Protein AF-A0A212SGW2-F1 (afdb_monomer)

pLDDT: mean 88.23, std 12.46, range [32.41, 98.69]

Sequence (581 aa):
MDASGAAIDRPTVADILAQGHATGTEWRVENIGYNALADVKVEKIGLDIVNGAVVDYTVQIADKDGTFYVWARNLDRALALQAKQGDARDYNLRNYEIDFAKIQSEVDSTDDSANRIEVMTPAELNFALQLDSIQFQPEILSASINAATGVVSYSINQYGDSSLSASSYVSGVDKTIGLLDSVFKEWMVVSRGLAARMALQGGLSAFAQGIRYDATLDKYVATTSRQLAPVFEAIFKAAPTENTDNAIAHYLAKWNEILWQIYPDYQISSGDTVSGGSIAFDQVFLMQQIVAAYEAVGVNYDIRGIAHALSVDDAKIVTNTLTDKAVNGTSGIDYFYITGGDHTLSGGVGSDYYFVGKDAGSDQIVDYGRGEINELVFTAARAADITAVREGQDLIISVNGTSTVVRVKDQFLGEMNDYYGDGVQQTSGVDDIVFVDGTVWDRTTLSFIVANARTPDQVVIGSGSADVLIAGPNDYLGGGAGGDIYIYRRGDGYNVIDDQGKFSFGPVTAGLDFLVLKGGISADKVKFTRVDYEGSDSLKINVLDDQGASTDDVIVIKGAFQGAVLNLGAFAKVLGSSAGL

Foldseek 3Di:
DACVPDDDPDDDPVRVQRHDDDVPDHDDDDPPDPPPCPVQPDFKKKFKAAQLFGPWIWAWEQEPVGIFIATVVLVQVQLQVCVVPVASVVRPRVVRGDDCVVCVVQAPDDPRDRIHIDMDGLVLVCVLCVVVPHHDDSLLRYWYQDPVRNHIQRDDDPVSRCAPDPPHRDHPRVVVSVVCRVSVVVSVLVVLLVVLLVCCVPVVVLLCPQWDQDPVLRAIEGPDLQFNLSSLLSLQQPADQDCPPNSRLVSLLVVLSSVVSHQVRYDADADPEPDDDADDSDLLVVLLSNLLSCLVHNHPDDSLSNCVSNVRNSVQEWEDDQPEAETEGDQEEHEYDAADHEYEYEDHHYEYEHEQHPHGAAYEYWYKYLPHAYEYEYSADDPVQWQWADDPQWIWIDRHPHNDIYIFPNQQQAPVADADPVRRGMDGGHQWYAYSSNYIQGSANNLVRHADDQDAAEEAEAHQEAHEHEAHAAYEYEHEHFAYEYEDEPPSFEYEYEYPYDAADDDSSGSAYEYWYDHPQDPLQWDWDFDQDPNAGWIKIFGHDPVRDGDRHIYIYGNVPVDRGYDYPPVCVVVVHPPID

Radius of gyration: 35.62 Å; Cα contacts (8 Å, |Δi|>4): 1196; chains: 1; bounding box: 87×68×99 Å

Solvent-accessible surface area (backbone atoms only — not comparable to full-atom values): 31211 Å² total; per-residue (Å²): 86,44,71,86,68,47,86,54,96,75,75,48,72,68,44,58,62,56,41,88,69,60,93,95,59,78,84,75,90,73,84,88,63,88,61,91,58,74,85,56,85,63,70,72,33,43,34,37,27,50,74,86,36,44,76,39,36,39,25,40,38,36,45,91,92,47,73,47,34,27,49,34,69,62,52,45,54,27,50,52,41,19,73,74,70,70,27,24,71,94,48,65,63,77,84,50,57,58,56,69,86,81,46,41,74,36,49,74,48,58,94,86,40,56,62,29,29,52,77,38,38,63,68,54,52,39,51,27,31,46,76,73,74,41,83,75,62,74,49,73,44,39,33,38,42,39,83,89,66,34,38,67,61,40,38,87,50,98,83,65,42,63,40,79,42,97,88,52,87,34,68,51,54,65,54,48,30,59,48,49,31,56,34,48,56,56,33,48,57,56,50,50,32,50,49,44,55,51,33,39,73,50,92,40,37,80,40,40,37,34,45,46,78,38,83,90,76,68,27,34,34,49,72,44,64,48,38,62,16,46,24,46,31,38,52,44,71,69,46,61,85,60,55,66,92,49,42,40,47,57,52,40,37,57,48,33,63,50,47,65,50,42,56,88,40,49,47,82,59,74,33,85,46,91,59,96,62,75,89,65,97,47,59,68,50,50,47,42,27,48,49,31,14,42,77,74,65,49,60,84,61,56,70,48,57,52,29,46,29,57,75,27,72,39,85,32,52,40,80,73,52,63,81,45,55,71,48,72,53,50,71,49,58,29,38,33,46,38,47,42,35,50,33,37,34,31,46,46,38,53,36,32,35,39,36,41,37,86,61,21,25,55,31,33,39,48,32,55,36,80,72,57,65,23,35,41,32,33,33,66,46,43,72,89,40,51,48,60,41,66,57,92,41,24,36,39,38,34,42,67,95,60,77,28,29,43,33,30,40,40,42,33,31,41,74,68,40,59,63,47,98,86,70,51,57,38,36,45,32,59,47,37,36,39,24,37,38,40,28,37,40,30,55,64,53,45,27,56,65,41,35,62,80,64,56,62,67,39,80,47,70,52,35,16,26,51,31,36,46,50,61,21,36,36,19,41,36,24,43,43,25,41,18,25,38,38,38,43,44,73,81,23,29,53,28,36,38,50,47,81,49,64,89,44,82,54,93,63,53,27,30,56,28,35,67,40,40,37,77,86,44,38,75,91,29,51,44,81,42,83,41,81,52,96,89,27,52,15,39,34,37,33,34,35,51,96,86,69,48,78,52,75,30,29,41,32,35,49,38,48,76,77,55,98,57,66,49,87,63,62,62,42,72,74,70,78,43,81,88,65,66

Nearest PDB structures (foldseek):
  5cxl-assembly2_B  TM=7.610E-01  e=6.189E-04  Bordetella pertussis Tohama I
  6sus-assembly1_A  TM=3.667E-01  e=7.799E-05  Bordetella pertussis Tohama I
  2ml1-assembly1_A  TM=4.054E-01  e=9.398E-02  Azotobacter vinelandii
  7usl-assembly1_C  TM=2.621E-01  e=3.336E-02  Bordetella pertussis
  1smp-assembly1_A  TM=2.307E-01  e=1.616E-02  Serratia marcescens

Organism: Rhodoblastus acidophilus (NCBI:txid1074)

Structure (mmCIF, N/CA/C/O backbone):
data_AF-A0A212SGW2-F1
#
_entry.id   AF-A0A212SGW2-F1
#
loop_
_atom_site.group_PDB
_atom_site.id
_atom_site.type_symbol
_atom_site.label_atom_id
_atom_site.label_alt_id
_atom_site.label_comp_id
_atom_site.label_asym_id
_atom_site.label_entity_id
_atom_site.label_seq_id
_atom_site.pdbx_PDB_ins_code
_atom_site.Cartn_x
_atom_site.Cartn_y
_atom_site.Cartn_z
_atom_site.occupancy
_atom_site.B_iso_or_equiv
_atom_site.auth_seq_id
_atom_site.auth_comp_id
_atom_site.auth_asym_id
_atom_site.auth_atom_id
_atom_site.pdbx_PDB_model_num
ATOM 1 N N . MET A 1 1 ? -1.440 -31.842 -26.230 1.00 73.06 1 MET A N 1
ATOM 2 C CA . MET A 1 1 ? -1.389 -33.311 -26.327 1.00 73.06 1 MET A CA 1
ATOM 3 C C . MET A 1 1 ? -1.194 -33.676 -27.795 1.00 73.06 1 MET A C 1
ATOM 5 O O . MET A 1 1 ? -1.653 -32.908 -28.634 1.00 73.06 1 MET A O 1
ATOM 9 N N . ASP A 1 2 ? -0.517 -34.776 -28.113 1.00 75.94 2 ASP A N 1
ATOM 10 C CA . ASP A 1 2 ? -0.457 -35.322 -29.471 1.00 75.94 2 ASP A CA 1
ATOM 11 C C . ASP A 1 2 ? -1.798 -35.960 -29.873 1.00 75.94 2 ASP A C 1
ATOM 13 O O . ASP A 1 2 ? -2.745 -36.020 -29.083 1.00 75.94 2 ASP A O 1
ATOM 17 N N . ALA A 1 3 ? -1.880 -36.462 -31.107 1.00 71.56 3 ALA A N 1
ATOM 18 C CA . ALA A 1 3 ? -3.077 -37.121 -31.632 1.00 71.56 3 ALA A CA 1
ATOM 19 C C . ALA A 1 3 ? -3.497 -38.387 -30.848 1.00 71.56 3 ALA A C 1
ATOM 21 O O . ALA A 1 3 ? -4.612 -38.875 -31.027 1.00 71.56 3 ALA A O 1
ATOM 22 N N . SER A 1 4 ? -2.627 -38.918 -29.984 1.00 76.31 4 SER A N 1
ATOM 23 C CA . SER A 1 4 ? -2.887 -40.070 -29.115 1.00 76.31 4 SER A CA 1
ATOM 24 C C . SER A 1 4 ? -3.248 -39.685 -27.674 1.00 76.31 4 SER A C 1
ATOM 26 O O . SER A 1 4 ? -3.578 -40.557 -26.871 1.00 76.31 4 SER A O 1
ATOM 28 N N . GLY A 1 5 ? -3.233 -38.388 -27.348 1.00 74.75 5 GLY A N 1
ATOM 29 C CA . GLY A 1 5 ? -3.547 -37.866 -26.020 1.00 74.75 5 GLY A CA 1
ATOM 30 C C . GLY A 1 5 ? -2.344 -37.721 -25.081 1.00 74.75 5 GLY A C 1
ATOM 31 O O . GLY A 1 5 ? -2.555 -37.462 -23.898 1.00 74.75 5 GLY A O 1
ATOM 32 N N . ALA A 1 6 ? -1.103 -37.854 -25.562 1.00 79.31 6 ALA A N 1
ATOM 33 C CA . ALA A 1 6 ? 0.107 -37.688 -24.748 1.00 79.31 6 ALA A CA 1
ATOM 34 C C . ALA A 1 6 ? 0.565 -36.221 -24.675 1.00 79.31 6 ALA A C 1
ATOM 36 O O . ALA A 1 6 ? 0.435 -35.479 -25.644 1.00 79.31 6 ALA A O 1
ATOM 37 N N . ALA A 1 7 ? 1.107 -35.768 -23.540 1.00 75.81 7 ALA A N 1
ATOM 38 C CA . ALA A 1 7 ? 1.520 -34.371 -23.365 1.00 75.81 7 ALA A CA 1
ATOM 39 C C . ALA A 1 7 ? 2.735 -34.020 -24.236 1.00 75.81 7 ALA A C 1
ATOM 41 O O . ALA A 1 7 ? 3.710 -34.764 -24.272 1.00 75.81 7 ALA A O 1
ATOM 42 N N . ILE A 1 8 ? 2.669 -32.871 -24.918 1.00 78.31 8 ILE A N 1
ATOM 43 C CA . ILE A 1 8 ? 3.778 -32.311 -25.698 1.00 78.31 8 ILE A CA 1
ATOM 44 C C . ILE A 1 8 ? 4.240 -31.060 -24.962 1.00 78.31 8 ILE A C 1
ATOM 46 O O . ILE A 1 8 ? 3.440 -30.149 -24.757 1.00 78.31 8 ILE A O 1
ATOM 50 N N . ASP A 1 9 ? 5.514 -31.031 -24.585 1.00 65.19 9 ASP A N 1
ATOM 51 C CA . ASP A 1 9 ? 6.121 -29.955 -23.792 1.00 65.19 9 ASP A CA 1
ATOM 52 C C . ASP A 1 9 ? 6.187 -28.620 -24.566 1.00 65.19 9 ASP A C 1
ATOM 54 O O . ASP A 1 9 ? 6.080 -27.539 -23.994 1.00 65.19 9 ASP A O 1
ATOM 58 N N . ARG A 1 10 ? 6.299 -28.689 -25.903 1.00 70.38 10 ARG A N 1
ATOM 59 C CA . ARG A 1 10 ? 6.267 -27.538 -26.824 1.00 70.38 10 ARG A CA 1
ATOM 60 C C . ARG A 1 10 ? 5.494 -27.869 -28.107 1.00 70.38 10 ARG A C 1
ATOM 62 O O . ARG A 1 10 ? 6.108 -28.315 -29.074 1.00 70.38 10 ARG A O 1
ATOM 69 N N . PRO A 1 11 ? 4.162 -27.704 -28.126 1.00 77.06 11 PRO A N 1
ATOM 70 C CA . PRO A 1 11 ? 3.361 -28.007 -29.307 1.00 77.06 11 PRO A CA 1
ATOM 71 C C . PRO A 1 11 ? 3.683 -27.053 -30.465 1.00 77.06 11 PRO A C 1
ATOM 73 O O . PRO A 1 11 ? 3.792 -25.840 -30.291 1.00 77.06 11 PRO A O 1
ATOM 76 N N . THR A 1 12 ? 3.815 -27.613 -31.660 1.00 81.31 12 THR A N 1
ATOM 77 C CA . THR A 1 12 ? 4.002 -26.907 -32.930 1.00 81.31 12 THR A CA 1
ATOM 78 C C . THR A 1 12 ? 2.672 -26.746 -33.671 1.00 81.31 12 THR A C 1
ATOM 80 O O . THR A 1 12 ? 1.673 -27.389 -33.345 1.00 81.31 12 THR A O 1
ATOM 83 N N . VAL A 1 13 ? 2.646 -25.926 -34.730 1.00 76.12 13 VAL A N 1
ATOM 84 C CA . VAL A 1 13 ? 1.472 -25.831 -35.622 1.00 76.12 13 VAL A CA 1
ATOM 85 C C . VAL A 1 13 ? 1.119 -27.203 -36.209 1.00 76.12 13 VAL A C 1
ATOM 87 O O . VAL A 1 13 ? -0.055 -27.552 -36.280 1.00 76.12 13 VAL A O 1
ATOM 90 N N . ALA A 1 14 ? 2.123 -28.009 -36.569 1.00 82.62 14 ALA A N 1
ATOM 91 C CA . ALA A 1 14 ? 1.905 -29.361 -37.077 1.00 82.62 14 ALA A CA 1
ATOM 92 C C . ALA A 1 14 ? 1.206 -30.260 -36.044 1.00 82.62 14 ALA A C 1
ATOM 94 O O . ALA A 1 14 ? 0.330 -31.040 -36.413 1.00 82.62 14 ALA A O 1
ATOM 95 N N . ASP A 1 15 ? 1.529 -30.101 -34.757 1.00 82.81 15 ASP A N 1
ATOM 96 C CA . ASP A 1 15 ? 0.909 -30.877 -33.680 1.00 82.81 15 ASP A CA 1
ATOM 97 C C . ASP A 1 15 ? -0.567 -30.520 -33.486 1.00 82.81 15 ASP A C 1
ATOM 99 O O . ASP A 1 15 ? -1.374 -31.400 -33.195 1.00 82.81 15 ASP A O 1
ATOM 103 N N . ILE A 1 16 ? -0.942 -29.251 -33.678 1.00 79.50 16 ILE A N 1
ATOM 104 C CA . ILE A 1 16 ? -2.342 -28.802 -33.612 1.00 79.50 16 ILE A CA 1
ATOM 105 C C . ILE A 1 16 ? -3.124 -29.326 -34.819 1.00 79.50 16 ILE A C 1
ATOM 107 O O . ILE A 1 16 ? -4.207 -29.881 -34.653 1.00 79.50 16 ILE A O 1
ATOM 111 N N . LEU A 1 17 ? -2.554 -29.217 -36.024 1.00 84.12 17 LEU A N 1
ATOM 112 C CA . LEU A 1 17 ? -3.178 -29.721 -37.253 1.00 84.12 17 LEU A CA 1
ATOM 113 C C . LEU A 1 17 ? -3.402 -31.239 -37.225 1.00 84.12 17 LEU A C 1
ATOM 115 O O . LEU A 1 17 ? -4.325 -31.732 -37.870 1.00 84.12 17 LEU A O 1
ATOM 119 N N . ALA A 1 18 ? -2.576 -31.976 -36.479 1.00 84.00 18 ALA A N 1
ATOM 120 C CA . ALA A 1 18 ? -2.696 -33.419 -36.308 1.00 84.00 18 ALA A CA 1
ATOM 121 C C . ALA A 1 18 ? -3.772 -33.844 -35.286 1.00 84.00 18 ALA A C 1
ATOM 123 O O . ALA A 1 18 ? -4.064 -35.038 -35.183 1.00 84.00 18 ALA A O 1
ATOM 124 N N . GLN A 1 19 ? -4.369 -32.918 -34.524 1.00 84.31 19 GLN A N 1
ATOM 125 C CA . GLN A 1 19 ? -5.413 -33.258 -33.553 1.00 84.31 19 GLN A CA 1
ATOM 126 C C . GLN A 1 19 ? -6.739 -33.599 -34.239 1.00 84.31 19 GLN A C 1
ATOM 128 O O . GLN A 1 19 ? -7.137 -32.975 -35.223 1.00 84.31 19 GLN A O 1
ATOM 133 N N . GLY A 1 20 ? -7.470 -34.562 -33.671 1.00 83.75 20 GLY A N 1
ATOM 134 C CA . GLY A 1 20 ? -8.825 -34.876 -34.115 1.00 83.75 20 GLY A CA 1
ATOM 135 C C . GLY A 1 20 ? -9.756 -33.670 -33.966 1.00 83.75 20 GLY A C 1
ATOM 136 O O . GLY A 1 20 ? -9.755 -32.998 -32.938 1.00 83.75 20 GLY A O 1
ATOM 137 N N . HIS A 1 21 ? -10.566 -33.412 -34.986 1.00 82.56 21 HIS A N 1
ATOM 138 C CA . HIS A 1 21 ? -11.576 -32.356 -34.995 1.00 82.56 21 HIS A CA 1
ATOM 139 C C . HIS A 1 21 ? -12.971 -32.957 -35.211 1.00 82.56 21 HIS A C 1
ATOM 141 O O . HIS A 1 21 ? -13.116 -34.109 -35.631 1.00 82.56 21 HIS A O 1
ATOM 147 N N . ALA A 1 22 ? -14.020 -32.189 -34.912 1.00 87.50 22 ALA A N 1
ATOM 148 C CA . ALA A 1 22 ? -15.393 -32.649 -35.082 1.00 87.50 22 ALA A CA 1
ATOM 149 C C . ALA A 1 22 ? -15.697 -33.012 -36.551 1.00 87.50 22 ALA A C 1
ATOM 151 O O . ALA A 1 22 ? -15.098 -32.493 -37.499 1.00 87.50 22 ALA A O 1
ATOM 152 N N . THR A 1 23 ? -16.641 -33.932 -36.759 1.00 83.25 23 THR A N 1
ATOM 153 C CA . THR A 1 23 ? -17.085 -34.305 -38.108 1.00 83.25 23 THR A CA 1
ATOM 154 C C . THR A 1 23 ? -17.719 -33.094 -38.796 1.00 83.25 23 THR A C 1
ATOM 156 O O . THR A 1 23 ? -18.686 -32.535 -38.287 1.00 83.25 23 THR A O 1
ATOM 159 N N . GLY A 1 24 ? -17.176 -32.698 -39.950 1.00 86.25 24 GLY A N 1
ATOM 160 C CA . GLY A 1 24 ? -17.625 -31.520 -40.705 1.00 86.25 24 GLY A CA 1
ATOM 161 C C . GLY A 1 24 ? -16.876 -30.220 -40.389 1.00 86.25 24 GLY A C 1
ATOM 162 O O . GLY A 1 24 ? -17.193 -29.198 -40.990 1.00 86.25 24 GLY A O 1
ATOM 163 N N . THR A 1 25 ? -15.888 -30.242 -39.491 1.00 81.38 25 THR A N 1
ATOM 164 C CA . THR A 1 25 ? -14.932 -29.138 -39.297 1.00 81.38 25 THR A CA 1
ATOM 165 C C . THR A 1 25 ? -13.573 -29.508 -39.888 1.00 81.38 25 THR A C 1
ATOM 167 O O . THR A 1 25 ? -13.337 -30.676 -40.179 1.00 81.38 25 THR A O 1
ATOM 170 N N . GLU A 1 26 ? -12.670 -28.544 -40.037 1.00 84.62 26 GLU A N 1
ATOM 171 C CA . GLU A 1 26 ? -11.263 -28.776 -40.379 1.00 84.62 26 GLU A CA 1
ATOM 172 C C . GLU A 1 26 ? -10.381 -27.845 -39.547 1.00 84.62 26 GLU A C 1
ATOM 174 O O . GLU A 1 26 ? -10.807 -26.747 -39.175 1.00 84.62 26 GLU A O 1
ATOM 179 N N . TRP A 1 27 ? -9.148 -28.262 -39.264 1.00 83.00 27 TRP A N 1
ATOM 180 C CA . TRP A 1 27 ? -8.135 -27.309 -38.836 1.00 83.00 27 TRP A CA 1
ATOM 181 C C . TRP A 1 27 ? -7.651 -26.536 -40.055 1.00 83.00 27 TRP A C 1
ATOM 183 O O . TRP A 1 27 ? -7.120 -27.116 -41.000 1.00 83.00 27 TRP A O 1
ATOM 193 N N . ARG A 1 28 ? -7.807 -25.217 -40.020 1.00 71.38 28 ARG A N 1
ATOM 194 C CA . ARG A 1 28 ? -7.246 -24.318 -41.025 1.00 71.38 28 ARG A CA 1
ATOM 195 C C . ARG A 1 28 ? -6.111 -23.514 -40.410 1.00 71.38 28 ARG A C 1
ATOM 197 O O . ARG A 1 28 ? -6.249 -22.979 -39.312 1.00 71.38 28 ARG A O 1
ATOM 204 N N . VAL A 1 29 ? -5.001 -23.412 -41.133 1.00 73.88 29 VAL A N 1
ATOM 205 C CA . VAL A 1 29 ? -3.983 -22.400 -40.843 1.00 73.88 29 VAL A CA 1
ATOM 206 C C . VAL A 1 29 ? -4.446 -21.124 -41.521 1.00 73.88 29 VAL A C 1
ATOM 208 O O . VAL A 1 29 ? -4.330 -20.980 -42.736 1.00 73.88 29 VAL A O 1
ATOM 211 N N . GLU A 1 30 ? -5.025 -20.213 -40.750 1.00 56.06 30 GLU A N 1
ATOM 212 C CA . GLU A 1 30 ? -5.309 -18.880 -41.260 1.00 56.06 30 GLU A CA 1
ATOM 213 C C . GLU A 1 30 ? -4.070 -18.014 -41.103 1.00 56.06 30 GLU A C 1
ATOM 215 O O . GLU A 1 30 ? -3.526 -17.880 -40.008 1.00 56.06 30 GLU A O 1
ATOM 220 N N . ASN A 1 31 ? -3.634 -17.394 -42.197 1.00 58.66 31 ASN A N 1
ATOM 221 C CA . ASN A 1 31 ? -2.652 -16.325 -42.121 1.00 58.66 31 ASN A CA 1
ATOM 222 C C . ASN A 1 31 ? -3.395 -15.043 -41.720 1.00 58.66 31 ASN A C 1
ATOM 224 O O . ASN A 1 31 ? -3.783 -14.238 -42.567 1.00 58.66 31 ASN A O 1
ATOM 228 N N . ILE A 1 32 ? -3.709 -14.916 -40.430 1.00 49.44 32 ILE A N 1
ATOM 229 C CA . ILE A 1 32 ? -4.435 -13.764 -39.891 1.00 49.44 32 ILE A CA 1
ATOM 230 C C . ILE A 1 32 ? -3.430 -12.623 -39.720 1.00 49.44 32 ILE A C 1
ATOM 232 O O . ILE A 1 32 ? -2.896 -12.401 -38.640 1.00 49.44 32 ILE A O 1
ATOM 236 N N . GLY A 1 33 ? -3.112 -11.925 -40.807 1.00 54.50 33 GLY A N 1
ATOM 237 C CA . GLY A 1 33 ? -2.237 -10.764 -40.724 1.00 54.50 33 GLY A CA 1
ATOM 238 C C . GLY A 1 33 ? -1.789 -10.262 -42.081 1.00 54.50 33 GLY A C 1
ATOM 239 O O . GLY A 1 33 ? -0.891 -10.823 -42.703 1.00 54.50 33 GLY A O 1
ATOM 240 N N . TYR A 1 34 ? -2.352 -9.135 -42.508 1.00 58.78 34 TYR A N 1
ATOM 241 C CA . TYR A 1 34 ? -1.550 -8.200 -43.284 1.00 58.78 34 TYR A CA 1
ATOM 242 C C . TYR A 1 34 ? -0.383 -7.782 -42.382 1.00 58.78 34 TYR A C 1
ATOM 244 O O . TYR A 1 34 ? -0.580 -7.047 -41.415 1.00 58.78 34 TYR A O 1
ATOM 252 N N . ASN A 1 35 ? 0.817 -8.301 -42.647 1.00 65.06 35 ASN A N 1
ATOM 253 C CA . ASN A 1 35 ? 2.016 -7.773 -42.016 1.00 65.06 35 ASN A CA 1
ATOM 254 C C . ASN A 1 35 ? 2.332 -6.441 -42.701 1.00 65.06 35 ASN A C 1
ATOM 256 O O . ASN A 1 35 ? 2.989 -6.415 -43.740 1.00 65.06 35 ASN A O 1
ATOM 260 N N . ALA A 1 36 ? 1.857 -5.345 -42.107 1.00 64.19 36 ALA A N 1
ATOM 261 C CA . ALA A 1 36 ? 2.124 -3.986 -42.577 1.00 64.19 36 ALA A CA 1
ATOM 262 C C . ALA A 1 36 ? 3.623 -3.660 -42.680 1.00 64.19 36 ALA A C 1
ATOM 264 O O . ALA A 1 36 ? 3.991 -2.677 -43.315 1.00 64.19 36 ALA A O 1
ATOM 265 N N . LEU A 1 37 ? 4.475 -4.484 -42.064 1.00 74.69 37 LEU A N 1
ATOM 266 C CA . LEU A 1 37 ? 5.921 -4.329 -42.011 1.00 74.69 37 LEU A CA 1
ATOM 267 C C . LEU A 1 37 ? 6.664 -5.338 -42.903 1.00 74.69 37 LEU A C 1
ATOM 269 O O . LEU A 1 37 ? 7.886 -5.403 -42.835 1.00 74.69 37 LEU A O 1
ATOM 273 N N . ALA A 1 38 ? 5.973 -6.128 -43.737 1.00 73.88 38 ALA A N 1
ATOM 274 C CA . ALA A 1 38 ? 6.608 -7.155 -44.577 1.00 73.88 38 ALA A CA 1
ATOM 275 C C . ALA A 1 38 ? 7.665 -6.591 -45.545 1.00 73.88 38 ALA A C 1
ATOM 277 O O . ALA A 1 38 ? 8.612 -7.292 -45.897 1.00 73.88 38 ALA A O 1
ATOM 278 N N . ASP A 1 39 ? 7.515 -5.327 -45.945 1.00 80.56 39 ASP A N 1
ATOM 279 C CA . ASP A 1 39 ? 8.442 -4.635 -46.843 1.00 80.56 39 ASP A CA 1
ATOM 280 C C . ASP A 1 39 ? 9.626 -3.974 -46.107 1.00 80.56 39 ASP A C 1
ATOM 282 O O . ASP A 1 39 ? 10.562 -3.480 -46.744 1.00 80.56 39 ASP A O 1
ATOM 286 N N . VAL A 1 40 ? 9.631 -3.985 -44.767 1.00 84.00 40 VAL A N 1
ATOM 287 C CA . VAL A 1 40 ? 10.727 -3.446 -43.952 1.00 84.00 40 VAL A CA 1
ATOM 288 C C . VAL A 1 40 ? 11.858 -4.468 -43.893 1.00 84.00 40 VAL A C 1
ATOM 290 O O . VAL A 1 40 ? 11.779 -5.475 -43.199 1.00 84.00 40 VAL A O 1
ATOM 293 N N . LYS A 1 41 ? 12.940 -4.200 -44.630 1.00 85.62 41 LYS A N 1
ATOM 294 C CA . LYS A 1 41 ? 14.114 -5.092 -44.728 1.00 85.62 41 LYS A CA 1
ATOM 295 C C . LYS A 1 41 ? 15.082 -4.997 -43.546 1.00 85.62 41 LYS A C 1
ATOM 297 O O . LYS A 1 41 ? 16.019 -5.785 -43.457 1.00 85.62 41 LYS A O 1
ATOM 302 N N . VAL A 1 42 ? 14.899 -4.001 -42.685 1.00 91.19 42 VAL A N 1
ATOM 303 C CA . VAL A 1 42 ? 15.731 -3.794 -41.499 1.00 91.19 42 VAL A CA 1
ATOM 304 C C . VAL A 1 42 ? 15.301 -4.784 -40.425 1.00 91.19 42 VAL A C 1
ATOM 306 O O . VAL A 1 42 ? 14.125 -4.855 -40.101 1.00 91.19 42 VAL A O 1
ATOM 309 N N . GLU A 1 43 ? 16.242 -5.541 -39.867 1.00 89.12 43 GLU A N 1
ATOM 310 C CA . GLU A 1 43 ? 15.934 -6.549 -38.840 1.00 89.12 43 GLU A CA 1
ATOM 311 C C . GLU A 1 43 ? 16.170 -6.036 -37.417 1.00 89.12 43 GLU A C 1
ATOM 313 O O . GLU A 1 43 ? 15.500 -6.470 -36.483 1.00 89.12 43 GLU A O 1
ATOM 318 N N . LYS A 1 44 ? 17.134 -5.122 -37.252 1.00 91.50 44 LYS A N 1
ATOM 319 C CA . LYS A 1 44 ? 17.584 -4.616 -35.955 1.00 91.50 44 LYS A CA 1
ATOM 320 C C . LYS A 1 44 ? 17.743 -3.109 -35.988 1.00 91.50 44 LYS A C 1
ATOM 322 O O 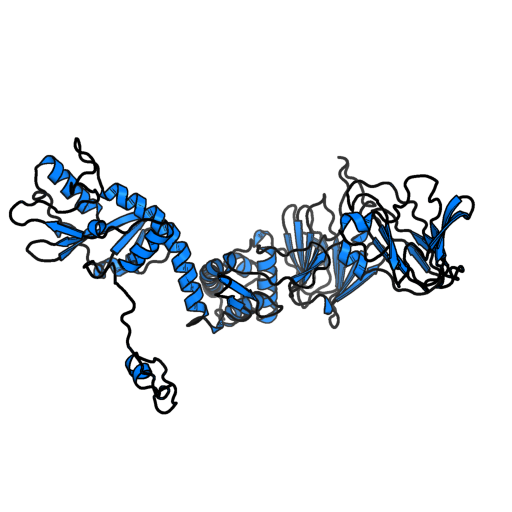. LYS A 1 44 ? 18.224 -2.549 -36.972 1.00 91.50 44 LYS A O 1
ATOM 327 N N . ILE A 1 45 ? 17.383 -2.486 -34.881 1.00 94.19 45 ILE A N 1
ATOM 328 C CA . ILE A 1 45 ? 17.474 -1.055 -34.644 1.00 94.19 45 ILE A CA 1
ATOM 329 C C . ILE A 1 45 ? 18.184 -0.901 -33.307 1.00 94.19 45 ILE A C 1
ATOM 331 O O . ILE A 1 45 ? 17.636 -1.293 -32.286 1.00 94.19 45 ILE A O 1
ATOM 335 N N . GLY A 1 46 ? 19.409 -0.388 -33.311 1.00 94.38 46 GLY A N 1
ATOM 336 C CA . GLY A 1 46 ? 20.089 0.008 -32.082 1.00 94.38 46 GLY A CA 1
ATOM 337 C C . GLY A 1 46 ? 19.686 1.429 -31.711 1.00 94.38 46 GLY A C 1
ATOM 338 O O . GLY A 1 46 ? 19.774 2.316 -32.559 1.00 94.38 46 GLY A O 1
ATOM 339 N N . LEU A 1 47 ? 19.265 1.648 -30.472 1.00 95.50 47 LEU A N 1
ATOM 340 C CA . LEU A 1 47 ? 19.081 2.963 -29.866 1.00 95.50 47 LEU A CA 1
ATOM 341 C C . LEU A 1 47 ? 20.244 3.206 -28.910 1.00 95.50 47 LEU A C 1
ATOM 343 O O . LEU A 1 47 ? 20.404 2.452 -27.955 1.00 95.50 47 LEU A O 1
ATOM 347 N N . ASP A 1 48 ? 21.056 4.229 -29.171 1.00 94.94 48 ASP A N 1
ATOM 348 C CA . ASP A 1 48 ? 22.135 4.629 -28.264 1.00 94.94 48 ASP A CA 1
ATOM 349 C C . ASP A 1 48 ? 21.549 5.476 -27.140 1.00 94.94 48 ASP A C 1
ATOM 351 O O . ASP A 1 48 ? 20.887 6.488 -27.400 1.00 94.94 48 ASP A O 1
ATOM 355 N N . ILE A 1 49 ? 21.768 5.063 -25.898 1.00 94.06 49 ILE A N 1
ATOM 356 C CA . ILE A 1 49 ? 21.168 5.662 -24.713 1.00 94.06 49 ILE A CA 1
ATOM 357 C C . ILE A 1 49 ? 22.279 6.130 -23.791 1.00 94.06 49 ILE A C 1
ATOM 359 O O . ILE A 1 49 ? 23.118 5.344 -23.351 1.00 94.06 49 ILE A O 1
ATOM 363 N N . VAL A 1 50 ? 22.233 7.412 -23.437 1.00 93.69 50 VAL A N 1
ATOM 364 C CA . VAL A 1 50 ? 23.167 8.029 -22.497 1.00 93.69 50 VAL A CA 1
ATOM 365 C C . VAL A 1 50 ? 22.375 8.681 -21.374 1.00 93.69 50 VAL A C 1
ATOM 367 O O . VAL A 1 50 ? 21.558 9.570 -21.611 1.00 93.69 50 VAL A O 1
ATOM 370 N N . ASN A 1 51 ? 22.615 8.243 -20.138 1.00 90.56 51 ASN A N 1
ATOM 371 C CA . ASN A 1 51 ? 21.904 8.682 -18.932 1.00 90.56 51 ASN A CA 1
ATOM 372 C C . ASN A 1 51 ? 20.370 8.615 -19.086 1.00 90.56 51 ASN A C 1
ATOM 374 O O . ASN A 1 51 ? 19.657 9.550 -18.722 1.00 90.56 51 ASN A O 1
ATOM 378 N N . GLY A 1 52 ? 19.874 7.522 -19.675 1.00 88.38 52 GLY A N 1
ATOM 379 C CA . GLY A 1 52 ? 18.442 7.277 -19.878 1.00 88.38 52 GLY A CA 1
ATOM 380 C C . GLY A 1 52 ? 17.788 8.072 -21.014 1.00 88.38 52 GLY A C 1
ATOM 381 O O . GLY A 1 52 ? 16.575 7.976 -21.180 1.00 88.38 52 GLY A O 1
ATOM 382 N N . ALA A 1 53 ? 18.554 8.842 -21.793 1.00 93.44 53 ALA A N 1
ATOM 383 C CA . ALA A 1 53 ? 18.053 9.552 -22.967 1.00 93.44 53 ALA A CA 1
ATOM 384 C C . ALA A 1 53 ? 18.556 8.908 -24.261 1.00 93.44 53 ALA A C 1
ATOM 386 O O . ALA A 1 53 ? 19.746 8.606 -24.371 1.00 93.44 53 ALA A O 1
ATOM 387 N N . VAL A 1 54 ? 17.678 8.750 -25.254 1.00 96.25 54 VAL A N 1
ATOM 388 C CA . VAL A 1 54 ? 18.085 8.296 -26.594 1.00 96.25 54 VAL A CA 1
ATOM 389 C C . VAL A 1 54 ? 18.859 9.425 -27.269 1.00 96.25 54 VAL A C 1
ATOM 391 O O . VAL A 1 54 ? 18.327 10.508 -27.521 1.00 96.25 54 VAL A O 1
ATOM 394 N N . VAL A 1 55 ? 20.134 9.182 -27.564 1.00 96.94 55 VAL A N 1
ATOM 395 C CA . VAL A 1 55 ? 21.031 10.168 -28.180 1.00 96.94 55 VAL A CA 1
ATOM 396 C C . VAL A 1 55 ? 21.309 9.894 -29.650 1.00 96.94 55 VAL A C 1
ATOM 398 O O . VAL A 1 55 ? 21.712 10.826 -30.354 1.00 96.94 55 VAL A O 1
ATOM 401 N N . ASP A 1 56 ? 21.089 8.667 -30.120 1.00 97.50 56 ASP A N 1
ATOM 402 C CA . ASP A 1 56 ? 21.253 8.258 -31.514 1.00 97.50 56 ASP A CA 1
ATOM 403 C C . ASP A 1 56 ? 20.455 6.975 -31.809 1.00 97.50 56 ASP A C 1
ATOM 405 O O . ASP A 1 56 ? 19.965 6.301 -30.903 1.00 97.50 56 ASP A O 1
ATOM 409 N N . TYR A 1 57 ? 20.330 6.626 -33.085 1.00 97.25 57 TYR A N 1
ATOM 410 C CA . TYR A 1 57 ? 19.755 5.357 -33.524 1.00 97.25 57 TYR A CA 1
ATOM 411 C C . TYR A 1 57 ? 20.478 4.840 -34.768 1.00 97.25 57 TYR A C 1
ATOM 413 O O . TYR A 1 57 ? 21.141 5.594 -35.480 1.00 97.25 57 TYR A O 1
ATOM 421 N N . THR A 1 58 ? 20.385 3.546 -35.054 1.00 97.12 58 THR A N 1
ATOM 422 C CA . THR A 1 58 ? 21.036 2.974 -36.237 1.00 97.12 58 THR A CA 1
ATOM 423 C C . THR A 1 58 ? 20.184 3.121 -37.493 1.00 97.12 58 THR A C 1
ATOM 425 O O . THR A 1 58 ? 18.986 2.844 -37.465 1.00 97.12 58 THR A O 1
ATOM 428 N N . VAL A 1 59 ? 20.824 3.428 -38.620 1.00 96.75 59 VAL A N 1
ATOM 429 C CA . VAL A 1 59 ? 20.226 3.388 -39.963 1.00 96.75 59 VAL A CA 1
ATOM 430 C C . VAL A 1 59 ? 20.971 2.367 -40.813 1.00 96.75 59 VAL A C 1
ATOM 432 O O . VAL A 1 59 ? 22.204 2.365 -40.850 1.00 96.75 59 VAL A O 1
ATOM 435 N N . GLN A 1 60 ? 20.236 1.505 -41.516 1.00 96.69 60 GLN A N 1
ATOM 436 C CA . GLN A 1 60 ? 20.817 0.583 -42.488 1.00 96.69 60 GLN A CA 1
ATOM 437 C C . GLN A 1 60 ? 21.066 1.306 -43.817 1.00 96.69 60 GLN A C 1
ATOM 439 O O . GLN A 1 60 ? 20.144 1.811 -44.456 1.00 96.69 60 GLN A O 1
ATOM 444 N N . ILE A 1 61 ? 22.316 1.327 -44.263 1.00 96.25 61 ILE A N 1
ATOM 445 C CA . ILE A 1 61 ? 22.741 1.940 -45.518 1.00 96.25 61 ILE A CA 1
ATOM 446 C C . ILE A 1 61 ? 22.989 0.849 -46.554 1.00 96.25 61 ILE A C 1
ATOM 448 O O . ILE A 1 61 ? 23.772 -0.066 -46.310 1.00 96.25 61 ILE A O 1
ATOM 452 N N . ALA A 1 62 ? 22.356 0.962 -47.720 1.00 95.56 62 ALA A N 1
ATOM 453 C CA . ALA A 1 62 ? 22.633 0.133 -48.889 1.00 95.56 62 ALA A CA 1
ATOM 454 C C . ALA A 1 62 ? 23.502 0.892 -49.900 1.00 95.56 62 ALA A C 1
ATOM 456 O O . ALA A 1 62 ? 23.150 1.988 -50.334 1.00 95.56 62 ALA A O 1
ATOM 457 N N . ASP A 1 63 ? 24.613 0.308 -50.334 1.00 94.44 63 ASP A N 1
ATOM 458 C CA . ASP A 1 63 ? 25.421 0.841 -51.432 1.00 94.44 63 ASP A CA 1
ATOM 459 C C . ASP A 1 63 ? 25.824 -0.264 -52.429 1.00 94.44 63 ASP A C 1
ATOM 461 O O . ASP A 1 63 ? 25.263 -1.362 -52.437 1.00 94.44 63 ASP A O 1
ATOM 465 N N . LYS A 1 64 ? 26.793 0.027 -53.305 1.00 92.25 64 LYS A N 1
ATOM 466 C CA . LYS A 1 64 ? 27.280 -0.912 -54.328 1.00 92.25 64 LYS A CA 1
ATOM 467 C C . LYS A 1 64 ? 27.916 -2.199 -53.774 1.00 92.25 64 LYS A C 1
ATOM 469 O O . LYS A 1 64 ? 27.960 -3.189 -54.498 1.00 92.25 64 LYS A O 1
ATOM 474 N N . ASP A 1 65 ? 28.434 -2.176 -52.548 1.00 92.25 65 ASP A N 1
ATOM 475 C CA . ASP A 1 65 ? 29.170 -3.278 -51.917 1.00 92.25 65 ASP A CA 1
ATOM 476 C C . ASP A 1 65 ? 28.310 -4.033 -50.880 1.00 92.25 65 ASP A C 1
ATOM 478 O O . ASP A 1 65 ? 28.782 -4.990 -50.270 1.00 92.25 65 ASP A O 1
ATOM 482 N N . GLY A 1 66 ? 27.047 -3.632 -50.679 1.00 94.00 66 GLY A N 1
ATOM 483 C CA . GLY A 1 66 ? 26.083 -4.313 -49.810 1.00 94.00 66 GLY A CA 1
ATOM 484 C C . GLY A 1 66 ? 25.421 -3.386 -48.791 1.00 94.00 66 GLY A C 1
ATOM 485 O O . GLY A 1 66 ? 25.372 -2.171 -48.977 1.00 94.00 66 GLY A O 1
ATOM 486 N N . THR A 1 67 ? 24.902 -3.970 -47.710 1.00 95.06 67 THR A N 1
ATOM 487 C CA . THR A 1 67 ? 24.230 -3.250 -46.617 1.00 95.06 67 THR A CA 1
ATOM 488 C C . THR A 1 67 ? 25.074 -3.234 -45.349 1.00 95.06 67 THR A C 1
ATOM 490 O O . THR A 1 67 ? 25.677 -4.250 -45.014 1.00 95.06 67 THR A O 1
ATOM 493 N N . PHE A 1 68 ? 25.070 -2.122 -44.619 1.00 95.69 68 PHE A N 1
ATOM 494 C CA . PHE A 1 68 ? 25.759 -1.964 -43.334 1.00 95.69 68 PHE A CA 1
ATOM 495 C C . PHE A 1 68 ? 24.993 -0.988 -42.430 1.00 95.69 68 PHE A C 1
ATOM 497 O O . PHE A 1 68 ? 24.181 -0.210 -42.924 1.00 95.69 68 PHE A O 1
ATOM 504 N N . TYR A 1 69 ? 25.220 -1.020 -41.117 1.00 96.38 69 TYR A N 1
ATOM 505 C CA . TYR A 1 69 ? 24.584 -0.088 -40.176 1.00 96.38 69 TYR A CA 1
ATOM 506 C C . TYR A 1 69 ? 25.517 1.074 -39.845 1.00 96.38 69 TYR A C 1
ATOM 508 O O . TYR A 1 69 ? 26.725 0.885 -39.741 1.00 96.38 69 TYR A O 1
ATOM 516 N N . VAL A 1 70 ? 24.960 2.265 -39.638 1.00 97.31 70 VAL A N 1
ATOM 517 C CA . VAL A 1 70 ? 25.672 3.427 -39.081 1.00 97.31 70 VAL A CA 1
ATOM 518 C C . VAL A 1 70 ? 24.804 4.117 -38.041 1.00 97.31 70 VAL A C 1
ATOM 520 O O . VAL A 1 70 ? 23.578 4.042 -38.111 1.00 97.31 70 VAL A O 1
ATOM 523 N N . TRP A 1 71 ? 25.427 4.844 -37.116 1.00 97.12 71 TRP A N 1
ATOM 524 C CA . TRP A 1 71 ? 24.711 5.783 -36.253 1.00 97.12 71 TRP A CA 1
ATOM 525 C C . TRP A 1 71 ? 24.131 6.917 -37.102 1.00 97.12 71 TRP A C 1
ATOM 527 O O . TRP A 1 71 ? 24.826 7.457 -37.974 1.00 97.12 71 TRP A O 1
ATOM 537 N N . ALA A 1 72 ? 22.873 7.282 -36.867 1.00 97.50 72 ALA A N 1
ATOM 538 C CA . ALA A 1 72 ? 22.134 8.232 -37.685 1.00 97.50 72 ALA A CA 1
ATOM 539 C C . ALA A 1 72 ? 22.810 9.605 -37.710 1.00 97.50 72 ALA A C 1
ATOM 541 O O . ALA A 1 72 ? 22.781 10.277 -38.739 1.00 97.50 72 ALA A O 1
ATOM 542 N N . ARG A 1 73 ? 23.519 10.012 -36.649 1.00 97.19 73 ARG A N 1
ATOM 543 C CA . ARG A 1 73 ? 24.315 11.256 -36.671 1.00 97.19 73 ARG A CA 1
ATOM 544 C C . ARG A 1 73 ? 25.455 11.246 -37.691 1.00 97.19 73 ARG A C 1
ATOM 546 O O . ARG A 1 73 ? 25.823 12.306 -38.198 1.00 97.19 73 ARG A O 1
ATOM 553 N N . ASN A 1 74 ? 26.024 10.086 -38.026 1.00 97.62 74 ASN A N 1
ATOM 554 C CA . ASN A 1 74 ? 27.004 9.995 -39.116 1.00 97.62 74 ASN A CA 1
ATOM 555 C C . ASN A 1 74 ? 26.312 10.133 -40.479 1.00 97.62 74 ASN A C 1
ATOM 557 O O . ASN A 1 74 ? 26.820 10.841 -41.348 1.00 97.62 74 ASN A O 1
ATOM 561 N N . LEU A 1 75 ? 25.126 9.539 -40.647 1.00 97.06 75 LEU A N 1
ATOM 562 C CA . LEU A 1 75 ? 24.288 9.773 -41.825 1.00 97.06 75 LEU A CA 1
ATOM 563 C C . LEU A 1 75 ? 23.924 11.261 -41.967 1.00 97.06 75 LEU A C 1
ATOM 565 O O . LEU A 1 75 ? 24.085 11.822 -43.048 1.00 97.06 75 LEU A O 1
ATOM 569 N N . ASP A 1 76 ? 23.523 11.923 -40.883 1.00 97.00 76 ASP A N 1
ATOM 570 C CA . ASP A 1 76 ? 23.147 13.340 -40.864 1.00 97.00 76 ASP A CA 1
ATOM 571 C C . ASP A 1 76 ? 24.265 14.258 -41.380 1.00 97.00 76 ASP A C 1
ATOM 573 O O . ASP A 1 76 ? 24.026 15.158 -42.186 1.00 97.00 76 ASP A O 1
ATOM 577 N N . ARG A 1 77 ? 25.519 13.978 -41.002 1.00 96.12 77 ARG A N 1
ATOM 578 C CA . ARG A 1 77 ? 26.693 14.696 -41.528 1.00 96.12 77 ARG A CA 1
ATOM 579 C C . ARG A 1 77 ? 26.848 14.526 -43.038 1.00 96.12 77 ARG A C 1
ATOM 581 O O . ARG A 1 77 ? 27.168 15.496 -43.727 1.00 96.12 77 ARG A O 1
ATOM 588 N N . ALA A 1 78 ? 26.602 13.323 -43.556 1.00 95.94 78 ALA A N 1
ATOM 589 C CA . ALA A 1 78 ? 26.625 13.046 -44.991 1.00 95.94 78 ALA A CA 1
ATOM 590 C C . ALA A 1 78 ? 25.502 13.804 -45.727 1.00 95.94 78 ALA A C 1
ATOM 592 O O . ALA A 1 78 ? 25.738 14.385 -46.785 1.00 95.94 78 ALA A O 1
ATOM 593 N N . LEU A 1 79 ? 24.300 13.867 -45.145 1.00 95.81 79 LEU A N 1
ATOM 594 C CA . LEU A 1 79 ? 23.160 14.606 -45.700 1.00 95.81 79 LEU A CA 1
ATOM 595 C C . LEU A 1 79 ? 23.385 16.125 -45.685 1.00 95.81 79 LEU A C 1
ATOM 597 O O . LEU A 1 79 ? 23.044 16.804 -46.656 1.00 95.81 79 LEU A O 1
ATOM 601 N N . ALA A 1 80 ? 24.008 16.662 -44.634 1.00 94.25 80 ALA A N 1
ATOM 602 C CA . ALA A 1 80 ? 24.392 18.070 -44.555 1.00 94.25 80 ALA A CA 1
ATOM 603 C C . ALA A 1 80 ? 25.435 18.441 -45.623 1.00 94.25 80 ALA A C 1
ATOM 605 O O . ALA A 1 80 ? 25.350 19.502 -46.249 1.00 94.25 80 ALA A O 1
ATOM 606 N N . LEU A 1 81 ? 26.408 17.555 -45.861 1.00 93.94 81 LEU A N 1
ATOM 607 C CA . LEU A 1 81 ? 27.388 17.703 -46.935 1.00 93.94 81 LEU A CA 1
ATOM 608 C C . LEU A 1 81 ? 26.707 17.674 -48.310 1.00 93.94 81 LEU A C 1
ATOM 610 O O . LEU A 1 81 ? 26.928 18.578 -49.118 1.00 93.94 81 LEU A O 1
ATOM 614 N N . GLN A 1 82 ? 25.812 16.710 -48.530 1.00 94.12 82 GLN A N 1
ATOM 615 C CA . GLN A 1 82 ? 25.006 16.602 -49.745 1.00 94.12 82 GLN A CA 1
ATOM 616 C C . GLN A 1 82 ? 24.170 17.852 -50.004 1.00 94.12 82 GLN A C 1
ATOM 618 O O . GLN A 1 82 ? 24.154 18.345 -51.128 1.00 94.12 82 GLN A O 1
ATOM 623 N N . ALA A 1 83 ? 23.527 18.420 -48.984 1.00 91.19 83 ALA A N 1
ATOM 624 C CA . ALA A 1 83 ? 22.765 19.659 -49.130 1.00 91.19 83 ALA A CA 1
ATOM 625 C C . ALA A 1 83 ? 23.644 20.851 -49.558 1.00 91.19 83 ALA A C 1
ATOM 627 O O . ALA A 1 83 ? 23.156 21.794 -50.179 1.00 91.19 83 ALA A O 1
ATOM 628 N N . LYS A 1 84 ? 24.946 20.813 -49.247 1.00 90.56 84 LYS A N 1
ATOM 629 C CA . LYS A 1 84 ? 25.913 21.860 -49.596 1.00 90.56 84 LYS A CA 1
ATOM 630 C C . LYS A 1 84 ? 26.581 21.647 -50.958 1.00 90.56 84 LYS A C 1
ATOM 632 O O . LYS A 1 84 ? 26.868 22.626 -51.642 1.00 90.56 84 LYS A O 1
ATOM 637 N N . GLN A 1 85 ? 26.893 20.403 -51.314 1.00 91.06 85 GLN A N 1
ATOM 638 C CA . GLN A 1 85 ? 27.747 20.061 -52.460 1.00 91.06 85 GLN A CA 1
ATOM 639 C C . GLN A 1 85 ? 27.010 19.328 -53.590 1.00 91.06 85 GLN A C 1
ATOM 641 O O . GLN A 1 85 ? 27.533 19.237 -54.696 1.00 91.06 85 GLN A O 1
ATOM 646 N N . GLY A 1 86 ? 25.801 18.829 -53.333 1.00 88.56 86 GLY A N 1
ATOM 647 C CA . GLY A 1 86 ? 25.012 18.016 -54.258 1.00 88.56 86 GLY A CA 1
ATOM 648 C C . GLY A 1 86 ? 25.228 16.503 -54.124 1.00 88.56 86 GLY A C 1
ATOM 649 O O . GLY A 1 86 ? 24.420 15.748 -54.657 1.00 88.56 86 GLY A O 1
ATOM 650 N N . ASP A 1 87 ? 26.258 16.048 -53.400 1.00 90.19 87 ASP A N 1
ATOM 651 C CA . ASP A 1 87 ? 26.502 14.634 -53.082 1.00 90.19 87 ASP A CA 1
ATOM 652 C C . ASP A 1 87 ? 27.224 14.450 -51.730 1.00 90.19 87 ASP A C 1
ATOM 654 O O . ASP A 1 87 ? 27.659 15.424 -51.113 1.00 90.19 87 ASP A O 1
ATOM 658 N N . ALA A 1 88 ? 27.320 13.204 -51.251 1.00 90.25 88 ALA A N 1
ATOM 659 C CA . ALA A 1 88 ? 27.946 12.865 -49.970 1.00 90.25 88 ALA A CA 1
ATOM 660 C C . ALA A 1 88 ? 29.328 12.188 -50.101 1.00 90.25 88 ALA A C 1
ATOM 662 O O . ALA A 1 88 ? 29.802 11.572 -49.145 1.00 90.25 88 ALA A O 1
ATOM 663 N N . ARG A 1 89 ? 29.991 12.246 -51.267 1.00 87.06 89 ARG A N 1
ATOM 664 C CA . ARG A 1 89 ? 31.184 11.419 -51.555 1.00 87.06 89 ARG A CA 1
ATOM 665 C C . ARG A 1 89 ? 32.381 11.710 -50.662 1.00 87.06 89 ARG A C 1
ATOM 667 O O . ARG A 1 89 ? 33.138 10.787 -50.365 1.00 87.06 89 ARG A O 1
ATOM 674 N N . ASP A 1 90 ? 32.536 12.954 -50.216 1.00 88.19 90 ASP A N 1
ATOM 675 C CA . ASP A 1 90 ? 33.636 13.333 -49.324 1.00 88.19 90 ASP A CA 1
ATOM 676 C C . ASP A 1 90 ? 33.438 12.802 -47.886 1.00 88.19 90 ASP A C 1
ATOM 678 O O . ASP A 1 90 ? 34.345 12.906 -47.059 1.00 88.19 90 ASP A O 1
ATOM 682 N N . TYR A 1 91 ? 32.283 12.195 -47.578 1.00 92.19 91 TYR A N 1
ATOM 683 C CA . TYR A 1 91 ? 31.983 11.576 -46.288 1.00 92.19 91 TYR A CA 1
ATOM 684 C C . TYR A 1 91 ? 31.688 10.076 -46.440 1.00 92.19 91 TYR A C 1
ATOM 686 O O . TYR A 1 91 ? 30.544 9.643 -46.568 1.00 92.19 91 TYR A O 1
ATOM 694 N N . ASN A 1 92 ? 32.742 9.255 -46.420 1.00 92.19 92 ASN A N 1
ATOM 695 C CA . ASN A 1 92 ? 32.605 7.806 -46.572 1.00 92.19 92 ASN A CA 1
ATOM 696 C C . ASN A 1 92 ? 31.949 7.151 -45.340 1.00 92.19 92 ASN A C 1
ATOM 698 O O . ASN A 1 92 ? 32.626 6.852 -44.353 1.00 92.19 92 ASN A O 1
ATOM 702 N N . LEU A 1 93 ? 30.645 6.868 -45.430 1.00 94.62 93 LEU A N 1
ATOM 703 C CA . LEU A 1 93 ? 29.856 6.248 -44.358 1.00 94.62 93 LEU A CA 1
ATOM 704 C C . LEU A 1 93 ? 30.358 4.860 -43.937 1.00 94.62 93 LEU A C 1
ATOM 706 O O . LEU A 1 93 ? 30.191 4.497 -42.776 1.00 94.62 93 LEU A O 1
ATOM 710 N N . ARG A 1 94 ? 31.044 4.113 -44.816 1.00 93.44 94 ARG A N 1
ATOM 711 C CA . ARG A 1 94 ? 31.611 2.795 -44.465 1.00 93.44 94 ARG A CA 1
ATOM 712 C C . ARG A 1 94 ? 32.682 2.859 -43.379 1.00 93.44 94 ARG A C 1
ATOM 714 O O . ARG A 1 94 ? 32.907 1.876 -42.688 1.00 93.44 94 ARG A O 1
ATOM 721 N N . ASN A 1 95 ? 33.318 4.015 -43.182 1.00 94.44 95 ASN A N 1
ATOM 722 C CA . ASN A 1 95 ? 34.275 4.201 -42.089 1.00 94.44 95 ASN A CA 1
ATOM 723 C C . ASN A 1 95 ? 33.604 4.231 -40.701 1.00 94.44 95 ASN A C 1
ATOM 725 O O . ASN A 1 95 ? 34.307 4.205 -39.694 1.00 94.44 95 ASN A O 1
ATOM 729 N N . TYR A 1 96 ? 32.272 4.315 -40.654 1.00 95.12 96 TYR A N 1
ATOM 730 C CA . TYR A 1 96 ? 31.458 4.413 -39.441 1.00 95.12 96 TYR A CA 1
ATOM 731 C C . TYR A 1 96 ? 30.517 3.214 -39.274 1.00 95.12 96 TYR A C 1
ATOM 733 O O . TYR A 1 96 ? 29.496 3.319 -38.595 1.00 95.12 96 TYR A O 1
ATOM 741 N N . GLU A 1 97 ? 30.836 2.099 -39.933 1.00 95.31 97 GLU A N 1
ATOM 742 C CA . GLU A 1 97 ? 30.058 0.869 -39.851 1.00 95.31 97 GLU A CA 1
ATOM 743 C C . GLU A 1 97 ? 29.971 0.351 -38.408 1.00 95.31 97 GLU A C 1
ATOM 745 O O . GLU A 1 97 ? 30.978 0.239 -37.703 1.00 95.31 97 GLU A O 1
ATOM 750 N N . ILE A 1 98 ? 28.750 0.022 -37.989 1.00 92.44 98 ILE A N 1
ATOM 751 C CA . ILE A 1 98 ? 28.448 -0.606 -36.708 1.00 92.44 98 ILE A CA 1
ATOM 752 C C . ILE A 1 98 ? 28.388 -2.112 -36.901 1.00 92.44 98 ILE A C 1
ATOM 754 O O . ILE A 1 98 ? 27.638 -2.631 -37.728 1.00 92.44 98 ILE A O 1
ATOM 758 N N . ASP A 1 99 ? 29.130 -2.804 -36.050 1.00 89.44 99 ASP A N 1
ATOM 759 C CA . ASP A 1 99 ? 29.091 -4.249 -35.916 1.00 89.44 99 ASP A CA 1
ATOM 760 C C . ASP A 1 99 ? 28.502 -4.591 -34.546 1.00 89.44 99 ASP A C 1
ATOM 762 O O . ASP A 1 99 ? 29.200 -4.515 -33.534 1.00 89.44 99 ASP A O 1
ATOM 766 N N . PHE A 1 100 ? 27.215 -4.956 -34.514 1.00 84.25 100 PHE A N 1
ATOM 767 C CA . PHE A 1 100 ? 26.501 -5.289 -33.275 1.00 84.25 100 PHE A CA 1
ATOM 768 C C . PHE A 1 100 ? 27.204 -6.378 -32.454 1.00 84.25 100 PHE A C 1
ATOM 770 O O . PHE A 1 100 ? 27.136 -6.351 -31.231 1.00 84.25 100 PHE A O 1
ATOM 777 N N . ALA A 1 101 ? 27.934 -7.298 -33.096 1.00 85.31 101 ALA A N 1
ATOM 778 C CA . ALA A 1 101 ? 28.661 -8.345 -32.382 1.00 85.31 101 ALA A CA 1
ATOM 779 C C . ALA A 1 101 ? 29.878 -7.809 -31.608 1.00 85.31 101 ALA A C 1
ATOM 781 O O . ALA A 1 101 ? 30.338 -8.451 -30.665 1.00 85.31 101 ALA A O 1
ATOM 782 N N . LYS A 1 102 ? 30.418 -6.645 -31.993 1.00 86.06 102 LYS A N 1
ATOM 783 C CA . LYS A 1 102 ? 31.557 -6.003 -31.314 1.00 86.06 102 LYS A CA 1
ATOM 784 C C . LYS A 1 102 ? 31.149 -5.073 -30.178 1.00 86.06 102 LYS A C 1
ATOM 786 O O . LYS A 1 102 ? 31.994 -4.787 -29.341 1.00 86.06 102 LYS A O 1
ATOM 791 N N . ILE A 1 103 ? 29.896 -4.628 -30.160 1.00 81.88 103 ILE A N 1
ATOM 792 C CA . ILE A 1 103 ? 29.314 -3.747 -29.130 1.00 81.88 103 ILE A CA 1
ATOM 793 C C . ILE A 1 103 ? 28.353 -4.512 -28.207 1.00 81.88 103 ILE A C 1
ATOM 795 O O . ILE A 1 103 ? 27.436 -3.947 -27.622 1.00 81.88 103 ILE A O 1
ATOM 799 N N . GLN A 1 104 ? 28.527 -5.834 -28.118 1.00 79.19 104 GLN A N 1
ATOM 800 C CA . GLN A 1 104 ? 27.629 -6.711 -27.371 1.00 79.19 104 GLN A CA 1
ATOM 801 C C . GLN A 1 104 ? 27.588 -6.359 -25.875 1.00 79.19 104 GLN A C 1
ATOM 803 O O . GLN A 1 104 ? 26.539 -6.468 -25.255 1.00 79.19 104 GLN A O 1
ATOM 808 N N . SER A 1 105 ? 28.700 -5.890 -25.299 1.00 77.88 105 SER A N 1
ATOM 809 C CA . SER A 1 105 ? 28.758 -5.445 -23.899 1.00 77.88 105 SER A CA 1
ATOM 810 C C . SER A 1 105 ? 27.837 -4.264 -23.594 1.00 77.88 105 SER A C 1
ATOM 812 O O . SER A 1 105 ? 27.303 -4.172 -22.496 1.00 77.88 105 SER A O 1
ATOM 814 N N . GLU A 1 106 ? 27.660 -3.364 -24.554 1.00 80.38 106 GLU A N 1
ATOM 815 C CA . GLU A 1 106 ? 26.785 -2.203 -24.462 1.00 80.38 106 GLU A CA 1
ATOM 816 C C . GLU A 1 106 ? 25.324 -2.593 -24.716 1.00 80.38 106 GLU A C 1
ATOM 818 O O . GLU A 1 106 ? 24.421 -1.986 -24.144 1.00 80.38 106 GLU A O 1
ATOM 823 N N . VAL A 1 107 ? 25.097 -3.628 -25.531 1.00 80.94 107 VAL A N 1
ATOM 824 C CA . VAL A 1 107 ? 23.770 -4.205 -25.798 1.00 80.94 107 VAL A CA 1
ATOM 825 C C . VAL A 1 107 ? 23.240 -5.012 -24.606 1.00 80.94 107 VAL A C 1
ATOM 827 O O . VAL A 1 107 ? 22.065 -4.909 -24.280 1.00 80.94 107 VAL A O 1
ATOM 830 N N . ASP A 1 108 ? 24.095 -5.771 -23.918 1.00 74.75 108 ASP A N 1
ATOM 831 C CA . ASP A 1 108 ? 23.723 -6.613 -22.765 1.00 74.75 108 ASP A CA 1
ATOM 832 C C . ASP A 1 108 ? 23.806 -5.867 -21.419 1.00 74.75 108 ASP A C 1
ATOM 834 O O . ASP A 1 108 ? 23.934 -6.477 -20.353 1.00 74.75 108 ASP A O 1
ATOM 838 N N . SER A 1 109 ? 23.797 -4.537 -21.459 1.00 80.56 109 SER A N 1
ATOM 839 C CA . SER A 1 109 ? 23.904 -3.707 -20.263 1.00 80.56 109 SER A CA 1
ATOM 840 C C . SER A 1 109 ? 22.552 -3.534 -19.562 1.00 80.56 109 SER A C 1
ATOM 842 O O . SER A 1 109 ? 21.485 -3.771 -20.124 1.00 80.56 109 SER A O 1
ATOM 844 N N . THR A 1 110 ? 22.602 -3.178 -18.281 1.00 78.12 110 THR A N 1
ATOM 845 C CA . THR A 1 110 ? 21.427 -3.049 -17.412 1.00 78.12 110 THR A CA 1
ATOM 846 C C . THR A 1 110 ? 20.742 -1.691 -17.573 1.00 78.12 110 THR A C 1
ATOM 848 O O . THR A 1 110 ? 21.354 -0.719 -18.022 1.00 78.12 110 THR A O 1
ATOM 851 N N . ASP A 1 111 ? 19.472 -1.592 -17.171 1.00 76.75 111 ASP A N 1
ATOM 852 C CA . ASP A 1 111 ? 18.680 -0.361 -17.317 1.00 76.75 111 ASP A CA 1
ATOM 853 C C . ASP A 1 111 ? 19.273 0.846 -16.549 1.00 76.75 111 ASP A C 1
ATOM 855 O O . ASP A 1 111 ? 19.039 1.991 -16.933 1.00 76.75 111 ASP A O 1
ATOM 859 N N . ASP A 1 112 ? 20.090 0.619 -15.517 1.00 74.94 112 ASP A N 1
ATOM 860 C CA . ASP A 1 112 ? 20.809 1.644 -14.743 1.00 74.94 112 ASP A CA 1
ATOM 861 C C . ASP A 1 112 ? 22.158 2.068 -15.362 1.00 74.94 112 ASP A C 1
ATOM 863 O O . ASP A 1 112 ? 22.830 2.971 -14.856 1.00 74.94 112 ASP A O 1
ATOM 867 N N . SER A 1 113 ? 22.562 1.454 -16.477 1.00 85.75 113 SER A N 1
ATOM 868 C CA . SER A 1 113 ? 23.820 1.776 -17.149 1.00 85.75 113 SER A CA 1
ATOM 869 C C . SER A 1 113 ? 23.805 3.187 -17.740 1.00 85.75 113 SER A C 1
ATOM 871 O O . SER A 1 113 ? 22.892 3.583 -18.464 1.00 85.75 113 SER A O 1
ATOM 873 N N . ALA A 1 114 ? 24.876 3.944 -17.473 1.00 88.12 114 ALA A N 1
ATOM 874 C CA . ALA A 1 114 ? 25.030 5.308 -17.979 1.00 88.12 114 ALA A CA 1
ATOM 875 C C . ALA A 1 114 ? 25.134 5.371 -19.511 1.00 88.12 114 ALA A C 1
ATOM 877 O O . ALA A 1 114 ? 24.713 6.363 -20.095 1.00 88.12 114 ALA A O 1
ATOM 878 N N . ASN A 1 115 ? 25.688 4.333 -20.146 1.00 90.56 115 ASN A N 1
ATOM 879 C CA . ASN A 1 115 ? 25.697 4.165 -21.597 1.00 90.56 115 ASN A CA 1
ATOM 880 C C . ASN A 1 115 ? 25.188 2.761 -21.913 1.00 90.56 115 ASN A C 1
ATOM 882 O O . ASN A 1 115 ? 25.742 1.794 -21.384 1.00 90.56 115 ASN A O 1
ATOM 886 N N . ARG A 1 116 ? 24.168 2.657 -22.762 1.00 90.56 116 ARG A N 1
ATOM 887 C CA . ARG A 1 116 ? 23.606 1.376 -23.191 1.00 90.56 116 ARG A CA 1
ATOM 888 C C . ARG A 1 116 ? 23.033 1.448 -24.594 1.00 90.56 116 ARG A C 1
ATOM 890 O O . ARG A 1 116 ? 22.660 2.523 -25.051 1.00 90.56 116 ARG A O 1
ATOM 897 N N . ILE A 1 117 ? 22.931 0.299 -25.253 1.00 92.56 117 ILE A N 1
ATOM 898 C CA . ILE A 1 117 ? 22.316 0.190 -26.574 1.00 92.56 117 ILE A CA 1
ATOM 899 C C . ILE A 1 117 ? 21.101 -0.725 -26.480 1.00 92.56 117 ILE A C 1
ATOM 901 O O . ILE A 1 117 ? 21.255 -1.930 -26.315 1.00 92.56 117 ILE A O 1
ATOM 905 N N . GLU A 1 118 ? 19.895 -0.180 -26.647 1.00 91.94 118 GLU A N 1
ATOM 906 C CA . GLU A 1 118 ? 18.707 -1.030 -26.777 1.00 91.94 118 GLU A CA 1
ATOM 907 C C . GLU A 1 118 ? 18.594 -1.517 -28.222 1.00 91.94 118 GLU A C 1
ATOM 909 O O . GLU A 1 118 ? 18.574 -0.709 -29.152 1.00 91.94 118 GLU A O 1
ATOM 914 N N . VAL A 1 119 ? 18.495 -2.831 -28.430 1.00 91.56 119 VAL A N 1
ATOM 915 C CA . VAL A 1 119 ? 18.243 -3.399 -29.758 1.00 91.56 119 VAL A CA 1
ATOM 916 C C . VAL A 1 119 ? 16.780 -3.796 -29.877 1.00 91.56 119 VAL A C 1
ATOM 918 O O . VAL A 1 119 ? 16.313 -4.684 -29.174 1.00 91.56 119 VAL A O 1
ATOM 921 N N . MET A 1 120 ? 16.086 -3.174 -30.824 1.00 91.31 120 MET A N 1
ATOM 922 C CA . MET A 1 120 ? 14.674 -3.409 -31.111 1.00 91.31 120 MET A CA 1
ATOM 923 C C . MET A 1 120 ? 14.481 -3.915 -32.542 1.00 91.31 120 MET A C 1
ATOM 925 O O . MET A 1 120 ? 15.260 -3.626 -33.455 1.00 91.31 120 MET A O 1
ATOM 929 N N . THR A 1 121 ? 13.398 -4.642 -32.763 1.00 92.00 121 THR A N 1
ATOM 930 C CA . THR A 1 121 ? 12.859 -4.964 -34.085 1.00 92.00 121 THR A CA 1
ATOM 931 C C . THR A 1 121 ? 11.997 -3.807 -34.611 1.00 92.00 121 THR A C 1
ATOM 933 O O . THR A 1 121 ? 11.458 -3.020 -33.826 1.00 92.00 121 THR A O 1
ATOM 936 N N . PRO A 1 122 ? 11.759 -3.706 -35.934 1.00 91.94 122 PRO A N 1
ATOM 937 C CA . PRO A 1 122 ? 10.786 -2.748 -36.463 1.00 91.94 122 PRO A CA 1
ATOM 938 C C . PRO A 1 122 ? 9.373 -2.935 -35.905 1.00 91.94 122 PRO A C 1
ATOM 940 O O . PRO A 1 122 ? 8.623 -1.969 -35.812 1.00 91.94 122 PRO A O 1
ATOM 943 N N . ALA A 1 123 ? 9.003 -4.163 -35.531 1.00 89.50 123 ALA A N 1
ATOM 944 C CA . ALA A 1 123 ? 7.712 -4.444 -34.915 1.00 89.50 123 ALA A CA 1
ATOM 945 C C . ALA A 1 123 ? 7.611 -3.836 -33.510 1.00 89.50 123 ALA A C 1
ATOM 947 O O . ALA A 1 123 ? 6.596 -3.217 -33.197 1.00 89.50 123 ALA A O 1
ATOM 948 N N . GLU A 1 124 ? 8.665 -3.951 -32.697 1.00 91.06 124 GLU A N 1
ATOM 949 C CA . GLU A 1 124 ? 8.732 -3.326 -31.371 1.00 91.06 124 GLU A CA 1
ATOM 950 C C . GLU A 1 124 ? 8.766 -1.802 -31.467 1.00 91.06 124 GLU A C 1
ATOM 952 O O . GLU A 1 124 ? 8.060 -1.141 -30.712 1.00 91.06 124 GLU A O 1
ATOM 957 N N . LEU A 1 125 ? 9.506 -1.232 -32.427 1.00 92.69 125 LEU A N 1
ATOM 958 C CA . LEU A 1 125 ? 9.490 0.216 -32.650 1.00 92.69 125 LEU A CA 1
ATOM 959 C C . LEU A 1 125 ? 8.116 0.705 -33.132 1.00 92.69 125 LEU A C 1
ATOM 961 O O . LEU A 1 125 ? 7.628 1.736 -32.676 1.00 92.69 125 LEU A O 1
ATOM 965 N N . ASN A 1 126 ? 7.466 -0.028 -34.038 1.00 92.81 126 ASN A N 1
ATOM 966 C CA . ASN A 1 126 ? 6.107 0.297 -34.461 1.00 92.81 126 ASN A CA 1
ATOM 967 C C . ASN A 1 126 ? 5.122 0.213 -33.284 1.00 92.81 126 ASN A C 1
ATOM 969 O O . ASN A 1 126 ? 4.281 1.093 -33.143 1.00 92.81 126 ASN A O 1
ATOM 973 N N . PHE A 1 127 ? 5.236 -0.808 -32.429 1.00 91.62 127 PHE A N 1
ATOM 974 C CA . PHE A 1 127 ? 4.442 -0.905 -31.204 1.00 91.62 127 PHE A CA 1
ATOM 975 C C . PHE A 1 127 ? 4.689 0.296 -30.281 1.00 91.62 127 PHE A C 1
ATOM 977 O O . PHE A 1 127 ? 3.730 0.931 -29.859 1.00 91.62 127 PHE A O 1
ATOM 984 N N . ALA A 1 128 ? 5.954 0.656 -30.046 1.00 93.06 128 ALA A N 1
ATOM 985 C CA . ALA A 1 128 ? 6.339 1.813 -29.242 1.00 93.06 128 ALA A CA 1
ATOM 986 C C . ALA A 1 128 ? 5.699 3.112 -29.759 1.00 93.06 128 ALA A C 1
ATOM 988 O O . ALA A 1 128 ? 5.054 3.831 -29.007 1.00 93.06 128 ALA A O 1
ATOM 989 N N . LEU A 1 129 ? 5.804 3.383 -31.063 1.00 93.69 129 LEU A N 1
ATOM 990 C CA . LEU A 1 129 ? 5.203 4.567 -31.688 1.00 93.69 129 LEU A CA 1
ATOM 991 C C . LEU A 1 129 ? 3.673 4.576 -31.580 1.00 93.69 129 LEU A C 1
ATOM 993 O O . LEU A 1 129 ? 3.071 5.636 -31.417 1.00 93.69 129 LEU A O 1
ATOM 997 N N . GLN A 1 130 ? 3.037 3.406 -31.649 1.00 92.56 130 GLN A N 1
ATOM 998 C CA . GLN A 1 130 ? 1.588 3.286 -31.516 1.00 92.56 130 GLN A CA 1
ATOM 999 C C . GLN A 1 130 ? 1.080 3.589 -30.102 1.00 92.56 130 GLN A C 1
ATOM 1001 O O . GLN A 1 130 ? -0.060 4.042 -29.994 1.00 92.56 130 GLN A O 1
ATOM 1006 N N . LEU A 1 131 ? 1.899 3.417 -29.053 1.00 91.00 131 LEU A N 1
ATOM 1007 C CA . LEU A 1 131 ? 1.547 3.848 -27.689 1.00 91.00 131 LEU A CA 1
ATOM 1008 C C . LEU A 1 131 ? 1.233 5.353 -27.653 1.00 91.00 131 LEU A C 1
ATOM 1010 O O . LEU A 1 131 ? 0.250 5.764 -27.043 1.00 91.00 131 LEU A O 1
ATOM 1014 N N . ASP A 1 132 ? 1.972 6.144 -28.435 1.00 90.25 132 ASP A N 1
ATOM 1015 C CA . ASP A 1 132 ? 1.786 7.593 -28.577 1.00 90.25 132 ASP A CA 1
ATOM 1016 C C . ASP A 1 132 ? 0.912 7.991 -29.784 1.00 90.25 132 ASP A C 1
ATOM 1018 O O . ASP A 1 132 ? 0.858 9.158 -30.179 1.00 90.25 132 ASP A O 1
ATOM 1022 N N . SER A 1 133 ? 0.205 7.035 -30.403 1.00 92.19 133 SER A N 1
ATOM 1023 C CA . SER A 1 133 ? -0.594 7.253 -31.625 1.00 92.19 133 SER A CA 1
ATOM 1024 C C . SER A 1 133 ? 0.208 7.821 -32.809 1.00 92.19 133 SER A C 1
ATOM 1026 O O . SER A 1 133 ? -0.331 8.531 -33.664 1.00 92.19 133 SER A O 1
ATOM 1028 N N . ILE A 1 134 ? 1.499 7.501 -32.885 1.00 91.88 134 ILE A N 1
ATOM 1029 C CA . ILE A 1 134 ? 2.408 7.959 -33.934 1.00 91.88 134 ILE A CA 1
ATOM 1030 C C . ILE A 1 134 ? 2.471 6.908 -35.038 1.00 91.88 134 ILE A C 1
ATOM 1032 O O . ILE A 1 134 ? 2.685 5.719 -34.802 1.00 91.88 134 ILE A O 1
ATOM 1036 N N . GLN A 1 135 ? 2.284 7.350 -36.281 1.00 90.62 135 GLN A N 1
ATOM 1037 C CA . GLN A 1 135 ? 2.389 6.463 -37.431 1.00 90.62 135 GLN A CA 1
ATOM 1038 C C . GLN A 1 135 ? 3.854 6.091 -37.682 1.00 90.62 135 GLN A C 1
ATOM 1040 O O . GLN A 1 135 ? 4.705 6.964 -37.858 1.00 90.62 135 GLN A O 1
ATOM 1045 N N . PHE A 1 136 ? 4.130 4.792 -37.770 1.00 90.31 136 PHE A N 1
ATOM 1046 C CA . PHE A 1 136 ? 5.450 4.296 -38.134 1.00 90.31 136 PHE A CA 1
ATOM 1047 C C . PHE A 1 136 ? 5.800 4.608 -39.596 1.00 90.31 136 PHE A C 1
ATOM 1049 O O . PHE A 1 136 ? 5.008 4.357 -40.507 1.00 90.31 136 PHE A O 1
ATOM 1056 N N . GLN A 1 137 ? 7.006 5.144 -39.800 1.00 89.25 137 GLN A N 1
ATOM 1057 C CA . GLN A 1 137 ? 7.584 5.477 -41.103 1.00 89.25 137 GLN A CA 1
ATOM 1058 C C . GLN A 1 137 ? 8.879 4.676 -41.297 1.00 89.25 137 GLN A C 1
ATOM 1060 O O . GLN A 1 137 ? 9.897 5.028 -40.699 1.00 89.25 137 GLN A O 1
ATOM 1065 N N . PRO A 1 138 ? 8.877 3.590 -42.090 1.00 88.94 138 PRO A N 1
ATOM 1066 C CA . PRO A 1 138 ? 10.061 2.754 -42.302 1.00 88.94 138 PRO A CA 1
ATOM 1067 C C . PRO A 1 138 ? 11.278 3.493 -42.874 1.00 88.94 138 PRO A C 1
ATOM 1069 O O . PRO A 1 138 ? 12.411 3.035 -42.715 1.00 88.94 138 PRO A O 1
ATOM 1072 N N . GLU A 1 139 ? 11.060 4.631 -43.531 1.00 89.81 139 GLU A N 1
ATOM 1073 C CA . GLU A 1 139 ? 12.089 5.478 -44.133 1.00 89.81 139 GLU A CA 1
ATOM 1074 C C . GLU A 1 139 ? 13.105 5.986 -43.106 1.00 89.81 139 GLU A C 1
ATOM 1076 O O . GLU A 1 139 ? 14.260 6.216 -43.456 1.00 89.81 139 GLU A O 1
ATOM 1081 N N . ILE A 1 140 ? 12.725 6.083 -41.825 1.00 92.50 140 ILE A N 1
ATOM 1082 C CA . ILE A 1 140 ? 13.667 6.453 -40.763 1.00 92.50 140 ILE A CA 1
ATOM 1083 C C . ILE A 1 140 ? 14.760 5.391 -40.574 1.00 92.50 140 ILE A C 1
ATOM 1085 O O . ILE A 1 140 ? 15.838 5.715 -40.095 1.00 92.50 140 ILE A O 1
ATOM 1089 N N . LEU A 1 141 ? 14.519 4.132 -40.955 1.00 94.62 141 LEU A N 1
ATOM 1090 C CA . LEU A 1 141 ? 15.410 3.008 -40.647 1.00 94.62 141 LEU A CA 1
ATOM 1091 C C . LEU A 1 141 ? 16.425 2.687 -41.739 1.00 94.62 141 LEU A C 1
ATOM 1093 O O . LEU A 1 141 ? 17.366 1.930 -41.488 1.00 94.62 141 LEU A O 1
ATOM 1097 N N . SER A 1 142 ? 16.256 3.216 -42.953 1.00 94.50 142 SER A N 1
ATOM 1098 C CA . SER A 1 142 ? 17.129 2.848 -44.068 1.00 94.50 142 SER A CA 1
ATOM 1099 C C . SER A 1 142 ? 17.402 3.984 -45.045 1.00 94.50 142 SER A C 1
ATOM 1101 O O . SER A 1 142 ? 16.594 4.888 -45.234 1.00 94.50 142 SER A O 1
ATOM 1103 N N . ALA A 1 143 ? 18.558 3.918 -45.698 1.00 95.06 143 ALA A N 1
ATOM 1104 C CA . ALA A 1 143 ? 18.918 4.790 -46.807 1.00 95.06 143 ALA A CA 1
ATOM 1105 C C . ALA A 1 143 ? 19.728 4.016 -47.852 1.00 95.06 143 ALA A C 1
ATOM 1107 O O . ALA A 1 143 ? 20.300 2.963 -47.571 1.00 95.06 143 ALA A O 1
ATOM 1108 N N . SER A 1 144 ? 19.825 4.551 -49.067 1.00 94.62 144 SER A N 1
ATOM 1109 C CA . SER A 1 144 ? 20.690 4.003 -50.112 1.00 94.62 144 SER A CA 1
ATOM 1110 C C . SER A 1 144 ? 21.605 5.069 -50.698 1.00 94.62 144 SER A C 1
ATOM 1112 O O . SER A 1 144 ? 21.221 6.233 -50.782 1.00 94.62 144 SER A O 1
ATOM 1114 N N . ILE A 1 145 ? 22.813 4.684 -51.106 1.00 94.81 145 ILE A N 1
ATOM 1115 C CA . ILE A 1 145 ? 23.764 5.563 -51.790 1.00 94.81 145 ILE A CA 1
ATOM 1116 C C . ILE A 1 145 ? 23.765 5.213 -53.274 1.00 94.81 145 ILE A C 1
ATOM 1118 O O . ILE A 1 145 ? 24.144 4.110 -53.678 1.00 94.81 145 ILE A O 1
ATOM 1122 N N . ASN A 1 146 ? 23.384 6.168 -54.116 1.00 94.12 146 ASN A N 1
ATOM 1123 C CA . ASN A 1 146 ? 23.452 5.992 -55.558 1.00 94.12 146 ASN A CA 1
ATOM 1124 C C . ASN A 1 146 ? 24.919 5.959 -56.019 1.00 94.12 146 ASN A C 1
ATOM 1126 O O . ASN A 1 146 ? 25.637 6.950 -55.911 1.00 94.12 146 ASN A O 1
ATOM 1130 N N . ALA A 1 147 ? 25.363 4.839 -56.591 1.00 89.44 147 ALA A N 1
ATOM 1131 C CA . ALA A 1 147 ? 26.758 4.659 -57.004 1.00 89.44 147 ALA A CA 1
ATOM 1132 C C . ALA A 1 147 ? 27.227 5.656 -58.087 1.00 89.44 147 ALA A C 1
ATOM 1134 O O . ALA A 1 147 ? 28.406 6.010 -58.136 1.00 89.44 147 ALA A O 1
ATOM 1135 N N . ALA A 1 148 ? 26.319 6.123 -58.951 1.00 91.00 148 ALA A N 1
ATOM 1136 C CA . ALA A 1 148 ? 26.637 7.033 -60.050 1.00 91.00 148 ALA A CA 1
ATOM 1137 C C . ALA A 1 148 ? 26.636 8.504 -59.621 1.00 91.00 148 ALA A C 1
ATOM 1139 O O . ALA A 1 148 ? 27.447 9.284 -60.121 1.00 91.00 148 ALA A O 1
ATOM 1140 N N . THR A 1 149 ? 25.760 8.897 -58.694 1.00 91.56 149 THR A N 1
ATOM 1141 C CA . THR A 1 149 ? 25.604 10.302 -58.280 1.00 91.56 149 THR A CA 1
ATOM 1142 C C . THR A 1 149 ? 26.169 10.608 -56.899 1.00 91.56 149 THR A C 1
ATOM 1144 O O . THR A 1 149 ? 26.451 11.769 -56.643 1.00 91.56 149 THR A O 1
ATOM 1147 N N . GLY A 1 150 ? 26.404 9.610 -56.043 1.00 90.44 150 GLY A N 1
ATOM 1148 C CA . GLY A 1 150 ? 26.849 9.803 -54.657 1.00 90.44 150 GLY A CA 1
ATOM 1149 C C . GLY A 1 150 ? 25.758 10.349 -53.732 1.00 90.44 150 GLY A C 1
ATOM 1150 O O . GLY A 1 150 ? 26.054 10.724 -52.601 1.00 90.44 150 GLY A O 1
ATOM 1151 N N . VAL A 1 151 ? 24.515 10.414 -54.219 1.00 94.25 151 VAL A N 1
ATOM 1152 C CA . VAL A 1 151 ? 23.357 10.925 -53.480 1.00 94.25 151 VAL A CA 1
ATOM 1153 C C . VAL A 1 151 ? 22.808 9.838 -52.559 1.00 94.25 151 VAL A C 1
ATOM 1155 O O . VAL A 1 151 ? 22.597 8.703 -52.990 1.00 94.25 151 VAL A O 1
ATOM 1158 N N . VAL A 1 152 ? 22.553 10.209 -51.309 1.00 94.94 152 VAL A N 1
ATOM 1159 C CA . VAL A 1 152 ? 21.945 9.401 -50.255 1.00 94.94 152 VAL A CA 1
ATOM 1160 C C . VAL A 1 152 ? 20.428 9.609 -50.242 1.00 94.94 152 VAL A C 1
ATOM 1162 O O . VAL A 1 152 ? 19.950 10.744 -50.205 1.00 94.94 152 VAL A O 1
ATOM 1165 N N . SER A 1 153 ? 19.670 8.512 -50.257 1.00 92.00 153 SER A N 1
ATOM 1166 C CA . SER A 1 153 ? 18.207 8.480 -50.373 1.00 92.00 153 SER A CA 1
ATOM 1167 C C . SER A 1 153 ? 17.483 8.446 -49.018 1.00 92.00 153 SER A C 1
ATOM 1169 O O . SER A 1 153 ? 16.617 7.599 -48.804 1.00 92.00 153 SER A O 1
ATOM 1171 N N . TYR A 1 154 ? 17.863 9.318 -48.085 1.00 93.94 154 TYR A N 1
ATOM 1172 C CA . TYR A 1 154 ? 17.195 9.428 -46.785 1.00 93.94 154 TYR A CA 1
ATOM 1173 C C . TYR A 1 154 ? 16.251 10.630 -46.773 1.00 93.94 154 TYR A C 1
ATOM 1175 O O . TYR A 1 154 ? 16.694 11.754 -47.014 1.00 93.94 154 TYR A O 1
ATOM 1183 N N . SER A 1 155 ? 14.973 10.408 -46.475 1.00 90.38 155 SER A N 1
ATOM 1184 C CA . SER A 1 155 ? 13.985 11.472 -46.297 1.00 90.38 155 SER A CA 1
ATOM 1185 C C . SER A 1 155 ? 12.884 11.026 -45.345 1.00 90.38 155 SER A C 1
ATOM 1187 O O . SER A 1 155 ? 12.452 9.881 -45.391 1.00 90.38 155 SER A O 1
ATOM 1189 N N . ILE A 1 156 ? 12.421 11.955 -44.511 1.00 88.25 156 ILE A N 1
ATOM 1190 C CA . ILE A 1 156 ? 11.326 11.747 -43.549 1.00 88.25 156 ILE A CA 1
ATOM 1191 C C . ILE A 1 156 ? 10.178 12.744 -43.766 1.00 88.25 156 ILE A C 1
ATOM 1193 O O . ILE A 1 156 ? 9.355 12.984 -42.886 1.00 88.25 156 ILE A O 1
ATOM 1197 N N . ASN A 1 157 ? 10.168 13.421 -44.916 1.00 85.19 157 ASN A N 1
ATOM 1198 C CA . ASN A 1 157 ? 9.127 14.372 -45.278 1.00 85.19 157 ASN A CA 1
ATOM 1199 C C . ASN A 1 157 ? 8.400 13.911 -46.543 1.00 85.19 157 ASN A C 1
ATOM 1201 O O . ASN A 1 157 ? 8.913 13.132 -47.341 1.00 85.19 157 ASN A O 1
ATOM 1205 N N . GLN A 1 158 ? 7.201 14.450 -46.751 1.00 80.81 158 GLN A N 1
ATOM 1206 C CA . GLN A 1 158 ? 6.349 14.101 -47.891 1.00 80.81 158 GLN A CA 1
ATOM 1207 C C . GLN A 1 158 ? 6.908 14.516 -49.265 1.00 80.81 158 GLN A C 1
ATOM 1209 O O . GLN A 1 158 ? 6.334 14.151 -50.288 1.00 80.81 158 GLN A O 1
ATOM 1214 N N . TYR A 1 159 ? 7.981 15.310 -49.303 1.00 82.94 159 TYR A N 1
ATOM 1215 C CA . TYR A 1 159 ? 8.586 15.817 -50.535 1.00 82.94 159 TYR A CA 1
ATOM 1216 C C . TYR A 1 159 ? 9.757 14.949 -51.017 1.00 82.94 159 TYR A C 1
ATOM 1218 O O . TYR A 1 159 ? 10.202 15.115 -52.149 1.00 82.94 159 TYR A O 1
ATOM 1226 N N . GLY A 1 160 ? 10.231 14.005 -50.194 1.00 82.56 160 GLY A N 1
ATOM 1227 C CA . GLY A 1 160 ? 11.377 13.152 -50.516 1.00 82.56 160 GLY A CA 1
ATOM 1228 C C . GLY A 1 160 ? 12.731 13.858 -50.391 1.00 82.56 160 GLY A C 1
ATOM 1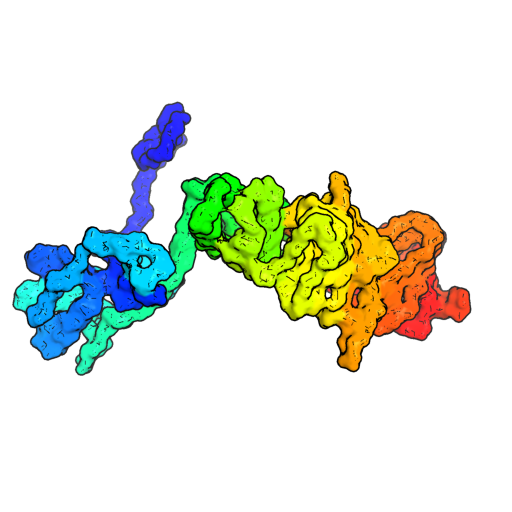229 O O . GLY A 1 160 ? 13.750 13.301 -50.795 1.00 82.56 160 GLY A O 1
ATOM 1230 N N . ASP A 1 161 ? 12.762 15.066 -49.819 1.00 85.44 161 ASP A N 1
ATOM 1231 C CA . ASP A 1 161 ? 13.987 15.840 -49.630 1.00 85.44 161 ASP A CA 1
ATOM 1232 C C . ASP A 1 161 ? 14.758 15.363 -48.396 1.00 85.44 161 ASP A C 1
ATOM 1234 O O . ASP A 1 161 ? 14.165 15.066 -47.356 1.00 85.44 161 ASP A O 1
ATOM 1238 N N . SER A 1 162 ? 16.091 15.366 -48.463 1.00 86.69 162 SER A N 1
ATOM 1239 C CA . SER A 1 162 ? 16.937 15.037 -47.305 1.00 86.69 162 SER A CA 1
ATOM 1240 C C . SER A 1 162 ? 16.904 16.093 -46.201 1.00 86.69 162 SER A C 1
ATOM 1242 O O . SER A 1 162 ? 17.337 15.831 -45.080 1.00 86.69 162 SER A O 1
ATOM 1244 N N . SER A 1 163 ? 16.392 17.290 -46.501 1.00 89.38 163 SER A N 1
ATOM 1245 C CA . SER A 1 163 ? 16.247 18.380 -45.546 1.00 89.38 163 SER A CA 1
ATOM 1246 C C . SER A 1 163 ? 14.787 18.711 -45.262 1.00 89.38 163 SER A C 1
ATOM 1248 O O . SER A 1 163 ? 13.946 18.656 -46.151 1.00 89.38 163 SER A O 1
ATOM 1250 N N . LEU A 1 164 ? 14.492 19.126 -44.027 1.00 90.00 164 LEU A N 1
ATOM 1251 C CA . LEU A 1 164 ? 13.161 19.602 -43.631 1.00 90.00 164 LEU A CA 1
ATOM 1252 C C . LEU A 1 164 ? 12.864 21.053 -44.053 1.00 90.00 164 LEU A C 1
ATOM 1254 O O . LEU A 1 164 ? 11.777 21.559 -43.779 1.00 90.00 164 LEU A O 1
ATOM 1258 N N . SER A 1 165 ? 13.818 21.747 -44.675 1.00 89.75 165 SER A N 1
ATOM 1259 C CA . SER A 1 165 ? 13.654 23.122 -45.148 1.00 89.75 165 SER A CA 1
ATOM 1260 C C . SER A 1 165 ? 14.165 23.271 -46.575 1.00 89.75 165 SER A C 1
ATOM 1262 O O . SER A 1 165 ? 15.200 22.722 -46.943 1.00 89.75 165 SER A O 1
ATOM 1264 N N . ALA A 1 166 ? 13.453 24.078 -47.361 1.00 84.38 166 ALA A N 1
ATOM 1265 C CA . ALA A 1 166 ? 13.817 24.384 -48.740 1.00 84.38 166 ALA A CA 1
ATOM 1266 C C . ALA A 1 166 ? 14.981 25.388 -48.859 1.00 84.38 166 ALA A C 1
ATOM 1268 O O . ALA A 1 166 ? 15.577 25.507 -49.927 1.00 84.38 166 ALA A O 1
ATOM 1269 N N . SER A 1 167 ? 15.292 26.151 -47.802 1.00 86.06 167 SER A N 1
ATOM 1270 C CA . SER A 1 167 ? 16.265 27.257 -47.862 1.00 86.06 167 SER A CA 1
ATOM 1271 C C . SER A 1 167 ? 17.609 26.962 -47.198 1.00 86.06 167 SER A C 1
ATOM 1273 O O . SER A 1 167 ? 18.598 27.632 -47.486 1.00 86.06 167 SER A O 1
ATOM 1275 N N . SER A 1 168 ? 17.651 26.016 -46.265 1.00 89.19 168 SER A N 1
ATOM 1276 C CA . SER A 1 168 ? 18.848 25.679 -45.492 1.00 89.19 168 SER A CA 1
ATOM 1277 C C . SER A 1 168 ? 18.734 24.265 -44.952 1.00 89.19 168 SER A C 1
ATOM 1279 O O . SER A 1 168 ? 17.629 23.836 -44.634 1.00 89.19 168 SER A O 1
ATOM 1281 N N . TYR A 1 169 ? 19.861 23.579 -44.755 1.00 93.31 169 TYR A N 1
ATOM 1282 C CA . TYR A 1 169 ? 19.828 22.245 -44.166 1.00 93.31 169 TYR A CA 1
ATOM 1283 C C . TYR A 1 169 ? 19.251 22.272 -42.741 1.00 93.31 169 TYR A C 1
ATOM 1285 O O . TYR A 1 169 ? 19.844 22.838 -41.825 1.00 93.31 169 TYR A O 1
ATOM 1293 N N . VAL A 1 170 ? 18.085 21.658 -42.571 1.00 95.44 170 VAL A N 1
ATOM 1294 C CA . VAL A 1 170 ? 17.478 21.279 -41.292 1.00 95.44 170 VAL A CA 1
ATOM 1295 C C . VAL A 1 170 ? 17.447 19.754 -41.212 1.00 95.44 170 VAL A C 1
ATOM 1297 O O . VAL A 1 170 ? 16.873 19.112 -42.098 1.00 95.44 170 VAL A O 1
ATOM 1300 N N . SER A 1 171 ? 18.065 19.204 -40.163 1.00 95.00 171 SER A N 1
ATOM 1301 C CA . SER A 1 171 ? 18.202 17.763 -39.937 1.00 95.00 171 SER A CA 1
ATOM 1302 C C . SER A 1 171 ? 16.859 17.102 -39.628 1.00 95.00 171 SER A C 1
ATOM 1304 O O . SER A 1 171 ? 16.164 17.479 -38.680 1.00 95.00 171 SER A O 1
ATOM 1306 N N . GLY A 1 172 ? 16.510 16.082 -40.413 1.00 93.38 172 GLY A N 1
ATOM 1307 C CA . GLY A 1 172 ? 15.444 15.147 -40.055 1.00 93.38 172 GLY A CA 1
ATOM 1308 C C . GLY A 1 172 ? 15.875 14.137 -38.989 1.00 93.38 172 GLY A C 1
ATOM 1309 O O . GLY A 1 172 ? 15.062 13.719 -38.166 1.00 93.38 172 GLY A O 1
ATOM 1310 N N . VAL A 1 173 ? 17.163 13.789 -38.958 1.00 96.12 173 VAL A N 1
ATOM 1311 C CA . VAL A 1 173 ? 17.736 12.857 -37.979 1.00 96.12 173 VAL A CA 1
ATOM 1312 C C . VAL A 1 173 ? 17.599 13.408 -36.561 1.00 96.12 173 VAL A C 1
ATOM 1314 O O . VAL A 1 173 ? 17.074 12.711 -35.700 1.00 96.12 173 VAL A O 1
ATOM 1317 N N . ASP A 1 174 ? 17.955 14.673 -36.318 1.00 95.56 174 ASP A N 1
ATOM 1318 C CA . ASP A 1 174 ? 17.828 15.287 -34.986 1.00 95.56 174 ASP A CA 1
ATOM 1319 C C . ASP A 1 174 ? 16.371 15.303 -34.492 1.00 95.56 174 ASP A C 1
ATOM 1321 O O . ASP A 1 174 ? 16.106 15.093 -33.308 1.00 95.56 174 ASP A O 1
ATOM 1325 N N . LYS A 1 175 ? 15.404 15.518 -35.397 1.00 94.31 175 LYS A N 1
ATOM 1326 C CA . LYS A 1 175 ? 13.972 15.431 -35.066 1.00 94.31 175 LYS A CA 1
ATOM 1327 C C . LYS A 1 175 ? 13.544 14.007 -34.734 1.00 94.31 175 LYS A C 1
ATOM 1329 O O . LYS A 1 175 ? 12.752 13.821 -33.816 1.00 94.31 175 LYS A O 1
ATOM 1334 N N . THR A 1 176 ? 14.091 13.030 -35.448 1.00 95.44 176 THR A N 1
ATOM 1335 C CA . THR A 1 176 ? 13.824 11.608 -35.211 1.00 95.44 176 THR A CA 1
ATOM 1336 C C . THR A 1 176 ? 14.405 11.159 -33.872 1.00 95.44 176 THR A C 1
ATOM 1338 O O . THR A 1 176 ? 13.712 10.492 -33.121 1.00 95.44 176 THR A O 1
ATOM 1341 N N . ILE A 1 177 ? 15.615 11.595 -33.504 1.00 97.12 177 ILE A N 1
ATOM 1342 C CA . ILE A 1 177 ? 16.217 11.287 -32.195 1.00 97.12 177 ILE A CA 1
ATOM 1343 C C . ILE A 1 177 ? 15.336 11.808 -31.054 1.00 97.12 177 ILE A C 1
ATOM 1345 O O . ILE A 1 177 ? 15.014 11.054 -30.143 1.00 97.12 177 ILE A O 1
ATOM 1349 N N . GLY A 1 178 ? 14.885 13.067 -31.121 1.00 96.00 178 GLY A N 1
ATOM 1350 C CA . GLY A 1 178 ? 14.005 13.629 -30.087 1.00 96.00 178 GLY A CA 1
ATOM 1351 C C . GLY A 1 178 ? 12.642 12.930 -29.989 1.00 96.00 178 GLY A C 1
ATOM 1352 O O . GLY A 1 178 ? 12.095 12.788 -28.896 1.00 96.00 178 GLY A O 1
ATOM 1353 N N . LEU A 1 179 ? 12.106 12.468 -31.124 1.00 95.31 179 LEU A N 1
ATOM 1354 C CA . LEU A 1 179 ? 10.905 11.635 -31.168 1.00 95.31 179 LEU A CA 1
ATOM 1355 C C . LEU A 1 179 ? 11.146 10.282 -30.483 1.00 95.31 179 LEU A C 1
ATOM 1357 O O . LEU A 1 179 ? 10.384 9.904 -29.597 1.00 95.31 179 LEU A O 1
ATOM 1361 N N . LEU A 1 180 ? 12.208 9.576 -30.879 1.00 95.88 180 LEU A N 1
ATOM 1362 C CA . LEU A 1 180 ? 12.549 8.262 -30.338 1.00 95.88 180 LEU A CA 1
ATOM 1363 C C . LEU A 1 180 ? 12.854 8.325 -28.841 1.00 95.88 180 LEU A C 1
ATOM 1365 O O . LEU A 1 180 ? 12.446 7.420 -28.132 1.00 95.88 180 LEU A O 1
ATOM 1369 N N . ASP A 1 181 ? 13.479 9.393 -28.338 1.00 95.69 181 ASP A N 1
ATOM 1370 C CA . ASP A 1 181 ? 13.690 9.588 -26.896 1.00 95.69 181 ASP A CA 1
ATOM 1371 C C . ASP A 1 181 ? 12.378 9.611 -26.101 1.00 95.69 181 ASP A C 1
ATOM 1373 O O . ASP A 1 181 ? 12.284 9.007 -25.034 1.00 95.69 181 ASP A O 1
ATOM 1377 N N . SER A 1 182 ? 11.353 10.284 -26.628 1.00 94.69 182 SER A N 1
ATOM 1378 C CA . SER A 1 182 ? 10.045 10.363 -25.965 1.00 94.69 182 SER A CA 1
ATOM 1379 C C . SER A 1 182 ? 9.333 9.010 -26.001 1.00 94.69 182 SER A C 1
ATOM 1381 O O . SER A 1 182 ? 8.936 8.491 -24.962 1.00 94.69 182 SER A O 1
ATOM 1383 N N . VAL A 1 183 ? 9.266 8.407 -27.189 1.00 94.38 183 VAL A N 1
ATOM 1384 C CA . VAL A 1 183 ? 8.603 7.118 -27.442 1.00 94.38 183 VAL A CA 1
ATOM 1385 C C . VAL A 1 183 ? 9.261 5.980 -26.661 1.00 94.38 183 VAL A C 1
ATOM 1387 O O . VAL A 1 183 ? 8.593 5.090 -26.138 1.00 94.38 183 VAL A O 1
ATOM 1390 N N . PHE A 1 184 ? 10.589 6.002 -26.561 1.00 92.31 184 PHE A N 1
ATOM 1391 C CA . PHE A 1 184 ? 11.349 4.969 -25.875 1.00 92.31 184 PHE A CA 1
ATOM 1392 C C . PHE A 1 184 ? 11.066 4.943 -24.372 1.00 92.31 184 PHE A C 1
ATOM 1394 O O . PHE A 1 184 ? 10.960 3.864 -23.797 1.00 92.31 184 PHE A O 1
ATOM 1401 N N . LYS A 1 185 ? 10.887 6.107 -23.736 1.00 91.31 185 LYS A N 1
ATOM 1402 C CA . LYS A 1 185 ? 10.555 6.192 -22.305 1.00 91.31 185 LYS A CA 1
ATOM 1403 C C . LYS A 1 185 ? 9.222 5.517 -21.991 1.00 91.31 185 LYS A C 1
ATOM 1405 O O . LYS A 1 185 ? 9.152 4.747 -21.037 1.00 91.31 185 LYS A O 1
ATOM 1410 N N . GLU A 1 186 ? 8.205 5.749 -22.816 1.00 91.19 186 GLU A N 1
ATOM 1411 C CA . GLU A 1 186 ? 6.898 5.101 -22.659 1.00 91.19 186 GLU A CA 1
ATOM 1412 C C . GLU A 1 186 ? 6.987 3.595 -22.943 1.00 91.19 186 GLU A C 1
ATOM 1414 O O . GLU A 1 186 ? 6.518 2.761 -22.164 1.00 91.19 186 GLU A O 1
ATOM 1419 N N . TRP A 1 187 ? 7.680 3.222 -24.023 1.00 91.50 187 TRP A N 1
ATOM 1420 C CA . TRP A 1 187 ? 7.905 1.820 -24.365 1.00 91.50 187 TRP A CA 1
ATOM 1421 C C . TRP A 1 187 ? 8.639 1.052 -23.267 1.00 91.50 187 TRP A C 1
ATOM 1423 O O . TRP A 1 187 ? 8.304 -0.104 -23.011 1.00 91.50 187 TRP A O 1
ATOM 1433 N N . MET A 1 188 ? 9.613 1.665 -22.592 1.00 88.12 188 MET A N 1
ATOM 1434 C CA . MET A 1 188 ? 10.305 1.035 -21.470 1.00 88.12 188 MET A CA 1
ATOM 1435 C C . MET A 1 188 ? 9.329 0.642 -20.362 1.00 88.12 188 MET A C 1
ATOM 1437 O O . MET A 1 188 ? 9.337 -0.509 -19.935 1.00 88.12 188 MET A O 1
ATOM 1441 N N . VAL A 1 189 ? 8.455 1.554 -19.931 1.00 87.12 189 VAL A N 1
ATOM 1442 C CA . VAL A 1 189 ? 7.477 1.271 -18.869 1.00 87.12 189 VAL A CA 1
ATOM 1443 C C . VAL A 1 189 ? 6.572 0.103 -19.270 1.00 87.12 189 VAL A C 1
ATOM 1445 O O . VAL A 1 189 ? 6.442 -0.877 -18.534 1.00 87.12 189 VAL A O 1
ATOM 1448 N N . VAL A 1 190 ? 6.009 0.148 -20.480 1.00 89.94 190 VAL A N 1
ATOM 1449 C CA . VAL A 1 190 ? 5.079 -0.886 -20.963 1.00 89.94 190 VAL A CA 1
ATOM 1450 C C . VAL A 1 190 ? 5.776 -2.233 -21.178 1.00 89.94 190 VAL A C 1
ATOM 1452 O O . VAL A 1 190 ? 5.264 -3.278 -20.766 1.00 89.94 190 VAL A O 1
ATOM 1455 N N . SER A 1 191 ? 6.950 -2.237 -21.811 1.00 89.50 191 SER A N 1
ATOM 1456 C CA . SER A 1 191 ? 7.694 -3.464 -22.119 1.00 89.50 191 SER A CA 1
ATOM 1457 C C . SER A 1 191 ? 8.185 -4.174 -20.858 1.00 89.50 191 SER A C 1
ATOM 1459 O O . SER A 1 191 ? 8.086 -5.400 -20.786 1.00 89.50 191 SER A O 1
ATOM 1461 N N . ARG A 1 192 ? 8.655 -3.439 -19.840 1.00 89.19 192 ARG A N 1
ATOM 1462 C CA . ARG A 1 192 ? 9.085 -4.014 -18.554 1.00 89.19 192 ARG A CA 1
ATOM 1463 C C . ARG A 1 192 ? 7.896 -4.555 -17.759 1.00 89.19 192 ARG A C 1
ATOM 1465 O O . ARG A 1 192 ? 7.979 -5.676 -17.254 1.00 89.19 192 ARG A O 1
ATOM 1472 N N . GLY A 1 193 ? 6.762 -3.851 -17.761 1.00 90.75 193 GLY A N 1
ATOM 1473 C CA . GLY A 1 193 ? 5.495 -4.355 -17.224 1.00 90.75 193 GLY A CA 1
ATOM 1474 C C . GLY A 1 193 ? 5.062 -5.675 -17.870 1.00 90.75 193 GLY A C 1
ATOM 1475 O O . GLY A 1 193 ? 4.745 -6.645 -17.176 1.00 90.75 193 GLY A O 1
ATOM 1476 N N . LEU A 1 194 ? 5.109 -5.758 -19.204 1.00 90.19 194 LEU A N 1
ATOM 1477 C CA . LEU A 1 194 ? 4.779 -6.978 -19.943 1.00 90.19 194 LEU A CA 1
ATOM 1478 C C . LEU A 1 194 ? 5.775 -8.112 -19.660 1.00 90.19 194 LEU A C 1
ATOM 1480 O O . LEU A 1 194 ? 5.361 -9.253 -19.439 1.00 90.19 194 LEU A O 1
ATOM 1484 N N . ALA A 1 195 ? 7.073 -7.809 -19.622 1.00 90.94 195 ALA A N 1
ATOM 1485 C CA . ALA A 1 195 ? 8.113 -8.784 -19.314 1.00 90.94 195 ALA A CA 1
ATOM 1486 C C . ALA A 1 195 ? 7.917 -9.388 -17.916 1.00 90.94 195 ALA A C 1
ATOM 1488 O O . ALA A 1 195 ? 7.936 -10.613 -17.776 1.00 90.94 195 ALA A O 1
ATOM 1489 N N . ALA A 1 196 ? 7.642 -8.561 -16.901 1.00 93.00 196 ALA A N 1
ATOM 1490 C CA . ALA A 1 196 ? 7.343 -9.021 -15.546 1.00 93.00 196 ALA A CA 1
ATOM 1491 C C . ALA A 1 196 ? 6.084 -9.907 -15.508 1.00 93.00 196 ALA A C 1
ATOM 1493 O O . ALA A 1 196 ? 6.123 -11.008 -14.952 1.00 93.00 196 ALA A O 1
ATOM 1494 N N . ARG A 1 197 ? 4.997 -9.492 -16.182 1.00 92.25 197 ARG A N 1
ATOM 1495 C CA . ARG A 1 197 ? 3.760 -10.289 -16.316 1.00 92.25 197 ARG A CA 1
ATOM 1496 C C . ARG A 1 197 ? 4.022 -11.661 -16.930 1.00 92.25 197 ARG A C 1
ATOM 1498 O O . ARG A 1 197 ? 3.505 -12.664 -16.436 1.00 92.25 197 ARG A O 1
ATOM 1505 N N . MET A 1 198 ? 4.798 -11.722 -18.011 1.00 91.12 198 MET A N 1
ATOM 1506 C CA . MET A 1 198 ? 5.136 -12.977 -18.689 1.00 91.12 198 MET A CA 1
ATOM 1507 C C . MET A 1 198 ? 6.054 -13.849 -17.830 1.00 91.12 198 MET A C 1
ATOM 1509 O O . MET A 1 198 ? 5.841 -15.058 -17.734 1.00 91.12 198 MET A O 1
ATOM 1513 N N . ALA A 1 199 ? 7.044 -13.248 -17.167 1.00 93.00 199 ALA A N 1
ATOM 1514 C CA . ALA A 1 199 ? 7.961 -13.961 -16.290 1.00 93.00 199 ALA A CA 1
ATOM 1515 C C . ALA A 1 199 ? 7.211 -14.622 -15.125 1.00 93.00 199 ALA A C 1
ATOM 1517 O O . ALA A 1 199 ? 7.400 -15.816 -14.892 1.00 93.00 199 ALA A O 1
ATOM 1518 N N . LEU A 1 200 ? 6.302 -13.903 -14.459 1.00 93.25 200 LEU A N 1
ATOM 1519 C CA . LEU A 1 200 ? 5.482 -14.421 -13.353 1.00 93.25 200 LEU A CA 1
ATOM 1520 C C . LEU A 1 200 ? 4.470 -15.488 -13.779 1.00 93.25 200 LEU A C 1
ATOM 1522 O O . LEU A 1 200 ? 4.039 -16.283 -12.954 1.00 93.25 200 LEU A O 1
ATOM 1526 N N . GLN A 1 201 ? 4.097 -15.549 -15.055 1.00 88.94 201 GLN A N 1
ATOM 1527 C CA . GLN A 1 201 ? 3.265 -16.633 -15.590 1.00 88.94 201 GLN A CA 1
ATOM 1528 C C . GLN A 1 201 ? 4.095 -17.821 -16.102 1.00 88.94 201 GLN A C 1
ATOM 1530 O O . GLN A 1 201 ? 3.556 -18.906 -16.313 1.00 88.94 201 GLN A O 1
ATOM 1535 N N . GLY A 1 202 ? 5.401 -17.629 -16.293 1.00 92.19 202 GLY A N 1
ATOM 1536 C CA . GLY A 1 202 ? 6.339 -18.628 -16.792 1.00 92.19 202 GLY A CA 1
ATOM 1537 C C . GLY A 1 202 ? 7.430 -18.950 -15.774 1.00 92.19 202 GLY A C 1
ATOM 1538 O O . GLY A 1 202 ? 7.179 -19.599 -14.757 1.00 92.19 202 GLY A O 1
ATOM 1539 N N . GLY A 1 203 ? 8.662 -18.523 -16.065 1.00 93.12 203 GLY A N 1
ATOM 1540 C CA . GLY A 1 203 ? 9.860 -18.919 -15.312 1.00 93.12 203 GLY A CA 1
ATOM 1541 C C . GLY A 1 203 ? 9.884 -18.498 -13.837 1.00 93.12 203 GLY A C 1
ATOM 1542 O O . GLY A 1 203 ? 10.544 -19.154 -13.038 1.00 93.12 203 GLY A O 1
ATOM 1543 N N . LEU A 1 204 ? 9.144 -17.452 -13.462 1.00 95.50 204 LEU A N 1
ATOM 1544 C CA . LEU A 1 204 ? 9.018 -16.947 -12.089 1.00 95.50 204 LEU A CA 1
ATOM 1545 C C . LEU A 1 204 ? 7.669 -17.292 -11.442 1.00 95.50 204 LEU A C 1
ATOM 1547 O O . LEU A 1 204 ? 7.342 -16.758 -10.386 1.00 95.50 204 LEU A O 1
ATOM 1551 N N . SER A 1 205 ? 6.888 -18.202 -12.024 1.00 95.19 205 SER A N 1
ATOM 1552 C CA . SER A 1 205 ? 5.575 -18.604 -11.490 1.00 95.19 205 SER A CA 1
ATOM 1553 C C . SER A 1 205 ? 5.598 -19.113 -10.050 1.00 95.19 205 SER A C 1
ATOM 1555 O O . SER A 1 205 ? 4.633 -18.910 -9.315 1.00 95.19 205 SER A O 1
ATOM 1557 N N . ALA A 1 206 ? 6.717 -19.680 -9.594 1.00 96.75 206 ALA A N 1
ATOM 1558 C CA . ALA A 1 206 ? 6.901 -20.076 -8.198 1.00 96.75 206 ALA A CA 1
ATOM 1559 C C . ALA A 1 206 ? 6.848 -18.897 -7.202 1.00 96.75 206 ALA A C 1
ATOM 1561 O O . ALA A 1 206 ? 6.628 -19.128 -6.014 1.00 96.75 206 ALA A O 1
ATOM 1562 N N . PHE A 1 207 ? 7.028 -17.658 -7.671 1.00 97.38 207 PHE A N 1
ATOM 1563 C CA . PHE A 1 207 ? 7.010 -16.433 -6.867 1.00 97.38 207 PHE A CA 1
ATOM 1564 C C . PHE A 1 207 ? 5.676 -15.684 -6.929 1.00 97.38 207 PHE A C 1
ATOM 1566 O O . PHE A 1 207 ? 5.419 -14.840 -6.080 1.00 97.38 207 PHE A O 1
ATOM 1573 N N . ALA A 1 208 ? 4.780 -16.029 -7.858 1.00 95.00 208 ALA A N 1
ATOM 1574 C CA . ALA A 1 208 ? 3.447 -15.430 -7.967 1.00 95.00 208 ALA A CA 1
ATOM 1575 C C . ALA A 1 208 ? 2.442 -16.001 -6.939 1.00 95.00 208 ALA A C 1
ATOM 1577 O O . ALA A 1 208 ? 1.234 -16.025 -7.172 1.00 95.00 208 ALA A O 1
ATOM 1578 N N . GLN A 1 209 ? 2.923 -16.511 -5.802 1.00 95.12 209 GLN A N 1
ATOM 1579 C CA . GLN A 1 209 ? 2.067 -17.092 -4.769 1.00 95.12 209 GLN A CA 1
ATOM 1580 C C . GLN A 1 209 ? 1.168 -16.009 -4.174 1.00 95.12 209 GLN A C 1
ATOM 1582 O O . GLN A 1 209 ? 1.626 -14.920 -3.854 1.00 95.12 209 GLN A O 1
ATOM 1587 N N . GLY A 1 210 ? -0.117 -16.308 -3.994 1.00 92.62 210 GLY A N 1
ATOM 1588 C CA . GLY A 1 210 ? -1.047 -15.362 -3.378 1.00 92.62 210 GLY A CA 1
ATOM 1589 C C . GLY A 1 210 ? -1.575 -14.275 -4.312 1.00 92.62 210 GLY A C 1
ATOM 1590 O O . GLY A 1 210 ? -2.502 -13.573 -3.916 1.00 92.62 210 GLY A O 1
ATOM 1591 N N . ILE A 1 211 ? -1.126 -14.208 -5.570 1.00 94.69 211 ILE A N 1
ATOM 1592 C CA . ILE A 1 211 ? -1.628 -13.264 -6.576 1.00 94.69 211 ILE A CA 1
ATOM 1593 C C . ILE A 1 211 ? -1.949 -13.948 -7.905 1.00 94.69 211 ILE A C 1
ATOM 1595 O O . ILE A 1 211 ? -1.454 -15.029 -8.213 1.00 94.69 211 ILE A O 1
ATOM 1599 N N . ARG A 1 212 ? -2.779 -13.302 -8.720 1.00 93.31 212 ARG A N 1
ATOM 1600 C CA . ARG A 1 212 ? -2.945 -13.636 -10.139 1.00 93.31 212 ARG A CA 1
ATOM 1601 C C . ARG A 1 212 ? -3.081 -12.362 -10.953 1.00 93.31 212 ARG A C 1
ATOM 1603 O O . ARG A 1 212 ? -3.616 -11.374 -10.457 1.00 93.31 212 ARG A O 1
ATOM 1610 N N . TYR A 1 213 ? -2.671 -12.410 -12.211 1.00 93.31 213 TYR A N 1
ATOM 1611 C CA . TYR A 1 213 ? -3.002 -11.357 -13.161 1.00 93.31 213 TYR A CA 1
ATOM 1612 C C . TYR A 1 213 ? -4.398 -11.610 -13.750 1.00 93.31 213 TYR A C 1
ATOM 1614 O O . TYR A 1 213 ? -4.711 -12.713 -14.205 1.00 93.31 213 TYR A O 1
ATOM 1622 N N . ASP A 1 214 ? -5.261 -10.603 -13.691 1.00 92.31 214 ASP A N 1
ATOM 1623 C CA . ASP A 1 214 ? -6.587 -10.591 -14.289 1.00 92.31 214 ASP A CA 1
ATOM 1624 C C . ASP A 1 214 ? -6.551 -9.804 -15.600 1.00 92.31 214 ASP A C 1
ATOM 1626 O O . ASP A 1 214 ? -6.568 -8.575 -15.609 1.00 92.31 214 ASP A O 1
ATOM 1630 N N . ALA A 1 215 ? -6.530 -10.527 -16.721 1.00 89.38 215 ALA A N 1
ATOM 1631 C CA . ALA A 1 215 ? -6.469 -9.924 -18.050 1.00 89.38 215 ALA A CA 1
ATOM 1632 C C . ALA A 1 215 ? -7.723 -9.110 -18.416 1.00 89.38 215 ALA A C 1
ATOM 1634 O O . ALA A 1 215 ? -7.675 -8.312 -19.345 1.00 89.38 215 ALA A O 1
ATOM 1635 N N . THR A 1 216 ? -8.850 -9.311 -17.722 1.00 91.88 216 THR A N 1
ATOM 1636 C CA . THR A 1 216 ? -10.068 -8.524 -17.972 1.00 91.88 216 THR A CA 1
ATOM 1637 C C . THR A 1 216 ? -10.021 -7.168 -17.283 1.00 91.88 216 THR A C 1
ATOM 1639 O O . THR A 1 216 ? -10.569 -6.201 -17.806 1.00 91.88 216 THR A O 1
ATOM 1642 N N . LEU A 1 217 ? -9.355 -7.101 -16.129 1.00 89.81 217 LEU A N 1
ATOM 1643 C CA . LEU A 1 217 ? -9.164 -5.870 -15.366 1.00 89.81 217 LEU A CA 1
ATOM 1644 C C . LEU A 1 217 ? -7.862 -5.150 -15.720 1.00 89.81 217 LEU A C 1
ATOM 1646 O O . LEU A 1 217 ? -7.718 -3.993 -15.344 1.00 89.81 217 LEU A O 1
ATOM 1650 N N . ASP A 1 218 ? -6.944 -5.836 -16.407 1.00 89.88 218 ASP A N 1
ATOM 1651 C CA . ASP A 1 218 ? -5.549 -5.420 -16.589 1.00 89.88 218 ASP A CA 1
ATOM 1652 C C . ASP A 1 218 ? -4.873 -5.115 -15.241 1.00 89.88 218 ASP A C 1
ATOM 1654 O O . ASP A 1 218 ? -4.247 -4.079 -15.052 1.00 89.88 218 ASP A O 1
ATOM 1658 N N . LYS A 1 219 ? -5.071 -6.004 -14.256 1.00 92.88 219 LYS A N 1
ATOM 1659 C CA . LYS A 1 219 ? -4.588 -5.816 -12.878 1.00 92.88 219 LYS A CA 1
ATOM 1660 C C . LYS A 1 219 ? -4.100 -7.101 -12.240 1.00 92.88 219 LYS A C 1
ATOM 1662 O O . LYS A 1 219 ? -4.603 -8.185 -12.533 1.00 92.88 219 LYS A O 1
ATOM 1667 N N . TYR A 1 220 ? -3.174 -6.982 -11.297 1.00 93.56 220 TYR A N 1
ATOM 1668 C CA . TYR A 1 220 ? -2.891 -8.047 -10.343 1.00 93.56 220 TYR A CA 1
ATOM 1669 C C . TYR A 1 220 ? -3.908 -8.004 -9.209 1.00 93.56 220 TYR A C 1
ATOM 1671 O O . TYR A 1 220 ? -4.179 -6.949 -8.647 1.00 93.56 220 TYR A O 1
ATOM 1679 N N . VAL A 1 221 ? -4.459 -9.157 -8.849 1.00 92.75 221 VAL A N 1
ATOM 1680 C CA . VAL A 1 221 ? -5.413 -9.288 -7.745 1.00 92.75 221 VAL A CA 1
ATOM 1681 C C . VAL A 1 221 ? -4.929 -10.337 -6.755 1.00 92.75 221 VAL A C 1
ATOM 1683 O O . VAL A 1 221 ? -4.354 -11.362 -7.144 1.00 92.75 221 VAL A O 1
ATOM 1686 N N . ALA A 1 222 ? -5.193 -10.100 -5.472 1.00 91.94 222 ALA A N 1
ATOM 1687 C CA . ALA A 1 222 ? -4.966 -11.091 -4.432 1.00 91.94 222 ALA A CA 1
ATOM 1688 C C . ALA A 1 222 ? -5.815 -12.352 -4.682 1.00 91.94 222 ALA A C 1
ATOM 1690 O O . ALA A 1 222 ? -6.979 -12.290 -5.080 1.00 91.94 222 ALA A O 1
ATOM 1691 N N . THR A 1 223 ? -5.235 -13.519 -4.418 1.00 91.44 223 THR A N 1
ATOM 1692 C CA . THR A 1 223 ? -5.925 -14.824 -4.418 1.00 91.44 223 THR A CA 1
ATOM 1693 C C . THR A 1 223 ? -6.068 -15.401 -3.012 1.00 91.44 223 THR A C 1
ATOM 1695 O O . THR A 1 223 ? -6.657 -16.465 -2.829 1.00 91.44 223 THR A O 1
ATOM 1698 N N . THR A 1 224 ? -5.536 -14.703 -2.006 1.00 90.94 224 THR A N 1
ATOM 1699 C CA . THR A 1 224 ? -5.593 -15.092 -0.597 1.00 90.94 224 THR A CA 1
ATOM 1700 C C . THR A 1 224 ? -5.875 -13.873 0.273 1.00 90.94 224 THR A C 1
ATOM 1702 O O . THR A 1 224 ? -5.551 -12.751 -0.103 1.00 90.94 224 THR A O 1
ATOM 1705 N N . SER A 1 225 ? -6.372 -14.104 1.490 1.00 88.81 225 SER A N 1
ATOM 1706 C CA . SER A 1 225 ? -6.535 -13.068 2.521 1.00 88.81 225 SER A CA 1
ATOM 1707 C C . SER A 1 225 ? -5.200 -12.590 3.120 1.00 88.81 225 SER A C 1
ATOM 1709 O O . SER A 1 225 ? -5.177 -12.141 4.257 1.00 88.81 225 SER A O 1
ATOM 1711 N N . ARG A 1 226 ? -4.069 -12.861 2.469 1.00 91.81 226 ARG A N 1
ATOM 1712 C CA . ARG A 1 226 ? -2.731 -12.458 2.920 1.00 91.81 226 ARG A CA 1
ATOM 1713 C C . ARG A 1 226 ? -2.045 -11.568 1.891 1.00 91.81 226 ARG A C 1
ATOM 1715 O O . ARG A 1 226 ? -0.848 -11.335 2.010 1.00 91.81 226 ARG A O 1
ATOM 1722 N N . GLN A 1 227 ? -2.810 -11.083 0.905 1.00 92.50 227 GLN A N 1
ATOM 1723 C CA . GLN A 1 227 ? -2.378 -10.036 -0.016 1.00 92.50 227 GLN A CA 1
ATOM 1724 C C . GLN A 1 227 ? -1.046 -10.422 -0.704 1.00 92.50 227 GLN A C 1
ATOM 1726 O O . GLN A 1 227 ? -0.957 -11.520 -1.261 1.00 92.50 227 GLN A O 1
ATOM 1731 N N . LEU A 1 228 ? -0.014 -9.571 -0.649 1.00 95.69 228 LEU A N 1
ATOM 1732 C CA . LEU A 1 228 ? 1.315 -9.823 -1.221 1.00 95.69 228 LEU A CA 1
ATOM 1733 C C . LEU A 1 228 ? 2.245 -10.634 -0.312 1.00 95.69 228 LEU A C 1
ATOM 1735 O O . LEU A 1 228 ? 3.300 -11.060 -0.782 1.00 95.69 228 LEU A O 1
ATOM 1739 N N . ALA A 1 229 ? 1.902 -10.885 0.954 1.00 97.06 229 ALA A N 1
ATOM 1740 C CA . ALA A 1 229 ? 2.795 -11.603 1.867 1.00 97.06 229 ALA A CA 1
ATOM 1741 C C . ALA A 1 229 ? 3.307 -12.946 1.290 1.00 97.06 229 ALA A C 1
ATOM 1743 O O . ALA A 1 229 ? 4.512 -13.184 1.363 1.00 97.06 229 ALA A O 1
ATOM 1744 N N . PRO A 1 230 ? 2.494 -13.798 0.625 1.00 97.75 230 PRO A N 1
ATOM 1745 C CA . PRO A 1 230 ? 3.003 -15.038 0.031 1.00 97.75 230 PRO A CA 1
ATOM 1746 C C . PRO A 1 230 ? 4.021 -14.832 -1.110 1.00 97.75 230 PRO A C 1
ATOM 1748 O O . PRO A 1 230 ? 4.885 -15.689 -1.302 1.00 97.75 230 PRO A O 1
ATOM 1751 N N . VAL A 1 231 ? 3.968 -13.705 -1.834 1.00 98.12 231 VAL A N 1
ATOM 1752 C CA . VAL A 1 231 ? 4.993 -13.329 -2.829 1.00 98.12 231 VAL A CA 1
ATOM 1753 C C . VAL A 1 231 ? 6.319 -13.069 -2.118 1.00 98.12 231 VAL A C 1
ATOM 1755 O O . VAL A 1 231 ? 7.331 -13.684 -2.457 1.00 98.12 231 VAL A O 1
ATOM 1758 N N . PHE A 1 232 ? 6.310 -12.223 -1.083 1.00 98.56 232 PHE A N 1
ATOM 1759 C CA . PHE A 1 232 ? 7.506 -11.938 -0.284 1.00 98.56 232 PHE A CA 1
ATOM 1760 C C . PHE A 1 232 ? 8.052 -13.196 0.400 1.00 98.56 232 PHE A C 1
ATOM 1762 O O . PHE A 1 232 ? 9.261 -13.410 0.407 1.00 98.56 232 PHE A O 1
ATOM 1769 N N . GLU A 1 233 ? 7.193 -14.093 0.888 1.00 98.62 233 GLU A N 1
ATOM 1770 C CA . GLU A 1 233 ? 7.629 -15.379 1.439 1.00 98.62 233 GLU A CA 1
ATOM 1771 C C . GLU A 1 233 ? 8.355 -16.242 0.407 1.00 98.62 233 GLU A C 1
ATOM 1773 O O . GLU A 1 233 ? 9.353 -16.881 0.738 1.00 98.62 233 GLU A O 1
ATOM 1778 N N . ALA A 1 234 ? 7.860 -16.302 -0.832 1.00 98.44 234 ALA A N 1
ATOM 1779 C CA . ALA A 1 234 ? 8.520 -17.042 -1.902 1.00 98.44 234 ALA A CA 1
ATOM 1780 C C . ALA A 1 234 ? 9.889 -16.429 -2.234 1.00 98.44 234 ALA A C 1
ATOM 1782 O O . ALA A 1 234 ? 10.871 -17.161 -2.372 1.00 98.44 234 ALA A O 1
ATOM 1783 N N . ILE A 1 235 ? 9.967 -15.094 -2.287 1.00 98.50 235 ILE A N 1
ATOM 1784 C CA . ILE A 1 235 ? 11.215 -14.348 -2.496 1.00 98.50 235 ILE A CA 1
ATOM 1785 C C . ILE A 1 235 ? 12.213 -14.645 -1.371 1.00 98.50 235 ILE A C 1
ATOM 1787 O O . ILE A 1 235 ? 13.366 -14.968 -1.656 1.00 98.50 235 ILE A O 1
ATOM 1791 N N . PHE A 1 236 ? 11.776 -14.603 -0.111 1.00 98.50 236 PHE A N 1
ATOM 1792 C CA . PHE A 1 236 ? 12.615 -14.849 1.065 1.00 98.50 236 PHE A CA 1
ATOM 1793 C C . PHE A 1 236 ? 13.080 -16.303 1.160 1.00 98.50 236 PHE A C 1
ATOM 1795 O O . PHE A 1 236 ? 14.252 -16.547 1.431 1.00 98.50 236 PHE A O 1
ATOM 1802 N N . LYS A 1 237 ? 12.216 -17.277 0.840 1.00 98.06 237 LYS A N 1
ATOM 1803 C CA . LYS A 1 237 ? 12.581 -18.708 0.792 1.00 98.06 237 LYS A CA 1
ATOM 1804 C C . LYS A 1 237 ? 13.699 -18.997 -0.213 1.00 98.06 237 LYS A C 1
ATOM 1806 O O . LYS A 1 237 ? 14.457 -19.941 -0.013 1.00 98.06 237 LYS A O 1
ATOM 1811 N N . ALA A 1 238 ? 13.779 -18.222 -1.293 1.00 97.81 238 ALA A N 1
ATOM 1812 C CA . ALA A 1 238 ? 14.797 -18.372 -2.331 1.00 97.81 238 ALA A CA 1
ATOM 1813 C C . ALA A 1 238 ? 16.016 -17.448 -2.141 1.00 97.81 238 ALA A C 1
ATOM 1815 O O . ALA A 1 238 ? 16.927 -17.476 -2.972 1.00 97.81 238 ALA A O 1
ATOM 1816 N N . ALA A 1 239 ? 16.049 -16.638 -1.077 1.00 97.50 239 ALA A N 1
ATOM 1817 C CA . ALA A 1 239 ? 17.177 -15.762 -0.796 1.00 97.50 239 ALA A CA 1
ATOM 1818 C C . ALA A 1 239 ? 18.460 -16.571 -0.502 1.00 97.50 239 ALA A C 1
ATOM 1820 O O . ALA A 1 239 ? 18.384 -17.693 0.012 1.00 97.50 239 ALA A O 1
ATOM 1821 N N . PRO A 1 240 ? 19.654 -16.020 -0.800 1.00 96.69 240 PRO A N 1
ATOM 1822 C CA . PRO A 1 240 ? 20.920 -16.631 -0.404 1.00 96.69 240 PRO A CA 1
ATOM 1823 C C . PRO A 1 240 ? 20.956 -16.950 1.098 1.00 96.69 240 PRO A C 1
ATOM 1825 O O . PRO A 1 240 ? 20.548 -16.135 1.921 1.00 96.69 240 PRO A O 1
ATOM 1828 N N . THR A 1 241 ? 21.470 -18.127 1.467 1.00 91.56 241 THR A N 1
ATOM 1829 C CA . THR A 1 241 ? 21.555 -18.550 2.880 1.00 91.56 241 THR A CA 1
ATOM 1830 C C . THR A 1 241 ? 22.631 -17.789 3.657 1.00 91.56 241 THR A C 1
ATOM 1832 O O . THR A 1 241 ? 22.493 -17.558 4.856 1.00 91.56 241 THR A O 1
ATOM 1835 N N . GLU A 1 242 ? 23.699 -17.392 2.965 1.00 90.81 242 GLU A N 1
ATOM 1836 C CA . GLU A 1 242 ? 24.806 -16.604 3.506 1.00 90.81 242 GLU A CA 1
ATOM 1837 C C . GLU A 1 242 ? 24.737 -15.171 2.975 1.00 90.81 242 GLU A C 1
ATOM 1839 O O . GLU A 1 242 ? 24.485 -14.954 1.788 1.00 90.81 242 GLU A O 1
ATOM 1844 N N . ASN A 1 243 ? 25.020 -14.190 3.835 1.00 91.50 243 ASN A N 1
ATOM 1845 C CA . ASN A 1 243 ? 25.025 -12.770 3.469 1.00 91.50 243 ASN A CA 1
ATOM 1846 C C . ASN A 1 243 ? 26.446 -12.217 3.253 1.00 91.50 243 ASN A C 1
ATOM 1848 O O . ASN A 1 243 ? 26.775 -11.106 3.669 1.00 91.50 243 ASN A O 1
ATOM 1852 N N . THR A 1 244 ? 27.326 -13.009 2.640 1.00 90.88 244 THR A N 1
ATOM 1853 C CA . THR A 1 244 ? 28.665 -12.547 2.243 1.00 90.88 244 THR A CA 1
ATOM 1854 C C . THR A 1 244 ? 28.546 -11.454 1.184 1.00 90.88 244 THR A C 1
ATOM 1856 O O . THR A 1 244 ? 27.766 -11.613 0.246 1.00 90.88 244 THR A O 1
ATOM 1859 N N . ASP A 1 245 ? 29.307 -10.366 1.323 1.00 90.12 245 ASP A N 1
ATOM 1860 C CA . ASP A 1 245 ? 29.321 -9.233 0.384 1.00 90.12 245 ASP A CA 1
ATOM 1861 C C . ASP A 1 245 ? 27.921 -8.667 0.069 1.00 90.12 245 ASP A C 1
ATOM 1863 O O . ASP A 1 245 ? 27.627 -8.304 -1.067 1.00 90.12 245 ASP A O 1
ATOM 1867 N N . ASN A 1 246 ? 27.036 -8.607 1.074 1.00 92.06 246 ASN A N 1
ATOM 1868 C CA . ASN A 1 246 ? 25.663 -8.101 0.940 1.00 92.06 246 ASN A CA 1
ATOM 1869 C C . ASN A 1 246 ? 24.826 -8.836 -0.129 1.00 92.06 246 ASN A C 1
ATOM 1871 O O . ASN A 1 246 ? 23.921 -8.250 -0.731 1.00 92.06 246 ASN A O 1
ATOM 1875 N N . ALA A 1 247 ? 25.103 -10.123 -0.371 1.00 96.00 247 ALA A N 1
ATOM 1876 C CA . ALA A 1 247 ? 24.413 -10.917 -1.388 1.00 96.00 247 ALA A CA 1
ATOM 1877 C C . ALA A 1 247 ? 22.881 -10.892 -1.249 1.00 96.00 247 ALA A C 1
ATOM 1879 O O . ALA A 1 247 ? 22.181 -10.864 -2.263 1.00 96.00 247 ALA A O 1
ATOM 1880 N N . ILE A 1 248 ? 22.351 -10.862 -0.020 1.00 97.31 248 ILE A N 1
ATOM 1881 C CA . ILE A 1 248 ? 20.902 -10.805 0.220 1.00 97.31 248 ILE A CA 1
ATOM 1882 C C . ILE A 1 248 ? 20.335 -9.444 -0.194 1.00 97.31 248 ILE A C 1
ATOM 1884 O O . ILE A 1 248 ? 19.333 -9.404 -0.903 1.00 97.31 248 ILE A O 1
ATOM 1888 N N . ALA A 1 249 ? 20.985 -8.335 0.171 1.00 96.25 249 ALA A N 1
ATOM 1889 C CA . ALA A 1 249 ? 20.553 -6.999 -0.246 1.00 96.25 249 ALA A CA 1
ATOM 1890 C C . ALA A 1 249 ? 20.560 -6.851 -1.774 1.00 96.25 249 ALA A C 1
ATOM 1892 O O . ALA A 1 249 ? 19.588 -6.369 -2.348 1.00 96.25 249 ALA A O 1
ATOM 1893 N N . HIS A 1 250 ? 21.607 -7.332 -2.452 1.00 95.25 250 HIS A N 1
ATOM 1894 C CA . HIS A 1 250 ? 21.665 -7.323 -3.917 1.00 95.25 250 HIS A CA 1
ATOM 1895 C C . HIS A 1 250 ? 20.578 -8.194 -4.560 1.00 95.25 250 HIS A C 1
ATOM 1897 O O . HIS A 1 250 ? 20.014 -7.821 -5.588 1.00 95.25 250 HIS A O 1
ATOM 1903 N N . TYR A 1 251 ? 20.269 -9.348 -3.967 1.00 97.56 251 TYR A N 1
ATOM 1904 C CA . TYR A 1 251 ? 19.175 -10.210 -4.411 1.00 97.56 251 TYR A CA 1
ATOM 1905 C C . TYR A 1 251 ? 17.808 -9.527 -4.259 1.00 97.56 251 TYR A C 1
ATOM 1907 O O . TYR A 1 251 ? 17.016 -9.528 -5.201 1.00 97.56 251 TYR A O 1
ATOM 1915 N N . LEU A 1 252 ? 17.545 -8.913 -3.103 1.00 98.19 252 LEU A N 1
ATOM 1916 C CA . LEU A 1 252 ? 16.292 -8.208 -2.834 1.00 98.19 252 LEU A CA 1
ATOM 1917 C C . LEU A 1 252 ? 16.138 -6.958 -3.706 1.00 98.19 252 LEU A C 1
ATOM 1919 O O . LEU A 1 252 ? 15.049 -6.732 -4.218 1.00 98.19 252 LEU A O 1
ATOM 1923 N N . ALA A 1 253 ? 17.218 -6.215 -3.963 1.00 96.12 253 ALA A N 1
ATOM 1924 C CA . ALA A 1 253 ? 17.200 -5.066 -4.869 1.00 96.12 253 ALA A CA 1
ATOM 1925 C C . ALA A 1 253 ? 16.793 -5.461 -6.302 1.00 96.12 253 ALA A C 1
ATOM 1927 O O . ALA A 1 253 ? 15.964 -4.795 -6.913 1.00 96.12 253 ALA A O 1
ATOM 1928 N N . LYS A 1 254 ? 17.286 -6.598 -6.811 1.00 94.56 254 LYS A N 1
ATOM 1929 C CA . LYS A 1 254 ? 16.857 -7.132 -8.118 1.00 94.56 254 LYS A CA 1
ATOM 1930 C C . LYS A 1 254 ? 15.393 -7.562 -8.127 1.00 94.56 254 LYS A C 1
ATOM 1932 O O . LYS A 1 254 ? 14.697 -7.389 -9.121 1.00 94.56 254 LYS A O 1
ATOM 1937 N N . TRP A 1 255 ? 14.909 -8.131 -7.024 1.00 97.25 255 TRP A N 1
ATOM 1938 C CA . TRP A 1 255 ? 13.484 -8.427 -6.887 1.00 97.25 255 TRP A CA 1
ATOM 1939 C C . TRP A 1 255 ? 12.638 -7.165 -6.845 1.00 97.25 255 TRP A C 1
ATOM 1941 O O . TRP A 1 255 ? 11.575 -7.135 -7.459 1.00 97.25 255 TRP A O 1
ATOM 1951 N N . ASN A 1 256 ? 13.119 -6.125 -6.172 1.00 96.44 256 ASN A N 1
ATOM 1952 C CA . ASN A 1 256 ? 12.450 -4.841 -6.098 1.00 96.44 256 ASN A CA 1
ATOM 1953 C C . ASN A 1 256 ? 12.192 -4.271 -7.501 1.00 96.44 256 ASN A C 1
ATOM 1955 O O . ASN A 1 256 ? 11.077 -3.843 -7.771 1.00 96.44 256 ASN A O 1
ATOM 1959 N N . GLU A 1 257 ? 13.151 -4.364 -8.430 1.00 92.19 257 GLU A N 1
ATOM 1960 C CA . GLU A 1 257 ? 12.964 -3.951 -9.834 1.00 92.19 257 GLU A CA 1
ATOM 1961 C C . GLU A 1 257 ? 11.764 -4.638 -10.506 1.00 92.19 257 GLU A C 1
ATOM 1963 O O . GLU A 1 257 ? 10.992 -3.987 -11.212 1.00 92.19 257 GLU A O 1
ATOM 1968 N N . ILE A 1 258 ? 11.570 -5.938 -10.254 1.00 94.19 258 ILE A N 1
ATOM 1969 C CA . ILE A 1 258 ? 10.421 -6.700 -10.765 1.00 94.19 258 ILE A CA 1
ATOM 1970 C C . ILE A 1 258 ? 9.139 -6.272 -10.048 1.00 94.19 258 ILE A C 1
ATOM 1972 O O . ILE A 1 258 ? 8.114 -6.060 -10.692 1.00 94.19 258 ILE A O 1
ATOM 1976 N N . LEU A 1 259 ? 9.182 -6.142 -8.722 1.00 95.88 259 LEU A N 1
ATOM 1977 C CA . LEU A 1 259 ? 8.028 -5.775 -7.902 1.00 95.88 259 LEU A CA 1
ATOM 1978 C C . LEU A 1 259 ? 7.495 -4.373 -8.251 1.00 95.88 259 LEU A C 1
ATOM 1980 O O . LEU A 1 259 ? 6.281 -4.188 -8.316 1.00 95.88 259 LEU A O 1
ATOM 1984 N N . TRP A 1 260 ? 8.368 -3.423 -8.599 1.00 93.44 260 TRP A N 1
ATOM 1985 C CA . TRP A 1 260 ? 7.986 -2.100 -9.110 1.00 93.44 260 TRP A CA 1
ATOM 1986 C C . TRP A 1 260 ? 7.157 -2.152 -10.398 1.00 93.44 260 TRP A C 1
ATOM 1988 O O . TRP A 1 260 ? 6.393 -1.227 -10.659 1.00 93.44 260 TRP A O 1
ATOM 1998 N N . GLN A 1 261 ? 7.252 -3.235 -11.175 1.00 93.12 261 GLN A N 1
ATOM 1999 C CA . GLN A 1 261 ? 6.397 -3.462 -12.347 1.00 93.12 261 GLN A CA 1
ATOM 2000 C C . GLN A 1 261 ? 5.031 -4.071 -11.988 1.00 93.12 261 GLN A C 1
ATOM 2002 O O . GLN A 1 261 ? 4.146 -4.144 -12.836 1.00 93.12 261 GLN A O 1
ATOM 2007 N N . ILE A 1 262 ? 4.858 -4.552 -10.754 1.00 92.75 262 ILE A N 1
ATOM 2008 C CA . ILE A 1 262 ? 3.617 -5.163 -10.254 1.00 92.75 262 ILE A CA 1
ATOM 2009 C C . ILE A 1 262 ? 2.780 -4.127 -9.505 1.00 92.75 262 ILE A C 1
ATOM 2011 O O . ILE A 1 262 ? 1.566 -4.079 -9.680 1.00 92.75 262 ILE A O 1
ATOM 2015 N N . TYR A 1 263 ? 3.423 -3.310 -8.667 1.00 93.25 263 TYR A N 1
ATOM 2016 C CA . TYR A 1 263 ? 2.757 -2.405 -7.728 1.00 93.25 263 TYR A CA 1
ATOM 2017 C C . TYR A 1 263 ? 1.734 -1.448 -8.362 1.00 93.25 263 TYR A C 1
ATOM 2019 O O . TYR A 1 263 ? 0.628 -1.374 -7.825 1.00 93.25 263 TYR A O 1
ATOM 2027 N N . PRO A 1 264 ? 2.013 -0.765 -9.494 1.00 91.31 264 PRO A N 1
ATOM 2028 C CA . PRO A 1 264 ? 1.053 0.169 -10.093 1.00 91.31 264 PRO A CA 1
ATOM 2029 C C . PRO A 1 264 ? -0.267 -0.492 -10.513 1.00 91.31 264 PRO A C 1
ATOM 2031 O O . PRO A 1 264 ? -1.322 0.140 -10.469 1.00 91.31 264 PRO A O 1
ATOM 2034 N N . ASP A 1 265 ? -0.203 -1.777 -10.870 1.00 90.94 265 ASP A N 1
ATOM 2035 C CA . ASP A 1 265 ? -1.333 -2.564 -11.361 1.00 90.94 265 ASP A CA 1
ATOM 2036 C C . ASP A 1 265 ? -1.915 -3.489 -10.273 1.00 90.94 265 ASP A C 1
ATOM 2038 O O . ASP A 1 265 ? -2.827 -4.274 -10.549 1.00 90.94 265 ASP A O 1
ATOM 2042 N N . TYR A 1 266 ? -1.406 -3.444 -9.036 1.00 93.38 266 TYR A N 1
ATOM 2043 C CA . TYR A 1 266 ? -1.887 -4.293 -7.948 1.00 93.38 266 TYR A CA 1
ATOM 2044 C C . TYR A 1 266 ? -3.145 -3.723 -7.290 1.00 93.38 266 TYR A C 1
ATOM 2046 O O . TYR A 1 266 ? -3.194 -2.583 -6.833 1.00 93.38 266 TYR A O 1
ATOM 2054 N N . GLN A 1 267 ? -4.172 -4.560 -7.190 1.00 90.50 267 GLN A N 1
ATOM 2055 C CA . GLN A 1 267 ? -5.411 -4.257 -6.498 1.00 90.50 267 GLN A CA 1
ATOM 2056 C C . GLN A 1 267 ? -5.447 -4.967 -5.143 1.00 90.50 267 GLN A C 1
ATOM 2058 O O . GLN A 1 267 ? -5.578 -6.192 -5.067 1.00 90.50 267 GLN A O 1
ATOM 2063 N N . ILE A 1 268 ? -5.389 -4.169 -4.076 1.00 86.88 268 ILE A N 1
ATOM 2064 C CA . ILE A 1 268 ? -5.568 -4.627 -2.696 1.00 86.88 268 ILE A CA 1
ATOM 2065 C C . ILE A 1 268 ? -6.981 -5.203 -2.541 1.00 86.88 268 ILE A C 1
ATOM 2067 O O . ILE A 1 268 ? -7.962 -4.580 -2.957 1.00 86.88 268 ILE A O 1
ATOM 2071 N N . SER A 1 269 ? -7.109 -6.385 -1.933 1.00 81.81 269 SER A N 1
ATOM 2072 C CA . SER A 1 269 ? -8.427 -6.881 -1.524 1.00 81.81 269 SER A CA 1
ATOM 2073 C C . SER A 1 269 ? -8.886 -6.142 -0.267 1.00 81.81 269 SER A C 1
ATOM 2075 O O . SER A 1 269 ? -8.232 -6.241 0.764 1.00 81.81 269 SER A O 1
ATOM 2077 N N . SER A 1 270 ? -9.988 -5.401 -0.325 1.00 69.81 270 SER A N 1
ATOM 2078 C CA . SER A 1 270 ? -10.600 -4.818 0.874 1.00 69.81 270 SER A CA 1
ATOM 2079 C C . SER A 1 270 ? -11.313 -5.913 1.673 1.00 69.81 270 SER A C 1
ATOM 2081 O O . SER A 1 270 ? -12.122 -6.646 1.094 1.00 69.81 270 SER A O 1
ATOM 2083 N N . GLY A 1 271 ? -11.021 -6.027 2.970 1.00 66.94 271 GLY A N 1
ATOM 2084 C CA . GLY A 1 271 ? -11.804 -6.853 3.893 1.00 66.94 271 GLY A CA 1
ATOM 2085 C C . GLY A 1 271 ? -13.177 -6.234 4.186 1.00 66.94 271 GLY A C 1
ATOM 2086 O O . GLY A 1 271 ? -13.565 -5.237 3.572 1.00 66.94 271 GLY A O 1
ATOM 2087 N N . ASP A 1 272 ? -13.923 -6.820 5.126 1.00 61.59 272 ASP A N 1
ATOM 2088 C CA . ASP A 1 272 ? -15.218 -6.284 5.568 1.00 61.59 272 ASP A CA 1
ATOM 2089 C C . ASP A 1 272 ? -15.008 -4.993 6.385 1.00 61.59 272 ASP A C 1
ATOM 2091 O O . ASP A 1 272 ? -14.912 -5.026 7.610 1.00 61.59 272 ASP A O 1
ATOM 2095 N N . THR A 1 273 ? -14.944 -3.840 5.717 1.00 62.41 273 THR A N 1
ATOM 2096 C CA . THR A 1 273 ? -14.893 -2.528 6.383 1.00 62.41 273 THR A CA 1
ATOM 2097 C C . THR A 1 273 ? -16.303 -1.950 6.533 1.00 62.41 273 THR A C 1
ATOM 2099 O O . THR A 1 273 ? -17.018 -1.762 5.547 1.00 62.41 273 THR A O 1
ATOM 2102 N N . VAL A 1 274 ? -16.721 -1.662 7.771 1.00 56.62 274 VAL A N 1
ATOM 2103 C CA . VAL A 1 274 ? -18.087 -1.192 8.092 1.00 56.62 274 VAL A CA 1
ATOM 2104 C C . VAL A 1 274 ? -18.301 0.278 7.697 1.00 56.62 274 VAL A C 1
ATOM 2106 O O . VAL A 1 274 ? -19.397 0.643 7.263 1.00 56.62 274 VAL A O 1
ATOM 2109 N N . SER A 1 275 ? -17.263 1.111 7.780 1.00 57.25 275 SER A N 1
ATOM 2110 C CA . SER A 1 275 ? -17.283 2.522 7.383 1.00 57.25 275 SER A CA 1
ATOM 2111 C C . SER A 1 275 ? -15.928 2.957 6.842 1.00 57.25 275 SER A C 1
ATOM 2113 O O . SER A 1 275 ? -14.929 2.710 7.491 1.00 57.25 275 SER A O 1
ATOM 2115 N N . GLY A 1 276 ? -15.912 3.604 5.667 1.00 53.72 276 GLY A N 1
ATOM 2116 C CA . GLY A 1 276 ? -14.892 4.561 5.193 1.00 53.72 276 GLY A CA 1
ATOM 2117 C C . GLY A 1 276 ? -13.425 4.129 5.017 1.00 53.72 276 GLY A C 1
ATOM 2118 O O . GLY A 1 276 ? -12.784 4.641 4.102 1.00 53.72 276 GLY A O 1
ATOM 2119 N N . GLY A 1 277 ? -12.895 3.229 5.845 1.00 60.66 277 GLY A N 1
ATOM 2120 C CA . GLY A 1 277 ? -11.497 2.823 5.872 1.00 60.66 277 GLY A CA 1
ATOM 2121 C C . GLY A 1 277 ? -11.093 2.101 4.592 1.00 60.66 277 GLY A C 1
ATOM 2122 O O . GLY A 1 277 ? -11.685 1.093 4.196 1.00 60.66 277 GLY A O 1
ATOM 2123 N N . SER A 1 278 ? -10.066 2.623 3.933 1.00 67.38 278 SER A N 1
ATOM 2124 C CA . SER A 1 278 ? -9.474 2.014 2.748 1.00 67.38 278 SER A CA 1
ATOM 2125 C C . SER A 1 278 ? -7.970 1.953 2.910 1.00 67.38 278 SER A C 1
ATOM 2127 O O . SER A 1 278 ? -7.351 2.961 3.232 1.00 67.38 278 SER A O 1
ATOM 2129 N N . ILE A 1 279 ? -7.387 0.797 2.618 1.00 80.62 279 ILE A N 1
ATOM 2130 C CA . ILE A 1 279 ? -5.936 0.630 2.605 1.00 80.62 279 ILE A CA 1
ATOM 2131 C C . ILE A 1 279 ? -5.403 1.178 1.280 1.00 80.62 279 ILE A C 1
ATOM 2133 O O . ILE A 1 279 ? -5.888 0.804 0.206 1.00 80.62 279 ILE A O 1
ATOM 2137 N N . ALA A 1 280 ? -4.408 2.058 1.355 1.00 85.62 280 ALA A N 1
ATOM 2138 C CA . ALA A 1 280 ? -3.675 2.540 0.193 1.00 85.62 280 ALA A CA 1
ATOM 2139 C C . ALA A 1 280 ? -2.497 1.611 -0.133 1.00 85.62 280 ALA A C 1
ATOM 2141 O O . ALA A 1 280 ? -1.936 0.953 0.740 1.00 85.62 280 ALA A O 1
ATOM 2142 N N . PHE A 1 281 ? -2.099 1.564 -1.406 1.00 89.88 281 PHE A N 1
ATOM 2143 C CA . PHE A 1 281 ? -0.839 0.924 -1.773 1.00 89.88 281 PHE A CA 1
ATOM 2144 C C . PHE A 1 281 ? 0.314 1.894 -1.501 1.00 89.88 281 PHE A C 1
ATOM 2146 O O . PHE A 1 281 ? 0.646 2.728 -2.345 1.00 89.88 281 PHE A O 1
ATOM 2153 N N . ASP A 1 282 ? 0.901 1.807 -0.313 1.00 93.00 282 ASP A N 1
ATOM 2154 C CA . ASP A 1 282 ? 1.990 2.671 0.138 1.00 93.00 282 ASP A CA 1
ATOM 2155 C C . ASP A 1 282 ? 3.085 1.887 0.889 1.00 93.00 282 ASP A C 1
ATOM 2157 O O . ASP A 1 282 ? 3.103 0.652 0.914 1.00 93.00 282 ASP A O 1
ATOM 2161 N N . GLN A 1 283 ? 4.044 2.606 1.483 1.00 96.19 283 GLN A N 1
ATOM 2162 C CA . GLN A 1 283 ? 5.127 1.982 2.247 1.00 96.19 283 GLN A CA 1
ATOM 2163 C C . GLN A 1 283 ? 4.639 1.277 3.520 1.00 96.19 283 GLN A C 1
ATOM 2165 O O . GLN A 1 283 ? 5.296 0.332 3.946 1.00 96.19 283 GLN A O 1
ATOM 2170 N N . VAL A 1 284 ? 3.509 1.687 4.106 1.00 96.19 284 VAL A N 1
ATOM 2171 C CA . VAL A 1 284 ? 2.932 1.062 5.307 1.00 96.19 284 VAL A CA 1
ATOM 2172 C C . VAL A 1 284 ? 2.365 -0.299 4.932 1.00 96.19 284 VAL A C 1
ATOM 2174 O O . VAL A 1 284 ? 2.713 -1.306 5.555 1.00 96.19 284 VAL A O 1
ATOM 2177 N N . PHE A 1 285 ? 1.587 -0.353 3.846 1.00 95.69 285 PHE A N 1
ATOM 2178 C CA . PHE A 1 285 ? 1.117 -1.607 3.274 1.00 95.69 285 PHE A CA 1
ATOM 2179 C C . PHE A 1 285 ? 2.303 -2.517 2.952 1.00 95.69 285 PHE A C 1
ATOM 2181 O O . PHE A 1 285 ? 2.365 -3.631 3.467 1.00 95.69 285 PHE A O 1
ATOM 2188 N N . LEU A 1 2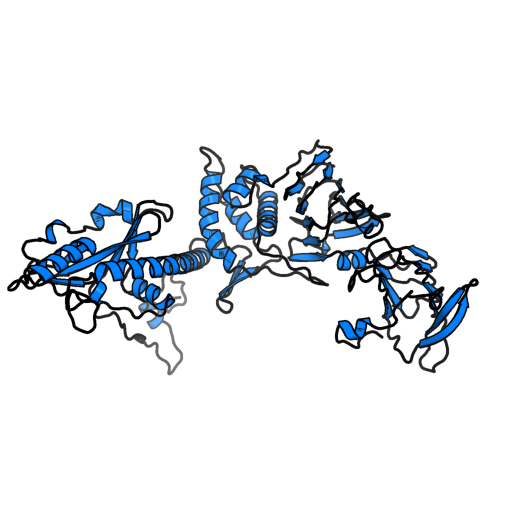86 ? 3.290 -2.047 2.180 1.00 97.31 286 LEU A N 1
ATOM 2189 C CA . LEU A 1 286 ? 4.474 -2.847 1.843 1.00 97.31 286 LEU A CA 1
ATOM 2190 C C . LEU A 1 286 ? 5.207 -3.359 3.088 1.00 97.31 286 LEU A C 1
ATOM 2192 O O . LEU A 1 286 ? 5.555 -4.539 3.141 1.00 97.31 286 LEU A O 1
ATOM 2196 N N . MET A 1 287 ? 5.388 -2.514 4.103 1.00 98.12 287 MET A N 1
ATOM 2197 C CA . MET A 1 287 ? 6.019 -2.900 5.363 1.00 98.12 287 MET A CA 1
ATOM 2198 C C . MET A 1 287 ? 5.235 -4.013 6.067 1.00 98.12 287 MET A C 1
ATOM 2200 O O . MET A 1 287 ? 5.838 -5.004 6.475 1.00 98.12 287 MET A O 1
ATOM 2204 N N . GLN A 1 288 ? 3.900 -3.937 6.125 1.00 97.94 288 GLN A N 1
ATOM 2205 C CA . GLN A 1 288 ? 3.065 -5.014 6.674 1.00 97.94 288 GLN A CA 1
ATOM 2206 C C . GLN A 1 288 ? 3.325 -6.343 5.949 1.00 97.94 288 GLN A C 1
ATOM 2208 O O . GLN A 1 288 ? 3.468 -7.384 6.591 1.00 97.94 288 GLN A O 1
ATOM 2213 N N . GLN A 1 289 ? 3.410 -6.316 4.614 1.00 97.44 289 GLN A N 1
ATOM 2214 C CA . GLN A 1 289 ? 3.623 -7.516 3.794 1.00 97.44 289 GLN A CA 1
ATOM 2215 C C . GLN A 1 289 ? 5.020 -8.110 3.986 1.00 97.44 289 GLN A C 1
ATOM 2217 O O . GLN A 1 289 ? 5.170 -9.330 4.093 1.00 97.44 289 GLN A O 1
ATOM 2222 N N . ILE A 1 290 ? 6.032 -7.244 4.055 1.00 98.38 290 ILE A N 1
ATOM 2223 C CA . ILE A 1 290 ? 7.429 -7.608 4.293 1.00 98.38 290 ILE A CA 1
ATOM 2224 C C . ILE A 1 290 ? 7.582 -8.231 5.678 1.00 98.38 290 ILE A C 1
ATOM 2226 O O . ILE A 1 290 ? 8.166 -9.308 5.790 1.00 98.38 290 ILE A O 1
ATOM 2230 N N . VAL A 1 291 ? 7.029 -7.605 6.722 1.00 98.25 291 VAL A N 1
ATOM 2231 C CA . VAL A 1 291 ? 7.103 -8.129 8.091 1.00 98.25 291 VAL A CA 1
ATOM 2232 C C . VAL A 1 291 ? 6.383 -9.470 8.190 1.00 98.25 291 VAL A C 1
ATOM 2234 O O . VAL A 1 291 ? 6.971 -10.432 8.680 1.00 98.25 291 VAL A O 1
ATOM 2237 N N . ALA A 1 292 ? 5.171 -9.585 7.639 1.00 97.44 292 ALA A N 1
ATOM 2238 C CA . ALA A 1 292 ? 4.422 -10.841 7.630 1.00 97.44 292 ALA A CA 1
ATOM 2239 C C . ALA A 1 292 ? 5.225 -12.000 7.007 1.00 97.44 292 ALA A C 1
ATOM 2241 O O . ALA A 1 292 ? 5.220 -13.121 7.520 1.00 97.44 292 ALA A O 1
ATOM 2242 N N . ALA A 1 293 ? 5.935 -11.739 5.906 1.00 98.19 293 ALA A N 1
ATOM 2243 C CA . ALA A 1 293 ? 6.792 -12.728 5.261 1.00 98.19 293 ALA A CA 1
ATOM 2244 C C . ALA A 1 293 ? 8.082 -13.006 6.049 1.00 98.19 293 ALA A C 1
ATOM 2246 O O . ALA A 1 293 ? 8.509 -14.160 6.150 1.00 98.19 293 ALA A O 1
ATOM 2247 N N . TYR A 1 294 ? 8.692 -11.968 6.622 1.00 97.56 294 TYR A N 1
ATOM 2248 C CA . TYR A 1 294 ? 9.904 -12.074 7.431 1.00 97.56 294 TYR A CA 1
ATOM 2249 C C . TYR A 1 294 ? 9.661 -12.934 8.675 1.00 97.56 294 TYR A C 1
ATOM 2251 O O . TYR A 1 294 ? 10.457 -13.820 8.970 1.00 97.56 294 TYR A O 1
ATOM 2259 N N . GLU A 1 295 ? 8.525 -12.758 9.347 1.00 96.44 295 GLU A N 1
ATOM 2260 C CA . GLU A 1 295 ? 8.127 -13.561 10.506 1.00 96.44 295 GLU A CA 1
ATOM 2261 C C . GLU A 1 295 ? 7.782 -15.013 10.151 1.00 96.44 295 GLU A C 1
ATOM 2263 O O . GLU A 1 295 ? 7.970 -15.916 10.971 1.00 96.44 295 GLU A O 1
ATOM 2268 N N . ALA A 1 296 ? 7.261 -15.252 8.945 1.00 96.38 296 ALA A N 1
ATOM 2269 C CA . ALA A 1 296 ? 6.868 -16.583 8.490 1.00 96.38 296 ALA A CA 1
ATOM 2270 C C . ALA A 1 296 ? 8.055 -17.433 8.008 1.00 96.38 296 ALA A C 1
ATOM 2272 O O . ALA A 1 296 ? 8.038 -18.656 8.162 1.00 96.38 296 ALA A O 1
ATOM 2273 N N . VAL A 1 297 ? 9.063 -16.807 7.394 1.00 97.00 297 VAL A N 1
ATOM 2274 C CA . VAL A 1 297 ? 10.168 -17.507 6.713 1.00 97.00 297 VAL A CA 1
ATOM 2275 C C . VAL A 1 297 ? 11.515 -17.262 7.381 1.00 97.00 297 VAL A C 1
ATOM 2277 O O . VAL A 1 297 ? 12.301 -18.198 7.522 1.00 97.00 297 VAL A O 1
ATOM 2280 N N . GLY A 1 298 ? 11.774 -16.026 7.802 1.00 94.00 298 GLY A N 1
ATOM 2281 C CA . GLY A 1 298 ? 13.090 -15.560 8.214 1.00 94.00 298 GLY A CA 1
ATOM 2282 C C . GLY A 1 298 ? 14.049 -15.381 7.034 1.00 94.00 298 GLY A C 1
ATOM 2283 O O . GLY A 1 298 ? 14.030 -16.120 6.053 1.00 94.00 298 GLY A O 1
ATOM 2284 N N . VAL A 1 299 ? 14.929 -14.392 7.144 1.00 94.88 299 VAL A N 1
ATOM 2285 C CA . VAL A 1 299 ? 16.066 -14.179 6.240 1.00 94.88 299 VAL A CA 1
ATOM 2286 C C . VAL A 1 299 ? 17.259 -13.804 7.114 1.00 94.88 299 VAL A C 1
ATOM 2288 O O . VAL A 1 299 ? 17.082 -13.147 8.136 1.00 94.88 299 VAL A O 1
ATOM 2291 N N . ASN A 1 300 ? 18.477 -14.211 6.743 1.00 94.56 300 ASN A N 1
ATOM 2292 C CA . ASN A 1 300 ? 19.702 -13.829 7.460 1.00 94.56 300 ASN A CA 1
ATOM 2293 C C . ASN A 1 300 ? 20.118 -12.379 7.141 1.00 94.56 300 ASN A C 1
ATOM 2295 O O . ASN A 1 300 ? 21.223 -12.105 6.668 1.00 94.56 300 ASN A O 1
ATOM 2299 N N . TYR A 1 301 ? 19.181 -11.456 7.327 1.00 95.25 301 TYR A N 1
ATOM 2300 C CA . TYR A 1 301 ? 19.344 -10.030 7.125 1.00 95.25 301 TYR A CA 1
ATOM 2301 C C . TYR A 1 301 ? 18.344 -9.298 8.014 1.00 95.25 301 TYR A C 1
ATOM 2303 O O . TYR A 1 301 ? 17.228 -9.777 8.213 1.00 95.25 301 TYR A O 1
ATOM 2311 N N . ASP A 1 302 ? 18.757 -8.182 8.604 1.00 95.00 302 ASP A N 1
ATOM 2312 C CA . ASP A 1 302 ? 17.887 -7.454 9.515 1.00 95.00 302 ASP A CA 1
ATOM 2313 C C . ASP A 1 302 ? 16.747 -6.753 8.760 1.00 95.00 302 ASP A C 1
ATOM 2315 O O . ASP A 1 302 ? 16.837 -6.459 7.566 1.00 95.00 302 ASP A O 1
ATOM 2319 N N . ILE A 1 303 ? 15.657 -6.479 9.477 1.00 96.50 303 ILE A N 1
ATOM 2320 C CA . ILE A 1 303 ? 14.439 -5.920 8.885 1.00 96.50 303 ILE A CA 1
ATOM 2321 C C . ILE A 1 303 ? 14.662 -4.544 8.239 1.00 96.50 303 ILE A C 1
ATOM 2323 O O . ILE A 1 303 ? 14.006 -4.242 7.246 1.00 96.50 303 ILE A O 1
ATOM 2327 N N . ARG A 1 304 ? 15.603 -3.729 8.746 1.00 97.50 304 ARG A N 1
ATOM 2328 C CA . ARG A 1 304 ? 15.920 -2.420 8.152 1.00 97.50 304 ARG A CA 1
ATOM 2329 C C . ARG A 1 304 ? 16.623 -2.603 6.818 1.00 97.50 304 ARG A C 1
ATOM 2331 O O . ARG A 1 304 ? 16.229 -1.988 5.835 1.00 97.50 304 ARG A O 1
ATOM 2338 N N . GLY A 1 305 ? 17.602 -3.503 6.760 1.00 97.25 305 GLY A N 1
ATOM 2339 C CA . GLY A 1 305 ? 18.266 -3.873 5.515 1.00 97.25 305 GLY A CA 1
ATOM 2340 C C . GLY A 1 305 ? 17.292 -4.422 4.468 1.00 97.25 305 GLY A C 1
ATOM 2341 O O . GLY A 1 305 ? 17.355 -4.034 3.301 1.00 97.25 305 GLY A O 1
ATOM 2342 N N . ILE A 1 306 ? 16.362 -5.294 4.875 1.00 98.12 306 ILE A N 1
ATOM 2343 C CA . ILE A 1 306 ? 15.317 -5.831 3.987 1.00 98.12 306 ILE A CA 1
ATOM 2344 C C . ILE A 1 306 ? 14.410 -4.708 3.472 1.00 98.12 306 ILE A C 1
ATOM 2346 O O . ILE A 1 306 ? 14.188 -4.621 2.266 1.00 98.12 306 ILE A O 1
ATOM 2350 N N . ALA A 1 307 ? 13.915 -3.847 4.364 1.00 98.06 307 ALA A N 1
ATOM 2351 C CA . ALA A 1 307 ? 13.072 -2.708 4.014 1.00 98.06 307 ALA A CA 1
ATOM 2352 C C . ALA A 1 307 ? 13.772 -1.775 3.018 1.00 98.06 307 ALA A C 1
ATOM 2354 O O . ALA A 1 307 ? 13.217 -1.491 1.957 1.00 98.06 307 ALA A O 1
ATOM 2355 N N . HIS A 1 308 ? 15.025 -1.408 3.298 1.00 97.69 308 HIS A N 1
ATOM 2356 C CA . HIS A 1 308 ? 15.846 -0.578 2.423 1.00 97.69 308 HIS A CA 1
ATOM 2357 C C . HIS A 1 308 ? 15.986 -1.183 1.018 1.00 97.69 308 HIS A C 1
ATOM 2359 O O . HIS A 1 308 ? 15.747 -0.512 0.012 1.00 97.69 308 HIS A O 1
ATOM 2365 N N . ALA A 1 309 ? 16.320 -2.477 0.935 1.00 97.62 309 ALA A N 1
ATOM 2366 C CA . ALA A 1 309 ? 16.474 -3.180 -0.339 1.00 97.62 309 ALA A CA 1
ATOM 2367 C C . ALA A 1 309 ? 15.160 -3.282 -1.140 1.00 97.62 309 ALA A C 1
ATOM 2369 O O . ALA A 1 309 ? 15.197 -3.431 -2.361 1.00 97.62 309 ALA A O 1
ATOM 2370 N N . LEU A 1 310 ? 14.015 -3.177 -0.462 1.00 97.56 310 LEU A N 1
ATOM 2371 C CA . LEU A 1 310 ? 12.668 -3.193 -1.035 1.00 97.56 310 LEU A CA 1
ATOM 2372 C C . LEU A 1 310 ? 12.025 -1.792 -1.086 1.00 97.56 310 LEU A C 1
ATOM 2374 O O . LEU A 1 310 ? 10.810 -1.670 -1.225 1.00 97.56 310 LEU A O 1
ATOM 2378 N N . SER A 1 311 ? 12.836 -0.730 -0.985 1.00 96.38 311 SER A N 1
ATOM 2379 C CA . SER A 1 311 ? 12.417 0.679 -1.079 1.00 96.38 311 SER A CA 1
ATOM 2380 C C . SER A 1 311 ? 11.371 1.139 -0.054 1.00 96.38 311 SER A C 1
ATOM 2382 O O . SER A 1 311 ? 10.663 2.122 -0.285 1.00 96.38 311 SER A O 1
ATOM 2384 N N . VAL A 1 312 ? 11.305 0.478 1.099 1.00 97.69 312 VAL A N 1
ATOM 2385 C CA . VAL A 1 312 ? 10.666 1.018 2.301 1.00 97.69 312 VAL A CA 1
ATOM 2386 C C . VAL A 1 312 ? 11.718 1.818 3.067 1.00 97.69 312 VAL A C 1
ATOM 2388 O O . VAL A 1 312 ? 12.837 1.347 3.259 1.00 97.69 312 VAL A O 1
ATOM 2391 N N . ASP A 1 313 ? 11.373 3.042 3.471 1.00 97.75 313 ASP A N 1
ATOM 2392 C CA . ASP A 1 313 ? 12.304 3.944 4.154 1.00 97.75 313 ASP A CA 1
ATOM 2393 C C . ASP A 1 313 ? 12.697 3.387 5.532 1.00 97.75 313 ASP A C 1
ATOM 2395 O O . ASP A 1 313 ? 11.927 3.422 6.494 1.00 97.75 313 ASP A O 1
ATOM 2399 N N . ASP A 1 314 ? 13.914 2.853 5.619 1.00 97.12 314 ASP A N 1
ATOM 2400 C CA . ASP A 1 314 ? 14.427 2.165 6.796 1.00 97.12 314 ASP A CA 1
ATOM 2401 C C . ASP A 1 314 ? 14.765 3.111 7.955 1.00 97.12 314 ASP A C 1
ATOM 2403 O O . ASP A 1 314 ? 14.855 2.667 9.107 1.00 97.12 314 ASP A O 1
ATOM 2407 N N . ALA A 1 315 ? 14.891 4.415 7.681 1.00 97.31 315 ALA A N 1
ATOM 2408 C CA . ALA A 1 315 ? 15.111 5.431 8.703 1.00 97.31 315 ALA A CA 1
ATOM 2409 C C . ALA A 1 315 ? 13.882 5.623 9.602 1.00 97.31 315 ALA A C 1
ATOM 2411 O O . ALA A 1 315 ? 14.046 5.987 10.765 1.00 97.31 315 ALA A O 1
ATOM 2412 N N . LYS A 1 316 ? 12.681 5.324 9.090 1.00 97.88 316 LYS A N 1
ATOM 2413 C CA . LYS A 1 316 ? 11.418 5.377 9.844 1.00 97.88 316 LYS A CA 1
ATOM 2414 C C . LYS A 1 316 ? 11.239 4.191 10.779 1.00 97.88 316 LYS A C 1
ATOM 2416 O O . LYS A 1 316 ? 10.421 4.235 11.684 1.00 97.88 316 LYS A O 1
ATOM 2421 N N . ILE A 1 317 ? 11.953 3.089 10.553 1.00 98.31 317 ILE A N 1
ATOM 2422 C CA . ILE A 1 317 ? 11.720 1.868 11.323 1.00 98.31 317 ILE A CA 1
ATOM 2423 C C . ILE A 1 317 ? 12.215 2.074 12.753 1.00 98.31 317 ILE A C 1
ATOM 2425 O O . ILE A 1 317 ? 13.327 2.550 12.975 1.00 98.31 317 ILE A O 1
ATOM 2429 N N . VAL A 1 318 ? 11.422 1.656 13.731 1.00 98.19 318 VAL A N 1
ATOM 2430 C CA . VAL A 1 318 ? 11.788 1.587 15.146 1.00 98.19 318 VAL A CA 1
ATOM 2431 C C . VAL A 1 318 ? 11.650 0.132 15.580 1.00 98.19 318 VAL A C 1
ATOM 2433 O O . VAL A 1 318 ? 10.623 -0.500 15.363 1.00 98.19 318 VAL A O 1
ATOM 2436 N N . THR A 1 319 ? 12.709 -0.432 16.157 1.00 96.50 319 THR A N 1
ATOM 2437 C CA . THR A 1 319 ? 12.761 -1.842 16.575 1.00 96.50 319 THR A CA 1
ATOM 2438 C C . THR A 1 319 ? 12.998 -1.941 18.071 1.00 96.50 319 THR A C 1
ATOM 2440 O O . THR A 1 319 ? 13.706 -1.104 18.632 1.00 96.50 319 THR A O 1
ATOM 2443 N N . ASN A 1 320 ? 12.501 -3.008 18.687 1.00 96.06 320 ASN A N 1
ATOM 2444 C CA . ASN A 1 320 ? 12.706 -3.321 20.097 1.00 96.06 320 ASN A CA 1
ATOM 2445 C C . ASN A 1 320 ? 13.518 -4.615 20.293 1.00 96.06 320 ASN A C 1
ATOM 2447 O O . ASN A 1 320 ? 13.710 -5.416 19.376 1.00 96.06 320 ASN A O 1
ATOM 2451 N N . THR A 1 321 ? 13.977 -4.827 21.520 1.00 95.50 321 THR A N 1
ATOM 2452 C CA . THR A 1 321 ? 14.510 -6.092 22.029 1.00 95.50 321 THR A CA 1
ATOM 2453 C C . THR A 1 321 ? 13.623 -6.610 23.158 1.00 95.50 321 THR A C 1
ATOM 2455 O O . THR A 1 321 ? 12.965 -5.823 23.825 1.00 95.50 321 THR A O 1
ATOM 2458 N N . LEU A 1 322 ? 13.689 -7.911 23.470 1.00 95.50 322 LEU A N 1
ATOM 2459 C CA . LEU A 1 322 ? 12.890 -8.547 24.539 1.00 95.50 322 LEU A CA 1
ATOM 2460 C C . LEU A 1 322 ? 12.959 -7.846 25.913 1.00 95.50 322 LEU A C 1
ATOM 2462 O O . LEU A 1 322 ? 12.107 -8.070 26.775 1.00 95.50 322 LEU A O 1
ATOM 2466 N N . THR A 1 323 ? 14.032 -7.095 26.171 1.00 96.12 323 THR A N 1
ATOM 2467 C CA . THR A 1 323 ? 14.313 -6.472 27.469 1.00 96.12 323 THR A CA 1
ATOM 2468 C C . THR A 1 323 ? 13.995 -4.989 27.526 1.00 96.12 323 THR A C 1
ATOM 2470 O O . THR A 1 323 ? 14.046 -4.419 28.621 1.00 96.12 323 THR A O 1
ATOM 2473 N N . ASP A 1 324 ? 13.694 -4.362 26.389 1.00 97.44 324 ASP A N 1
ATOM 2474 C CA . ASP A 1 324 ? 13.365 -2.946 26.372 1.00 97.44 324 ASP A CA 1
ATOM 2475 C C . ASP A 1 324 ? 12.088 -2.697 27.181 1.00 97.44 324 ASP A C 1
ATOM 2477 O O . ASP A 1 324 ? 11.204 -3.545 27.297 1.00 97.44 324 ASP A O 1
ATOM 2481 N N . LYS A 1 325 ? 12.026 -1.534 27.828 1.00 96.50 325 LYS A N 1
ATOM 2482 C CA . LYS A 1 325 ? 10.848 -1.117 28.607 1.00 96.50 325 LYS A CA 1
ATOM 2483 C C . LYS A 1 325 ? 10.170 0.106 28.035 1.00 96.50 325 LYS A C 1
ATOM 2485 O O . LYS A 1 325 ? 8.961 0.232 28.164 1.00 96.50 325 LYS A O 1
ATOM 2490 N N . ALA A 1 326 ? 10.943 0.977 27.401 1.00 97.38 326 ALA A N 1
ATOM 2491 C CA . ALA A 1 326 ? 10.443 2.134 26.689 1.00 97.38 326 ALA A CA 1
ATOM 2492 C C . ALA A 1 326 ? 11.010 2.109 25.271 1.00 97.38 326 ALA A C 1
ATOM 2494 O O . ALA A 1 326 ? 12.221 1.951 25.103 1.00 97.38 326 ALA A O 1
ATOM 2495 N N . VAL A 1 327 ? 10.139 2.276 24.283 1.00 98.12 327 VAL A N 1
ATOM 2496 C CA . VAL A 1 327 ? 10.487 2.362 22.863 1.00 98.12 327 VAL A CA 1
ATOM 2497 C C . VAL A 1 327 ? 9.893 3.668 22.355 1.00 98.12 327 VAL A C 1
ATOM 2499 O O . VAL A 1 327 ? 8.678 3.823 22.330 1.00 98.12 327 VAL A O 1
ATOM 2502 N N . ASN A 1 328 ? 10.742 4.635 22.023 1.00 97.31 328 ASN A N 1
ATOM 2503 C CA . ASN A 1 328 ? 10.297 5.974 21.640 1.00 97.31 328 ASN A CA 1
ATOM 2504 C C . ASN A 1 328 ? 10.585 6.203 20.159 1.00 97.31 328 ASN A C 1
ATOM 2506 O O . ASN A 1 328 ? 11.690 5.890 19.707 1.00 97.31 328 ASN A O 1
ATOM 2510 N N . GLY A 1 329 ? 9.610 6.759 19.452 1.00 95.81 329 GLY A N 1
ATOM 2511 C CA . GLY A 1 329 ? 9.763 7.261 18.097 1.00 95.81 329 GLY A CA 1
ATOM 2512 C C . GLY A 1 329 ? 10.329 8.672 18.099 1.00 95.81 329 GLY A C 1
ATOM 2513 O O . GLY A 1 329 ? 11.070 9.086 19.005 1.00 95.81 329 GLY A O 1
ATOM 2514 N N . THR A 1 330 ? 10.026 9.401 17.041 1.00 94.94 330 THR A N 1
ATOM 2515 C CA . THR A 1 330 ? 10.644 10.674 16.711 1.00 94.94 330 THR A CA 1
ATOM 2516 C C . THR A 1 330 ? 9.602 11.795 16.660 1.00 94.94 330 THR A C 1
ATOM 2518 O O . THR A 1 330 ? 8.658 11.841 17.440 1.00 94.94 330 THR A O 1
ATOM 2521 N N . SER A 1 331 ? 9.861 12.806 15.832 1.00 92.69 331 SER A N 1
ATOM 2522 C CA . SER A 1 331 ? 8.888 13.861 15.510 1.00 92.69 331 SER A CA 1
ATOM 2523 C C . SER A 1 331 ? 8.416 13.755 14.052 1.00 92.69 331 SER A C 1
ATOM 2525 O O . SER A 1 331 ? 7.834 14.697 13.515 1.00 92.69 331 SER A O 1
ATOM 2527 N N . GLY A 1 332 ? 8.794 12.658 13.389 1.00 95.25 332 GLY A N 1
ATOM 2528 C CA . GLY A 1 332 ? 8.496 12.348 12.002 1.00 95.25 332 GLY A CA 1
ATOM 2529 C C . GLY A 1 332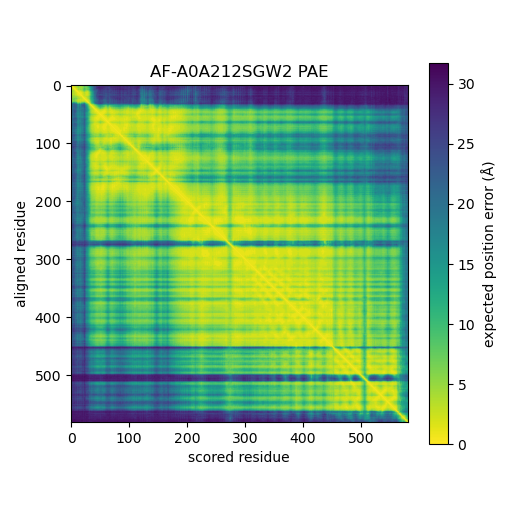 ? 7.523 11.179 11.905 1.00 95.25 332 GLY A C 1
ATOM 2530 O O . GLY A 1 332 ? 6.697 10.982 12.776 1.00 95.25 332 GLY A O 1
ATOM 2531 N N . ILE A 1 333 ? 7.604 10.434 10.806 1.00 97.00 333 ILE A N 1
ATOM 2532 C CA . ILE A 1 333 ? 6.821 9.208 10.640 1.00 97.00 333 ILE A CA 1
ATOM 2533 C C . ILE A 1 333 ? 7.640 8.044 11.181 1.00 97.00 333 ILE A C 1
ATOM 2535 O O . ILE A 1 333 ? 8.743 7.825 10.670 1.00 97.00 333 ILE A O 1
ATOM 2539 N N . ASP A 1 334 ? 7.089 7.274 12.116 1.00 98.12 334 ASP A N 1
ATOM 2540 C CA . ASP A 1 334 ? 7.757 6.105 12.682 1.00 98.12 334 ASP A CA 1
ATOM 2541 C C . ASP A 1 334 ? 6.990 4.797 12.414 1.00 98.12 334 ASP A C 1
ATOM 2543 O O . ASP A 1 334 ? 5.769 4.701 12.525 1.00 98.12 334 ASP A O 1
ATOM 2547 N N . TYR A 1 335 ? 7.732 3.757 12.035 1.00 98.44 335 TYR A N 1
ATOM 2548 C CA . TYR A 1 335 ? 7.261 2.393 11.790 1.00 98.44 335 TYR A CA 1
ATOM 2549 C C . TYR A 1 335 ? 7.772 1.490 12.911 1.00 98.44 335 TYR A C 1
ATOM 2551 O O . TYR A 1 335 ? 8.855 0.904 12.819 1.00 98.44 335 TYR A O 1
ATOM 2559 N N . PHE A 1 336 ? 7.003 1.375 13.989 1.00 98.62 336 PHE A N 1
ATOM 2560 C CA . PHE A 1 336 ? 7.340 0.514 15.117 1.00 98.62 336 PHE A CA 1
ATOM 2561 C C . PHE A 1 336 ? 7.105 -0.941 14.741 1.00 98.62 336 PHE A C 1
ATOM 2563 O O . PHE A 1 336 ? 5.967 -1.383 14.637 1.00 98.62 336 PHE A O 1
ATOM 2570 N N . TYR A 1 337 ? 8.176 -1.709 14.575 1.00 98.12 337 TYR A N 1
ATOM 2571 C CA . TYR A 1 337 ? 8.073 -3.156 14.473 1.00 98.12 337 TYR A CA 1
ATOM 2572 C C . TYR A 1 337 ? 8.148 -3.775 15.867 1.00 98.12 337 TYR A C 1
ATOM 2574 O O . TYR A 1 337 ? 9.229 -3.882 16.452 1.00 98.12 337 TYR A O 1
ATOM 2582 N N . ILE A 1 338 ? 6.980 -4.156 16.387 1.00 97.75 338 ILE A N 1
ATOM 2583 C CA . ILE A 1 338 ? 6.797 -4.671 17.741 1.00 97.75 338 ILE A CA 1
ATOM 2584 C C . ILE A 1 338 ? 6.999 -6.183 17.728 1.00 97.75 338 ILE A C 1
ATOM 2586 O O . ILE A 1 338 ? 6.196 -6.943 17.188 1.00 97.75 338 ILE A O 1
ATOM 2590 N N . THR A 1 339 ? 8.093 -6.610 18.343 1.00 95.19 339 THR A N 1
ATOM 2591 C CA . THR A 1 339 ? 8.437 -8.019 18.551 1.00 95.19 339 THR A CA 1
ATOM 2592 C C . THR A 1 339 ? 8.240 -8.407 20.018 1.00 95.19 339 THR A C 1
ATOM 2594 O O . THR A 1 339 ? 7.760 -7.605 20.813 1.00 95.19 339 THR A O 1
ATOM 2597 N N . GLY A 1 340 ? 8.588 -9.637 20.403 1.00 95.38 340 GLY A N 1
ATOM 2598 C CA . GLY A 1 340 ? 8.358 -10.125 21.766 1.00 95.38 340 GLY A CA 1
ATOM 2599 C C . GLY A 1 340 ? 8.982 -9.267 22.877 1.00 95.38 340 GLY A C 1
ATOM 2600 O O . GLY A 1 340 ? 9.905 -8.485 22.648 1.00 95.38 340 GLY A O 1
ATOM 2601 N N . GLY A 1 341 ? 8.508 -9.481 24.106 1.00 96.56 341 GLY A N 1
ATOM 2602 C CA . GLY A 1 341 ? 8.783 -8.626 25.266 1.00 96.56 341 GLY A CA 1
ATOM 2603 C C . GLY A 1 341 ? 7.600 -7.702 25.565 1.00 96.56 341 GLY A C 1
ATOM 2604 O O . GLY A 1 341 ? 6.689 -7.600 24.756 1.00 96.56 341 GLY A O 1
ATOM 2605 N N . ASP A 1 342 ? 7.627 -7.045 26.724 1.00 97.81 342 ASP A N 1
ATOM 2606 C CA . ASP A 1 342 ? 6.551 -6.149 27.170 1.00 97.81 342 ASP A CA 1
ATOM 2607 C C . ASP A 1 342 ? 7.089 -4.717 27.255 1.00 97.81 342 ASP A C 1
ATOM 2609 O O . ASP A 1 342 ? 7.955 -4.433 28.106 1.00 97.81 342 ASP A O 1
ATOM 2613 N N . HIS A 1 343 ? 6.577 -3.834 26.396 1.00 98.06 343 HIS A N 1
ATOM 2614 C CA . HIS A 1 343 ? 7.098 -2.482 26.193 1.00 98.06 343 HIS A CA 1
ATOM 2615 C C . HIS A 1 343 ? 6.033 -1.411 26.400 1.00 98.06 343 HIS A C 1
ATOM 2617 O O . HIS A 1 343 ? 4.851 -1.613 26.139 1.00 98.06 343 HIS A O 1
ATOM 2623 N N . THR A 1 344 ? 6.482 -0.220 26.781 1.00 98.44 344 THR A N 1
ATOM 2624 C CA . THR A 1 344 ? 5.725 1.015 26.590 1.00 98.44 344 THR A CA 1
ATOM 2625 C C . THR A 1 344 ? 6.262 1.722 25.348 1.00 98.44 344 THR A C 1
ATOM 2627 O O . THR A 1 344 ? 7.423 2.135 25.330 1.00 98.44 344 THR A O 1
ATOM 2630 N N . LEU A 1 345 ? 5.433 1.854 24.318 1.00 98.44 345 LEU A N 1
ATOM 2631 C CA . LEU A 1 345 ? 5.753 2.528 23.067 1.00 98.44 345 LEU A CA 1
ATOM 2632 C C . LEU A 1 345 ? 5.193 3.949 23.079 1.00 98.44 345 LEU A C 1
ATOM 2634 O O . LEU A 1 345 ? 4.044 4.153 23.461 1.00 98.44 345 LEU A O 1
ATOM 2638 N N . SER A 1 346 ? 6.006 4.916 22.669 1.00 97.38 346 SER A N 1
ATOM 2639 C CA . SER A 1 346 ? 5.607 6.314 22.516 1.00 97.38 346 SER A CA 1
ATOM 2640 C C . SER A 1 346 ? 5.933 6.761 21.101 1.00 97.38 346 SER A C 1
ATOM 2642 O O . SER A 1 346 ? 7.117 6.882 20.786 1.00 97.38 346 SER A O 1
ATOM 2644 N N . GLY A 1 347 ? 4.907 7.015 20.289 1.00 93.75 347 GLY A N 1
ATOM 2645 C CA . GLY A 1 347 ? 5.037 7.460 18.898 1.00 93.75 347 GLY A CA 1
ATOM 2646 C C . GLY A 1 347 ? 5.852 8.740 18.777 1.00 93.75 347 GLY A C 1
ATOM 2647 O O . GLY A 1 347 ? 6.952 8.756 18.232 1.00 93.75 347 GLY A O 1
ATOM 2648 N N . GLY A 1 348 ? 5.408 9.756 19.514 1.00 91.12 348 GLY A N 1
ATOM 2649 C CA . GLY A 1 348 ? 6.042 11.061 19.538 1.00 91.12 348 GLY A CA 1
ATOM 2650 C C . GLY A 1 348 ? 5.135 12.069 18.857 1.00 91.12 348 GLY A C 1
ATOM 2651 O O . GLY A 1 348 ? 3.969 12.170 19.214 1.00 91.12 348 GLY A O 1
ATOM 2652 N N . VAL A 1 349 ? 5.690 12.873 17.957 1.00 88.44 349 VAL A N 1
ATOM 2653 C CA . VAL A 1 349 ? 4.899 13.766 17.094 1.00 88.44 349 VAL A CA 1
ATOM 2654 C C . VAL A 1 349 ? 4.987 13.216 15.679 1.00 88.44 349 VAL A C 1
ATOM 2656 O O . VAL A 1 349 ? 6.059 12.769 15.294 1.00 88.44 349 VAL A O 1
ATOM 2659 N N . GLY A 1 350 ? 3.928 13.346 14.885 1.00 93.81 350 GLY A N 1
ATOM 2660 C CA . GLY A 1 350 ? 3.891 12.805 13.529 1.00 93.81 350 GLY A CA 1
ATOM 2661 C C . GLY A 1 350 ? 2.906 11.648 13.417 1.00 93.81 350 GLY A C 1
ATOM 2662 O O . GLY A 1 350 ? 2.128 11.415 14.331 1.00 93.81 350 GLY A O 1
ATOM 2663 N N . SER A 1 351 ? 2.896 11.000 12.253 1.00 96.25 351 SER A N 1
ATOM 2664 C CA . SER A 1 351 ? 2.052 9.831 11.993 1.00 96.25 351 SER A CA 1
ATOM 2665 C C . SER A 1 351 ? 2.826 8.558 12.294 1.00 96.25 351 SER A C 1
ATOM 2667 O O . SER A 1 351 ? 3.826 8.288 11.624 1.00 96.25 351 SER A O 1
ATOM 2669 N N . ASP A 1 352 ? 2.325 7.762 13.225 1.00 97.75 352 ASP A N 1
ATOM 2670 C CA . ASP A 1 352 ? 2.996 6.584 13.756 1.00 97.75 352 ASP A CA 1
ATOM 2671 C C . ASP A 1 352 ? 2.240 5.295 13.417 1.00 97.75 352 ASP A C 1
ATOM 2673 O O . ASP A 1 352 ? 1.014 5.203 13.507 1.00 97.75 352 ASP A O 1
ATOM 2677 N N . TYR A 1 353 ? 2.994 4.270 13.020 1.00 98.12 353 TYR A N 1
ATOM 2678 C CA . TYR A 1 353 ? 2.461 2.990 12.560 1.00 98.12 353 TYR A CA 1
ATOM 2679 C C . TYR A 1 353 ? 3.053 1.860 13.394 1.00 98.12 353 TYR A C 1
ATOM 2681 O O . TYR A 1 353 ? 4.261 1.605 13.380 1.00 98.12 353 TYR A O 1
ATOM 2689 N N . TYR A 1 354 ? 2.189 1.160 14.118 1.00 98.62 354 TYR A N 1
ATOM 2690 C CA . TYR A 1 354 ? 2.555 0.143 15.094 1.00 98.62 354 TYR A CA 1
ATOM 2691 C C . TYR A 1 354 ? 2.315 -1.252 14.515 1.00 98.62 354 TYR A C 1
ATOM 2693 O O . TYR A 1 354 ? 1.213 -1.790 14.588 1.00 98.62 354 TYR A O 1
ATOM 2701 N N . PHE A 1 355 ? 3.352 -1.853 13.934 1.00 98.69 355 PHE A N 1
ATOM 2702 C CA . PHE A 1 355 ? 3.315 -3.196 13.359 1.00 98.69 355 PHE A CA 1
ATOM 2703 C C . PHE A 1 355 ? 3.414 -4.258 14.460 1.00 98.69 355 PHE A C 1
ATOM 2705 O O . PHE A 1 355 ? 4.507 -4.576 14.938 1.00 98.69 355 PHE A O 1
ATOM 2712 N N . VAL A 1 356 ? 2.269 -4.816 14.857 1.00 98.56 356 VAL A N 1
ATOM 2713 C CA . VAL A 1 356 ? 2.164 -5.869 15.875 1.00 98.56 356 VAL A CA 1
ATOM 2714 C C . VAL A 1 356 ? 2.556 -7.206 15.260 1.00 98.56 356 VAL A C 1
ATOM 2716 O O . VAL A 1 356 ? 1.773 -7.817 14.521 1.00 98.56 356 VAL A O 1
ATOM 2719 N N . GLY A 1 357 ? 3.772 -7.646 15.585 1.00 96.88 357 GLY A N 1
ATOM 2720 C CA . GLY A 1 357 ? 4.317 -8.930 15.174 1.00 96.88 357 GLY A CA 1
ATOM 2721 C C . GLY A 1 357 ? 3.558 -10.124 15.753 1.00 96.88 357 GLY A C 1
ATOM 2722 O O . GLY A 1 357 ? 2.895 -10.034 16.791 1.00 96.88 357 GLY A O 1
ATOM 2723 N N . LYS A 1 358 ? 3.692 -11.292 15.118 1.00 95.00 358 LYS A N 1
ATOM 2724 C CA . LYS A 1 358 ? 2.984 -12.527 15.510 1.00 95.00 358 LYS A CA 1
ATOM 2725 C C . LYS A 1 358 ? 3.312 -13.022 16.925 1.00 95.00 358 LYS A C 1
ATOM 2727 O O . LYS A 1 358 ? 2.511 -13.742 17.515 1.00 95.00 358 LYS A O 1
ATOM 2732 N N . ASP A 1 359 ? 4.490 -12.658 17.435 1.00 92.38 359 ASP A N 1
ATOM 2733 C CA . ASP A 1 359 ? 4.988 -13.029 18.766 1.00 92.38 359 ASP A CA 1
ATOM 2734 C C . ASP A 1 359 ? 5.143 -11.803 19.691 1.00 92.38 359 ASP A C 1
ATOM 2736 O O . ASP A 1 359 ? 5.905 -11.865 20.660 1.00 92.38 359 ASP A O 1
ATOM 2740 N N . ALA A 1 360 ? 4.477 -10.679 19.390 1.00 97.19 360 ALA A N 1
ATOM 2741 C CA . ALA A 1 360 ? 4.470 -9.501 20.261 1.00 97.19 360 ALA A CA 1
ATOM 2742 C C . ALA A 1 360 ? 3.940 -9.851 21.667 1.00 97.19 360 ALA A C 1
ATOM 2744 O O . ALA A 1 360 ? 3.147 -10.790 21.830 1.00 97.19 360 ALA A O 1
ATOM 2745 N N . GLY A 1 361 ? 4.423 -9.144 22.689 1.00 96.38 361 GLY A N 1
ATOM 2746 C CA . GLY A 1 361 ? 4.097 -9.430 24.085 1.00 96.38 361 GLY A CA 1
ATOM 2747 C C . GLY A 1 361 ? 2.877 -8.660 24.579 1.00 96.38 361 GLY A C 1
ATOM 2748 O O . GLY A 1 361 ? 1.886 -8.504 23.864 1.00 96.38 361 GLY A O 1
ATOM 2749 N N . SER A 1 362 ? 2.932 -8.240 25.842 1.00 97.81 362 SER A N 1
ATOM 2750 C CA . SER A 1 362 ? 1.940 -7.361 26.456 1.00 97.81 362 SER A CA 1
ATOM 2751 C C . SER A 1 362 ? 2.426 -5.914 26.381 1.00 97.81 362 SER A C 1
ATOM 2753 O O . SER A 1 362 ? 3.045 -5.403 27.317 1.00 97.81 362 SER A O 1
ATOM 2755 N N . ASP A 1 363 ? 2.122 -5.252 25.275 1.00 98.56 363 ASP A N 1
ATOM 2756 C CA . ASP A 1 363 ? 2.618 -3.923 24.941 1.00 98.56 363 ASP A CA 1
ATOM 2757 C C . ASP A 1 363 ? 1.603 -2.820 25.267 1.00 98.56 363 ASP A C 1
ATOM 2759 O O . ASP A 1 363 ? 0.386 -3.013 25.224 1.00 98.56 363 ASP A O 1
ATOM 2763 N N . GLN A 1 364 ? 2.106 -1.633 25.599 1.00 98.62 364 GLN A N 1
ATOM 2764 C CA . GLN A 1 364 ? 1.310 -0.440 25.859 1.00 98.62 364 GLN A CA 1
ATOM 2765 C C . GLN A 1 364 ? 1.708 0.673 24.892 1.00 98.62 364 GLN A C 1
ATOM 2767 O O . GLN A 1 364 ? 2.841 1.137 24.929 1.00 98.62 364 GLN A O 1
ATOM 2772 N N . ILE A 1 365 ? 0.767 1.154 24.088 1.00 98.62 365 ILE A N 1
ATOM 2773 C CA . ILE A 1 365 ? 0.956 2.291 23.185 1.00 98.62 365 ILE A CA 1
ATOM 2774 C C . ILE A 1 365 ? 0.457 3.558 23.877 1.00 98.62 365 ILE A C 1
ATOM 2776 O O . ILE A 1 365 ? -0.664 3.602 24.388 1.00 98.62 365 ILE A O 1
ATOM 2780 N N . VAL A 1 366 ? 1.313 4.574 23.913 1.00 97.00 366 VAL A N 1
ATOM 2781 C CA . VAL A 1 366 ? 1.045 5.918 24.424 1.00 97.00 366 VAL A CA 1
ATOM 2782 C C . VAL A 1 366 ? 1.261 6.886 23.272 1.00 97.00 366 VAL A C 1
ATOM 2784 O O . VAL A 1 366 ? 2.382 7.322 23.020 1.00 97.00 366 VAL A O 1
ATOM 2787 N N . ASP A 1 367 ? 0.182 7.194 22.566 1.00 94.06 367 ASP A N 1
ATOM 2788 C CA . ASP A 1 367 ? 0.222 8.057 21.395 1.00 94.06 367 ASP A CA 1
ATOM 2789 C C . ASP A 1 367 ? -0.610 9.307 21.655 1.00 94.06 367 ASP A C 1
ATOM 2791 O O . ASP A 1 367 ? -1.800 9.201 21.965 1.00 94.06 367 ASP A O 1
ATOM 2795 N N . TYR A 1 368 ? 0.040 10.469 21.600 1.00 92.75 368 TYR A N 1
ATOM 2796 C CA . TYR A 1 368 ? -0.614 11.755 21.771 1.00 92.75 368 TYR A CA 1
ATOM 2797 C C . TYR A 1 368 ? -0.154 12.724 20.688 1.00 92.75 368 TYR A C 1
ATOM 2799 O O . TYR A 1 368 ? 1.008 13.133 20.674 1.00 92.75 368 TYR A O 1
ATOM 2807 N N . GLY A 1 369 ? -1.092 13.177 19.865 1.00 90.62 369 GLY A N 1
ATOM 2808 C CA . GLY A 1 369 ? -0.806 14.010 18.704 1.00 90.62 369 GLY A CA 1
ATOM 2809 C C . GLY A 1 369 ? -1.616 15.299 18.650 1.00 90.62 369 GLY A C 1
ATOM 2810 O O . GLY A 1 369 ? -2.362 15.672 19.564 1.00 90.62 369 GLY A O 1
ATOM 2811 N N . ARG A 1 370 ? -1.502 15.976 17.515 1.00 90.62 370 ARG A N 1
ATOM 2812 C CA . ARG A 1 370 ? -2.229 17.186 17.115 1.00 90.62 370 ARG A CA 1
ATOM 2813 C C . ARG A 1 370 ? -3.208 16.918 15.962 1.00 90.62 370 ARG A C 1
ATOM 2815 O O . ARG A 1 370 ? -3.648 17.873 15.321 1.00 90.62 370 ARG A O 1
ATOM 2822 N N . GLY A 1 371 ? -3.567 15.655 15.726 1.00 85.94 371 GLY A N 1
ATOM 2823 C CA . GLY A 1 371 ? -4.468 15.218 14.656 1.00 85.94 371 GLY A CA 1
ATOM 2824 C C . GLY A 1 371 ? -3.764 14.580 13.457 1.00 85.94 371 GLY A C 1
ATOM 2825 O O . GLY A 1 371 ? -4.355 14.510 12.379 1.00 85.94 371 GLY A O 1
ATOM 2826 N N . GLU A 1 372 ? -2.505 14.172 13.612 1.00 93.25 372 GLU A N 1
ATOM 2827 C CA . GLU A 1 372 ? -1.848 13.229 12.710 1.00 93.25 372 GLU A CA 1
ATOM 2828 C C . GLU A 1 372 ? -2.560 11.868 12.728 1.00 93.25 372 GLU A C 1
ATOM 2830 O O . GLU A 1 372 ? -3.224 11.533 13.704 1.00 93.25 372 GLU A O 1
ATOM 2835 N N . ILE A 1 373 ? -2.443 11.113 11.631 1.00 91.38 373 ILE A N 1
ATOM 2836 C CA . ILE A 1 373 ? -3.066 9.787 11.511 1.00 91.38 373 ILE A CA 1
ATOM 2837 C C . ILE A 1 373 ? -2.116 8.741 12.079 1.00 91.38 373 ILE A C 1
ATOM 2839 O O . ILE A 1 373 ? -0.979 8.657 11.609 1.00 91.38 373 ILE A O 1
ATOM 2843 N N . ASN A 1 374 ? -2.600 7.932 13.016 1.00 95.75 374 ASN A N 1
ATOM 2844 C CA . ASN A 1 374 ? -1.850 6.835 13.620 1.00 95.75 374 ASN A CA 1
ATOM 2845 C C . ASN A 1 374 ? -2.550 5.495 13.388 1.00 95.75 374 ASN A C 1
ATOM 2847 O O . ASN A 1 374 ? -3.773 5.397 13.510 1.00 95.75 374 ASN A O 1
ATOM 2851 N N . GLU A 1 375 ? -1.785 4.437 13.124 1.00 97.00 375 GLU A N 1
ATOM 2852 C CA . GLU A 1 375 ? -2.346 3.121 12.803 1.00 97.00 375 GLU A CA 1
ATOM 2853 C C . GLU A 1 375 ? -1.742 1.997 13.642 1.00 97.00 375 GLU A C 1
ATOM 2855 O O . GLU A 1 375 ? -0.528 1.901 13.833 1.00 97.00 375 GLU A O 1
ATOM 2860 N N . LEU A 1 376 ? -2.591 1.069 14.082 1.00 98.38 376 LEU A N 1
ATOM 2861 C CA . LEU A 1 376 ? -2.161 -0.220 14.618 1.00 98.38 376 LEU A CA 1
ATOM 2862 C C . LEU A 1 376 ? -2.290 -1.291 13.534 1.00 98.38 376 LEU A C 1
ATOM 2864 O O . LEU A 1 376 ? -3.389 -1.612 13.090 1.00 98.38 376 LEU A O 1
ATOM 2868 N N . VAL A 1 377 ? -1.180 -1.895 13.128 1.00 98.19 377 VAL A N 1
ATOM 2869 C CA . VAL A 1 377 ? -1.128 -2.783 11.963 1.00 98.19 377 VAL A CA 1
ATOM 2870 C C . VAL A 1 377 ? -0.755 -4.199 12.396 1.00 98.19 377 VAL A C 1
ATOM 2872 O O . VAL A 1 377 ? 0.368 -4.463 12.814 1.00 98.19 377 VAL A O 1
ATOM 2875 N N . PHE A 1 378 ? -1.669 -5.158 12.266 1.00 98.00 378 PHE A N 1
ATOM 2876 C CA . PHE A 1 378 ? -1.377 -6.565 12.549 1.00 98.00 378 PHE A CA 1
ATOM 2877 C C . PHE A 1 378 ? -0.706 -7.244 11.351 1.00 98.00 378 PHE A C 1
ATOM 2879 O O . PHE A 1 378 ? -1.215 -7.200 10.229 1.00 98.00 378 PHE A O 1
ATOM 2886 N N . THR A 1 379 ? 0.415 -7.930 11.585 1.00 97.00 379 THR A N 1
ATOM 2887 C CA . THR A 1 379 ? 1.205 -8.594 10.523 1.00 97.00 379 THR A CA 1
ATOM 2888 C C . THR A 1 379 ? 0.829 -10.063 10.326 1.00 97.00 379 THR A C 1
ATOM 2890 O O . THR A 1 379 ? 1.136 -10.652 9.288 1.00 97.00 379 THR A O 1
ATOM 2893 N N . ALA A 1 380 ? 0.114 -10.657 11.287 1.00 94.69 380 ALA A N 1
ATOM 2894 C CA . ALA A 1 380 ? -0.319 -12.055 11.229 1.00 94.69 380 ALA A CA 1
ATOM 2895 C C . ALA A 1 380 ? -1.801 -12.295 11.574 1.00 94.69 380 ALA A C 1
ATOM 2897 O O . ALA A 1 380 ? -2.367 -13.286 11.107 1.00 94.69 380 ALA A O 1
ATOM 2898 N N . ALA A 1 381 ? -2.430 -11.419 12.364 1.00 95.69 381 ALA A N 1
ATOM 2899 C CA . ALA A 1 381 ? -3.800 -11.607 12.846 1.00 95.69 381 ALA A CA 1
ATOM 2900 C C . ALA A 1 381 ? -4.853 -11.034 11.883 1.00 95.69 381 ALA A C 1
ATOM 2902 O O . ALA A 1 381 ? -4.653 -9.978 11.273 1.00 95.69 381 ALA A O 1
ATOM 2903 N N . ARG A 1 382 ? -5.995 -11.721 11.770 1.00 94.44 382 ARG A N 1
ATOM 2904 C CA . ARG A 1 382 ? -7.226 -11.195 11.158 1.00 94.44 382 ARG A CA 1
ATOM 2905 C C . ARG A 1 382 ? -8.119 -10.565 12.217 1.00 94.44 382 ARG A C 1
ATOM 2907 O O . ARG A 1 382 ? -8.027 -10.924 13.385 1.00 94.44 382 ARG A O 1
ATOM 2914 N N . ALA A 1 383 ? -9.075 -9.741 11.797 1.00 93.31 383 ALA A N 1
ATOM 2915 C CA . ALA A 1 383 ? -10.087 -9.172 12.691 1.00 93.31 383 ALA A CA 1
ATOM 2916 C C . ALA A 1 383 ? -10.837 -10.246 13.511 1.00 93.31 383 ALA A C 1
ATOM 2918 O O . ALA A 1 383 ? -11.112 -10.062 14.693 1.00 93.31 383 ALA A O 1
ATOM 2919 N N . ALA A 1 384 ? -11.121 -11.406 12.906 1.00 93.12 384 ALA A N 1
ATOM 2920 C CA . ALA A 1 384 ? -11.788 -12.530 13.574 1.00 93.12 384 ALA A CA 1
ATOM 2921 C C . ALA A 1 384 ? -10.930 -13.221 14.655 1.00 93.12 384 ALA A C 1
ATOM 2923 O O . ALA A 1 384 ? -11.465 -13.942 15.498 1.00 93.12 384 ALA A O 1
ATOM 2924 N N . ASP A 1 385 ? -9.614 -13.001 14.638 1.00 96.25 385 ASP A N 1
ATOM 2925 C CA . ASP A 1 385 ? -8.677 -13.547 15.619 1.00 96.25 385 ASP A CA 1
ATOM 2926 C C . ASP A 1 385 ? -8.551 -12.634 16.852 1.00 96.25 385 ASP A C 1
ATOM 2928 O O . ASP A 1 385 ? -7.801 -12.949 17.770 1.00 96.25 385 ASP A O 1
ATOM 2932 N N . ILE A 1 386 ? -9.276 -11.513 16.904 1.00 96.69 386 ILE A N 1
ATOM 2933 C CA . ILE A 1 386 ? -9.116 -10.480 17.928 1.00 96.69 386 ILE A CA 1
ATOM 2934 C C . ILE A 1 386 ? -10.296 -10.441 18.895 1.00 96.69 386 ILE A C 1
ATOM 2936 O O . ILE A 1 386 ? -11.458 -10.529 18.503 1.00 96.69 386 ILE A O 1
ATOM 2940 N N . THR A 1 387 ? -9.984 -10.224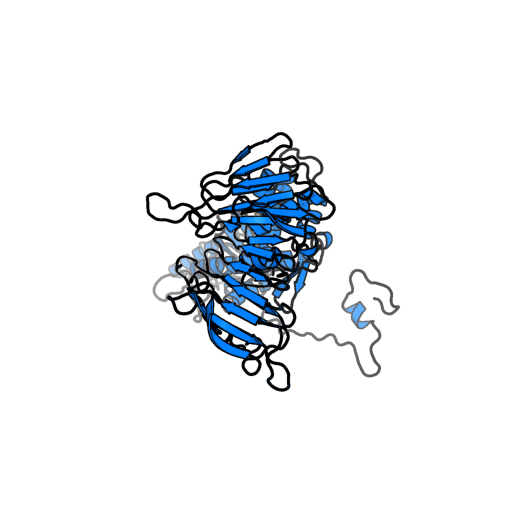 20.171 1.00 96.00 387 THR A N 1
ATOM 2941 C CA . THR A 1 387 ? -10.931 -9.719 21.168 1.00 96.00 387 THR A CA 1
ATOM 2942 C C . THR A 1 387 ? -10.509 -8.311 21.574 1.00 96.00 387 THR A C 1
ATOM 2944 O O . THR A 1 387 ? -9.397 -8.124 22.063 1.00 96.00 387 THR A O 1
ATOM 2947 N N . ALA A 1 388 ? -11.391 -7.328 21.399 1.00 95.94 388 ALA A N 1
ATOM 2948 C CA . ALA A 1 388 ? -11.166 -5.950 21.822 1.00 95.94 388 ALA A CA 1
ATOM 2949 C C . ALA A 1 388 ? -12.151 -5.569 22.933 1.00 95.94 388 ALA A C 1
ATOM 2951 O O . ALA A 1 388 ? -13.345 -5.850 22.831 1.00 95.94 388 ALA A O 1
ATOM 2952 N N . VAL A 1 389 ? -11.655 -4.938 23.995 1.00 92.88 389 VAL A N 1
ATOM 2953 C CA . VAL A 1 389 ? -12.467 -4.455 25.117 1.00 92.88 389 VAL A CA 1
ATOM 2954 C C . VAL A 1 389 ? -12.014 -3.068 25.545 1.00 92.88 389 VAL A C 1
ATOM 2956 O O . VAL A 1 389 ? -10.834 -2.731 25.470 1.00 92.88 389 VAL A O 1
ATOM 2959 N N . ARG A 1 390 ? -12.957 -2.266 26.032 1.00 91.00 390 ARG A N 1
ATOM 2960 C CA . ARG A 1 390 ? -12.664 -0.983 26.666 1.00 91.00 390 ARG A CA 1
ATOM 2961 C C . ARG A 1 390 ? -12.445 -1.183 28.165 1.00 91.00 390 ARG A C 1
ATOM 2963 O O . ARG A 1 390 ? -13.300 -1.744 28.848 1.00 91.00 390 ARG A O 1
ATOM 2970 N N . GLU A 1 391 ? -11.325 -0.689 28.682 1.00 90.19 391 GLU A N 1
ATOM 2971 C CA . GLU A 1 391 ? -11.011 -0.661 30.115 1.00 90.19 391 GLU A CA 1
ATOM 2972 C C . GLU A 1 391 ? -10.776 0.794 30.546 1.00 90.19 391 GLU A C 1
ATOM 2974 O O . GLU A 1 391 ? -9.721 1.380 30.308 1.00 90.19 391 GLU A O 1
ATOM 2979 N N . GLY A 1 392 ? -11.787 1.420 31.154 1.00 89.00 392 GLY A N 1
ATOM 2980 C CA . GLY A 1 392 ? -11.748 2.859 31.422 1.00 89.00 392 GLY A CA 1
ATOM 2981 C C . GLY A 1 392 ? -11.749 3.667 30.118 1.00 89.00 392 GLY A C 1
ATOM 2982 O O . GLY A 1 392 ? -12.752 3.672 29.405 1.00 89.00 392 GLY A O 1
ATOM 2983 N N . GLN A 1 393 ? -10.646 4.360 29.826 1.00 90.31 393 GLN A N 1
ATOM 2984 C CA . GLN A 1 393 ? -10.436 5.106 28.571 1.00 90.31 393 GLN A CA 1
ATOM 2985 C C . GLN A 1 393 ? -9.444 4.413 27.630 1.00 90.31 393 GLN A C 1
ATOM 2987 O O . GLN A 1 393 ? -9.179 4.911 26.538 1.00 90.31 393 GLN A O 1
ATOM 2992 N N . ASP A 1 394 ? -8.927 3.254 28.037 1.00 95.75 394 ASP A N 1
ATOM 2993 C CA . ASP A 1 394 ? -7.966 2.481 27.267 1.00 95.75 394 ASP A CA 1
ATOM 2994 C C . ASP A 1 394 ? -8.687 1.438 26.413 1.00 95.75 394 ASP A C 1
ATOM 2996 O O . ASP A 1 394 ? -9.714 0.872 26.807 1.00 95.75 394 ASP A O 1
ATOM 3000 N N . LEU A 1 395 ? -8.109 1.147 25.253 1.00 97.31 395 LEU A N 1
ATOM 3001 C CA . LEU A 1 395 ? -8.482 0.007 24.428 1.00 97.31 395 LEU A CA 1
ATOM 3002 C C . LEU A 1 395 ? -7.525 -1.146 24.719 1.00 97.31 395 LEU A C 1
ATOM 3004 O O . LEU A 1 395 ? -6.311 -0.985 24.621 1.00 97.31 395 LEU A O 1
ATOM 3008 N N . ILE A 1 396 ? -8.069 -2.313 25.053 1.00 98.12 396 ILE A N 1
ATOM 3009 C CA . ILE A 1 396 ? -7.314 -3.552 25.237 1.00 98.12 396 ILE A CA 1
ATOM 3010 C C . ILE A 1 396 ? -7.637 -4.485 24.082 1.00 98.12 396 ILE A C 1
ATOM 3012 O O . ILE A 1 396 ? -8.789 -4.870 23.891 1.00 98.12 396 ILE A O 1
ATOM 3016 N N . ILE A 1 397 ? -6.612 -4.875 23.338 1.00 98.31 397 ILE A N 1
ATOM 3017 C CA . ILE A 1 397 ? -6.718 -5.764 22.187 1.00 98.31 397 ILE A CA 1
ATOM 3018 C C . ILE A 1 397 ? -5.950 -7.031 22.516 1.00 98.31 397 ILE A C 1
ATOM 3020 O O . ILE A 1 397 ? -4.770 -6.977 22.844 1.00 98.31 397 ILE A O 1
ATOM 3024 N N . SER A 1 398 ? -6.614 -8.175 22.449 1.00 98.12 398 SER A N 1
ATOM 3025 C CA . SER A 1 398 ? -6.014 -9.488 22.671 1.00 98.12 398 SER A CA 1
ATOM 3026 C C . SER A 1 398 ? -6.084 -10.308 21.393 1.00 98.12 398 SER A C 1
ATOM 3028 O O . SER A 1 398 ? -7.157 -10.431 20.796 1.00 98.12 398 SER A O 1
ATOM 3030 N N . VAL A 1 399 ? -4.959 -10.900 20.996 1.00 98.06 399 VAL A N 1
ATOM 3031 C CA . VAL A 1 399 ? -4.928 -11.873 19.899 1.00 98.06 399 VAL A CA 1
ATOM 3032 C C . VAL A 1 399 ? -5.295 -13.244 20.466 1.00 98.06 399 VAL A C 1
ATOM 3034 O O . VAL A 1 399 ? -4.610 -13.804 21.323 1.00 98.06 399 VAL A O 1
ATOM 3037 N N . ASN A 1 400 ? -6.423 -13.787 20.020 1.00 97.31 400 ASN A N 1
ATOM 3038 C CA . ASN A 1 400 ? -6.993 -15.012 20.562 1.00 97.31 400 ASN A CA 1
ATOM 3039 C C . ASN A 1 400 ? -6.045 -16.199 20.339 1.00 97.31 400 ASN A C 1
ATOM 3041 O O . ASN A 1 400 ? -5.623 -16.490 19.223 1.00 97.31 400 ASN A O 1
ATOM 3045 N N . GLY A 1 401 ? -5.746 -16.927 21.416 1.00 95.44 401 GLY A N 1
ATOM 3046 C CA . GLY A 1 401 ? -4.864 -18.096 21.369 1.00 95.44 401 GLY A CA 1
ATOM 3047 C C . GLY A 1 401 ? -3.367 -17.787 21.476 1.00 95.44 401 GLY A C 1
ATOM 3048 O O . GLY A 1 401 ? -2.577 -18.731 21.463 1.00 95.44 401 GLY A O 1
ATOM 3049 N N . THR A 1 402 ? -2.969 -16.520 21.637 1.00 96.06 402 THR A N 1
ATOM 3050 C CA . THR A 1 402 ? -1.582 -16.123 21.934 1.00 96.06 402 THR A CA 1
ATOM 3051 C C . THR A 1 402 ? -1.497 -15.374 23.272 1.00 96.06 402 THR A C 1
ATOM 3053 O O . THR A 1 402 ? -2.495 -15.216 23.978 1.00 96.06 402 THR A O 1
ATOM 3056 N N . SER A 1 403 ? -0.289 -14.962 23.666 1.00 94.69 403 SER A N 1
ATOM 3057 C CA . SER A 1 403 ? -0.059 -14.053 24.800 1.00 94.69 403 SER A CA 1
ATOM 3058 C C . SER A 1 403 ? -0.009 -12.578 24.390 1.00 94.69 403 SER A C 1
ATOM 3060 O O . SER A 1 403 ? 0.291 -11.736 25.232 1.00 94.69 403 SER A O 1
ATOM 3062 N N . THR A 1 404 ? -0.249 -12.273 23.114 1.00 97.94 404 THR A N 1
ATOM 3063 C CA . THR A 1 404 ? -0.143 -10.920 22.569 1.00 97.94 404 THR A CA 1
ATOM 3064 C C . THR A 1 404 ? -1.320 -10.080 23.032 1.00 97.94 404 THR A C 1
ATOM 3066 O O . THR A 1 404 ? -2.480 -10.388 22.732 1.00 97.94 404 THR A O 1
ATOM 3069 N N . VAL A 1 405 ? -1.009 -9.003 23.746 1.00 98.19 405 VAL A N 1
ATOM 3070 C CA . VAL A 1 405 ? -1.978 -8.026 24.234 1.00 98.19 405 VAL A CA 1
ATOM 3071 C C . VAL A 1 405 ? -1.436 -6.637 23.947 1.00 98.19 405 VAL A C 1
ATOM 3073 O O . VAL A 1 405 ? -0.320 -6.320 24.331 1.00 98.19 405 VAL A O 1
ATOM 3076 N N . VAL A 1 406 ? -2.237 -5.790 23.312 1.00 98.62 406 VAL A N 1
ATOM 3077 C CA . VAL A 1 406 ? -1.898 -4.384 23.084 1.00 98.62 406 VAL A CA 1
ATOM 3078 C C . VAL A 1 406 ? -2.890 -3.518 23.843 1.00 98.62 406 VAL A C 1
ATOM 3080 O O . VAL A 1 406 ? -4.097 -3.580 23.600 1.00 98.62 406 VAL A O 1
ATOM 3083 N N . ARG A 1 407 ? -2.388 -2.705 24.774 1.00 98.69 407 ARG A N 1
ATOM 3084 C CA . ARG A 1 407 ? -3.149 -1.638 25.428 1.00 98.69 407 ARG A CA 1
ATOM 3085 C C . ARG A 1 407 ? -2.858 -0.320 24.722 1.00 98.69 407 ARG A C 1
ATOM 3087 O O . ARG A 1 407 ? -1.757 0.203 24.849 1.00 98.69 407 ARG A O 1
ATOM 3094 N N . VAL A 1 408 ? -3.846 0.254 24.048 1.00 98.50 408 VAL A N 1
ATOM 3095 C CA . VAL A 1 408 ? -3.762 1.624 23.527 1.00 98.50 408 VAL A CA 1
ATOM 3096 C C . VAL A 1 408 ? -4.304 2.564 24.596 1.00 98.50 408 VAL A C 1
ATOM 3098 O O . VAL A 1 408 ? -5.495 2.525 24.928 1.00 98.50 408 VAL A O 1
ATOM 3101 N N . LYS A 1 409 ? -3.412 3.355 25.198 1.00 97.75 409 LYS A N 1
ATOM 3102 C CA . LYS A 1 409 ? -3.773 4.288 26.265 1.00 97.75 409 LYS A CA 1
ATOM 3103 C C . LYS A 1 409 ? -4.662 5.387 25.724 1.00 97.75 409 LYS A C 1
ATOM 3105 O O . LYS A 1 409 ? -4.395 5.940 24.664 1.00 97.75 409 LYS A O 1
ATOM 3110 N N . ASP A 1 410 ? -5.683 5.715 26.506 1.00 95.38 410 ASP A N 1
ATOM 3111 C CA . ASP A 1 410 ? -6.529 6.881 26.303 1.00 95.38 410 ASP A CA 1
ATOM 3112 C C . ASP A 1 410 ? -7.199 6.914 24.920 1.00 95.38 410 ASP A C 1
ATOM 3114 O O . ASP A 1 410 ? -7.616 7.973 24.448 1.00 95.38 410 ASP A O 1
ATOM 3118 N N . GLN A 1 411 ? -7.348 5.743 24.287 1.00 95.38 411 GLN A N 1
ATOM 3119 C CA . GLN A 1 411 ? -7.978 5.572 22.980 1.00 95.38 411 GLN A CA 1
ATOM 3120 C C . GLN A 1 411 ? -9.335 6.270 22.913 1.00 95.38 411 GLN A C 1
ATOM 3122 O O . GLN A 1 411 ? -9.688 6.810 21.873 1.00 95.38 411 GLN A O 1
ATOM 3127 N N . PHE A 1 412 ? -10.094 6.272 24.009 1.00 92.00 412 PHE A N 1
ATOM 3128 C CA . PHE A 1 412 ? -11.453 6.805 24.050 1.00 92.00 412 PHE A CA 1
ATOM 3129 C C . PHE A 1 412 ? -11.547 8.214 24.668 1.00 92.00 412 PHE A C 1
ATOM 3131 O O . PHE A 1 412 ? -12.638 8.776 24.723 1.00 92.00 412 PHE A O 1
ATOM 3138 N N . LEU A 1 413 ? -10.436 8.855 25.066 1.00 89.81 413 LEU A N 1
ATOM 3139 C CA . LEU A 1 413 ? -10.500 10.195 25.677 1.00 89.81 413 LEU A CA 1
ATOM 3140 C C . LEU A 1 413 ? -11.130 11.254 24.766 1.00 89.81 413 LEU A C 1
ATOM 3142 O O . LEU A 1 413 ? -11.879 12.085 25.271 1.00 89.81 413 LEU A O 1
ATOM 3146 N N . GLY A 1 414 ? -10.856 11.230 23.459 1.00 86.81 414 GLY A N 1
ATOM 3147 C CA . GLY A 1 414 ? -11.466 12.140 22.480 1.00 86.81 414 GLY A CA 1
ATOM 3148 C C . GLY A 1 414 ? -11.438 13.611 22.914 1.00 86.81 414 GLY A C 1
ATOM 3149 O O . GLY A 1 414 ? -10.383 14.171 23.192 1.00 86.81 414 GLY A O 1
ATOM 3150 N N . GLU A 1 415 ? -12.604 14.239 23.014 1.00 83.50 415 GLU A N 1
ATOM 3151 C CA . GLU A 1 415 ? -12.790 15.643 23.394 1.00 83.50 415 GLU A CA 1
ATOM 3152 C C . GLU A 1 415 ? -12.495 15.956 24.866 1.00 83.50 415 GLU A C 1
ATOM 3154 O O . GLU A 1 415 ? -12.497 17.123 25.269 1.00 83.50 415 GLU A O 1
ATOM 3159 N N . MET A 1 416 ? -12.241 14.939 25.688 1.00 85.56 416 MET A N 1
ATOM 3160 C CA . MET A 1 416 ? -11.745 15.129 27.050 1.00 85.56 416 MET A CA 1
ATOM 3161 C C . MET A 1 416 ? -10.224 15.309 27.096 1.00 85.56 416 MET A C 1
ATOM 3163 O O . MET A 1 416 ? -9.697 15.585 28.172 1.00 85.56 416 MET A O 1
ATOM 3167 N N . ASN A 1 417 ? -9.529 15.176 25.961 1.00 89.19 417 ASN A N 1
ATOM 3168 C CA . ASN A 1 417 ? -8.107 15.479 25.865 1.00 89.19 417 ASN A CA 1
ATOM 3169 C C . ASN A 1 417 ? -7.818 16.956 26.150 1.00 89.19 417 ASN A C 1
ATOM 3171 O O . ASN A 1 417 ? -8.614 17.851 25.835 1.00 89.19 417 ASN A O 1
ATOM 3175 N N . ASP A 1 418 ? -6.637 17.192 26.720 1.00 90.94 418 ASP A N 1
ATOM 3176 C CA . ASP A 1 418 ? -6.157 18.524 27.060 1.00 90.94 418 ASP A CA 1
ATOM 3177 C C . ASP A 1 418 ? -5.961 19.399 25.814 1.00 90.94 418 ASP A C 1
ATOM 3179 O O . ASP A 1 418 ? -5.791 18.935 24.686 1.00 90.94 418 ASP A O 1
ATOM 3183 N N . TYR A 1 419 ? -5.956 20.711 26.028 1.00 89.50 419 TYR A N 1
ATOM 3184 C CA . TYR A 1 419 ? -5.628 21.678 24.988 1.00 89.50 419 TYR A CA 1
ATOM 3185 C C . TYR A 1 419 ? -4.171 22.103 25.120 1.00 89.50 419 TYR A C 1
ATOM 3187 O O . TYR A 1 419 ? -3.695 22.443 26.208 1.00 89.50 419 TYR A O 1
ATOM 3195 N N . TYR A 1 420 ? -3.470 22.170 23.994 1.00 88.25 420 TYR A N 1
ATOM 3196 C CA . TYR A 1 420 ? -2.184 22.844 23.927 1.00 88.25 420 TYR A CA 1
ATOM 3197 C C . TYR A 1 420 ? -2.355 24.359 24.134 1.00 88.25 420 TYR A C 1
ATOM 3199 O O . TYR A 1 420 ? -3.431 24.930 23.949 1.00 88.25 420 TYR A O 1
ATOM 3207 N N . GLY A 1 421 ? -1.269 25.048 24.501 1.00 90.19 421 GLY A N 1
ATOM 3208 C CA . GLY A 1 421 ? -1.301 26.492 24.783 1.00 90.19 421 GLY A CA 1
ATOM 3209 C C . GLY A 1 421 ? -1.678 27.385 23.590 1.00 90.19 421 GLY A C 1
ATOM 3210 O O . GLY A 1 421 ? -1.982 28.559 23.784 1.00 90.19 421 GLY A O 1
ATOM 3211 N N . ASP A 1 422 ? -1.663 26.843 22.371 1.00 90.31 422 ASP A N 1
ATOM 3212 C CA . ASP A 1 422 ? -2.103 27.486 21.126 1.00 90.31 422 ASP A CA 1
ATOM 3213 C C . ASP A 1 422 ? -3.590 27.235 20.801 1.00 90.31 422 ASP A C 1
ATOM 3215 O O . ASP A 1 422 ? -4.090 27.749 19.801 1.00 90.31 422 ASP A O 1
ATOM 3219 N N . GLY A 1 423 ? -4.309 26.499 21.655 1.00 87.50 423 GLY A N 1
ATOM 3220 C CA . GLY A 1 423 ? -5.737 26.218 21.516 1.00 87.50 423 GLY A CA 1
ATOM 3221 C C . GLY A 1 423 ? -6.071 25.001 20.652 1.00 87.50 423 GLY A C 1
ATOM 3222 O O . GLY A 1 423 ? -7.253 24.735 20.446 1.00 87.50 423 GLY A O 1
ATOM 3223 N N . VAL A 1 424 ? -5.074 24.257 20.163 1.00 88.31 424 VAL A N 1
ATOM 3224 C CA . VAL A 1 424 ? -5.297 22.968 19.490 1.00 88.31 424 VAL A CA 1
ATOM 3225 C C . VAL A 1 424 ? -5.611 21.907 20.543 1.00 88.31 424 VAL A C 1
ATOM 3227 O O . VAL A 1 424 ? -4.880 21.783 21.528 1.00 88.31 424 VAL A O 1
ATOM 3230 N N . GLN A 1 425 ? -6.689 21.148 20.347 1.00 87.44 425 GLN A N 1
ATOM 3231 C CA . GLN A 1 425 ? -6.997 20.005 21.201 1.00 87.44 425 GLN A CA 1
ATOM 3232 C C . GLN A 1 425 ? -6.040 18.849 20.895 1.00 87.44 425 GLN A C 1
ATOM 3234 O O . GLN A 1 425 ? -5.806 18.525 19.731 1.00 87.44 425 GLN A O 1
ATOM 3239 N N . GLN A 1 426 ? -5.475 18.250 21.939 1.00 90.44 426 GLN A N 1
ATOM 3240 C CA . GLN A 1 426 ? -4.676 17.040 21.825 1.00 90.44 426 GLN A CA 1
ATOM 3241 C C . GLN A 1 426 ? -5.546 15.870 21.347 1.00 90.44 426 GLN A C 1
ATOM 3243 O O . GLN A 1 426 ? -6.734 15.781 21.648 1.00 90.44 426 GLN A O 1
ATOM 3248 N N . THR A 1 427 ? -4.937 14.965 20.599 1.00 91.75 427 THR A N 1
ATOM 3249 C CA . THR A 1 427 ? -5.536 13.695 20.169 1.00 91.75 427 THR A CA 1
ATOM 3250 C C . THR A 1 427 ? -4.802 12.547 20.846 1.00 91.75 427 THR A C 1
ATOM 3252 O O . THR A 1 427 ? -3.668 12.735 21.288 1.00 91.75 427 THR A O 1
ATOM 3255 N N . SER A 1 428 ? -5.449 11.389 20.979 1.00 93.56 428 SER A N 1
ATOM 3256 C CA . SER A 1 428 ? -4.880 10.231 21.668 1.00 93.56 428 SER A CA 1
ATOM 3257 C C . SER A 1 428 ? -5.261 8.906 21.011 1.00 93.56 428 SER A C 1
ATOM 3259 O O . SER A 1 428 ? -6.381 8.736 20.512 1.00 93.56 428 SER A O 1
ATOM 3261 N N . GLY A 1 429 ? -4.338 7.949 21.087 1.00 94.81 429 GLY A N 1
ATOM 3262 C CA . GLY A 1 429 ? -4.508 6.600 20.560 1.00 94.81 429 GLY A CA 1
ATOM 3263 C C . GLY A 1 429 ? -4.307 6.509 19.045 1.00 94.81 429 GLY A C 1
ATOM 3264 O O . GLY A 1 429 ? -3.539 7.273 18.469 1.00 94.81 429 GLY A O 1
ATOM 3265 N N . VAL A 1 430 ? -4.980 5.546 18.416 1.00 95.88 430 VAL A N 1
ATOM 3266 C CA . VAL A 1 430 ? -4.900 5.273 16.971 1.00 95.88 430 VAL A CA 1
ATOM 3267 C C . VAL A 1 430 ? -6.217 5.588 16.262 1.00 95.88 430 VAL A C 1
ATOM 3269 O O . VAL A 1 430 ? -7.298 5.543 16.866 1.00 95.88 430 VAL A O 1
ATOM 3272 N N . ASP A 1 431 ? -6.132 5.898 14.975 1.00 93.38 431 ASP A N 1
ATOM 3273 C CA . ASP A 1 431 ? -7.278 6.184 14.113 1.00 93.38 431 ASP A CA 1
ATOM 3274 C C . ASP A 1 431 ? -7.827 4.912 13.473 1.00 93.38 431 ASP A C 1
ATOM 3276 O O . ASP A 1 431 ? -9.041 4.687 13.501 1.00 93.38 431 ASP A O 1
ATOM 3280 N N . ASP A 1 432 ? -6.925 4.055 12.993 1.00 93.69 432 ASP A N 1
ATOM 3281 C CA . ASP A 1 432 ? -7.259 2.819 12.297 1.00 93.69 432 ASP A CA 1
ATOM 3282 C C . ASP A 1 432 ? -6.505 1.611 12.866 1.00 93.69 432 ASP A C 1
ATOM 3284 O O . ASP A 1 432 ? -5.352 1.689 13.304 1.00 93.69 432 ASP A O 1
ATOM 3288 N N . ILE A 1 433 ? -7.168 0.454 12.833 1.00 96.62 433 ILE A N 1
ATOM 3289 C CA . ILE A 1 433 ? -6.546 -0.851 13.072 1.00 96.62 433 ILE A CA 1
ATOM 3290 C C . ILE A 1 433 ? -6.652 -1.693 11.807 1.00 96.62 433 ILE A C 1
ATOM 3292 O O . ILE A 1 433 ? -7.754 -2.007 11.357 1.00 96.62 433 ILE A O 1
ATOM 3296 N N . VAL A 1 434 ? -5.506 -2.085 11.256 1.00 95.56 434 VAL A N 1
ATOM 3297 C CA . VAL A 1 434 ? -5.391 -2.753 9.956 1.00 95.56 434 VAL A CA 1
ATOM 3298 C C . VAL A 1 434 ? -4.993 -4.217 10.138 1.00 95.56 434 VAL A C 1
ATOM 3300 O O . VAL A 1 434 ? -4.009 -4.535 10.806 1.00 95.56 434 VAL A O 1
ATOM 3303 N N . PHE A 1 435 ? -5.739 -5.125 9.508 1.00 95.44 435 PHE A N 1
ATOM 3304 C CA . PHE A 1 435 ? -5.524 -6.573 9.591 1.00 95.44 435 PHE A CA 1
ATOM 3305 C C . PHE A 1 435 ? -4.956 -7.170 8.301 1.00 95.44 435 PHE A C 1
ATOM 3307 O O . PHE A 1 435 ? -5.046 -6.584 7.222 1.00 95.44 435 PHE A O 1
ATOM 3314 N N . VAL A 1 436 ? -4.407 -8.388 8.389 1.00 92.50 436 VAL A N 1
ATOM 3315 C CA . VAL A 1 436 ? -3.757 -9.058 7.242 1.00 92.50 436 VAL A CA 1
ATOM 3316 C C . VAL A 1 436 ? -4.698 -9.360 6.075 1.00 92.50 436 VAL A C 1
ATOM 3318 O O . VAL A 1 436 ? -4.246 -9.485 4.937 1.00 92.50 436 VAL A O 1
ATOM 3321 N N . ASP A 1 437 ? -5.998 -9.490 6.350 1.00 89.50 437 ASP A N 1
ATOM 3322 C CA . ASP A 1 437 ? -7.039 -9.742 5.350 1.00 89.50 437 ASP A CA 1
ATOM 3323 C C . ASP A 1 437 ? -7.586 -8.471 4.694 1.00 89.50 437 ASP A C 1
ATOM 3325 O O . ASP A 1 437 ? -8.461 -8.552 3.834 1.00 89.50 437 ASP A O 1
ATOM 3329 N N . GLY A 1 438 ? -7.027 -7.314 5.046 1.00 89.19 438 GLY A N 1
ATOM 3330 C CA . GLY A 1 438 ? -7.446 -6.017 4.541 1.00 89.19 438 GLY A CA 1
ATOM 3331 C C . GLY A 1 438 ? -8.668 -5.439 5.252 1.00 89.19 438 GLY A C 1
ATOM 3332 O O . GLY A 1 438 ? -9.200 -4.433 4.788 1.00 89.19 438 GLY A O 1
ATOM 3333 N N . THR A 1 439 ? -9.143 -6.068 6.333 1.00 91.50 439 THR A N 1
ATOM 3334 C CA . THR A 1 439 ? -10.154 -5.473 7.214 1.00 91.50 439 THR A CA 1
ATOM 3335 C C . THR A 1 439 ? -9.547 -4.276 7.940 1.00 91.50 439 THR A C 1
ATOM 3337 O O . THR A 1 439 ? -8.410 -4.356 8.412 1.00 91.50 439 THR A O 1
ATOM 3340 N N . VAL A 1 440 ? -10.315 -3.193 8.053 1.00 92.69 440 VAL A N 1
ATOM 3341 C CA . VAL A 1 440 ? -9.941 -2.001 8.822 1.00 92.69 440 VAL A CA 1
ATOM 3342 C C . VAL A 1 440 ? -11.000 -1.738 9.887 1.00 92.69 440 VAL A C 1
ATOM 3344 O O . VAL A 1 440 ? -12.197 -1.731 9.587 1.00 92.69 440 VAL A O 1
ATOM 3347 N N . TRP A 1 441 ? -10.569 -1.538 11.131 1.00 92.69 441 TRP A N 1
ATOM 3348 C CA . TRP A 1 441 ? -11.410 -0.993 12.194 1.00 92.69 441 TRP A CA 1
ATOM 3349 C C . TRP A 1 441 ? -11.036 0.466 12.424 1.00 92.69 441 TRP A C 1
ATOM 3351 O O . TRP A 1 441 ? -10.062 0.751 13.116 1.00 92.69 441 TRP A O 1
ATOM 3361 N N . ASP A 1 442 ? -11.834 1.364 11.853 1.00 89.56 442 ASP A N 1
ATOM 3362 C CA . ASP A 1 442 ? -11.776 2.788 12.174 1.00 89.56 442 ASP A CA 1
ATOM 3363 C C . ASP A 1 442 ? -12.334 3.053 13.583 1.00 89.56 442 ASP A C 1
ATOM 3365 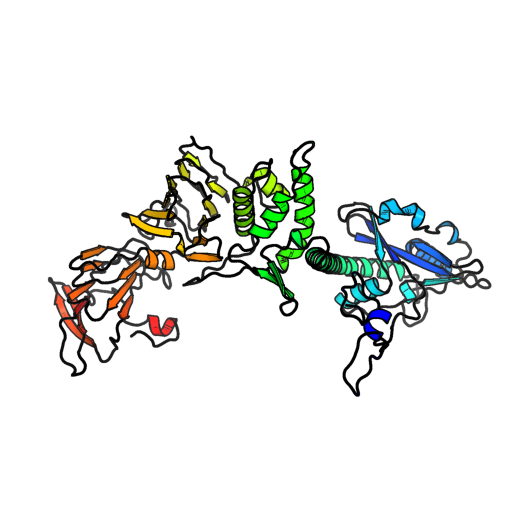O O . ASP A 1 442 ? -12.949 2.184 14.218 1.00 89.56 442 ASP A O 1
ATOM 3369 N N . ARG A 1 443 ? -12.169 4.279 14.086 1.00 87.00 443 ARG A N 1
ATOM 3370 C CA . ARG A 1 443 ? -12.671 4.672 15.417 1.00 87.00 443 ARG A CA 1
ATOM 3371 C C . ARG A 1 443 ? -14.160 4.372 15.623 1.00 87.00 443 ARG A C 1
ATOM 3373 O O . ARG A 1 443 ? -14.547 3.940 16.704 1.00 87.00 443 ARG A O 1
ATOM 3380 N N . THR A 1 444 ? -15.001 4.554 14.601 1.00 82.38 444 THR A N 1
ATOM 3381 C CA . THR A 1 444 ? -16.441 4.249 14.692 1.00 82.38 444 THR A CA 1
ATOM 3382 C C . THR A 1 444 ? -16.691 2.749 14.833 1.00 82.38 444 THR A C 1
ATOM 3384 O O . THR A 1 444 ? -17.452 2.321 15.704 1.00 82.38 444 THR A O 1
ATOM 3387 N N . THR A 1 445 ? -16.037 1.935 14.010 1.00 86.25 445 THR A N 1
ATOM 3388 C CA . THR A 1 445 ? -16.106 0.473 14.060 1.00 86.25 445 THR A CA 1
ATOM 3389 C C . THR A 1 445 ? -15.590 -0.040 15.400 1.00 86.25 445 THR A C 1
ATOM 3391 O O . THR A 1 445 ? -16.223 -0.907 16.001 1.00 86.25 445 THR A O 1
ATOM 3394 N N . LEU A 1 446 ? -14.510 0.543 15.927 1.00 89.19 446 LEU A N 1
ATOM 3395 C CA . LEU A 1 446 ? -14.001 0.230 17.261 1.00 89.19 446 LEU A CA 1
ATOM 3396 C C . LEU A 1 446 ? -15.035 0.510 18.347 1.00 89.19 446 LEU A C 1
ATOM 3398 O O . LEU A 1 446 ? -15.289 -0.384 19.152 1.00 89.19 446 LEU A O 1
ATOM 3402 N N . SER A 1 447 ? -15.683 1.679 18.335 1.00 85.75 447 SER A N 1
ATOM 3403 C CA . SER A 1 447 ? -16.762 2.007 19.279 1.00 85.75 447 SER A CA 1
ATOM 3404 C C . SER A 1 447 ? -17.913 0.996 19.217 1.00 85.75 447 SER A C 1
ATOM 3406 O O . SER A 1 447 ? -18.451 0.616 20.255 1.00 85.75 447 SER A O 1
ATOM 3408 N N . PHE A 1 448 ? -18.262 0.491 18.027 1.00 84.06 448 PHE A N 1
ATOM 3409 C CA . PHE A 1 448 ? -19.229 -0.606 17.883 1.00 84.06 448 PHE A CA 1
ATOM 3410 C C . PHE A 1 448 ? -18.732 -1.925 18.486 1.00 84.06 448 PHE A C 1
ATOM 3412 O O . PHE A 1 448 ? -19.515 -2.633 19.120 1.00 84.06 448 PHE A O 1
ATOM 3419 N N . ILE A 1 449 ? -17.466 -2.279 18.260 1.00 87.75 449 ILE A N 1
ATOM 3420 C CA . ILE A 1 449 ? -16.873 -3.546 18.709 1.00 87.75 449 ILE A CA 1
ATOM 3421 C C . ILE A 1 449 ? -16.773 -3.599 20.231 1.00 87.75 449 ILE A C 1
ATOM 3423 O O . ILE A 1 449 ? -17.083 -4.633 20.821 1.00 87.75 449 ILE A O 1
ATOM 3427 N N . VAL A 1 450 ? -16.368 -2.496 20.865 1.00 88.50 450 VAL A N 1
ATOM 3428 C CA . VAL A 1 450 ? -16.203 -2.431 22.325 1.00 88.50 450 VAL A CA 1
ATOM 3429 C C . VAL A 1 450 ? -17.486 -2.064 23.070 1.00 88.50 450 VAL A C 1
ATOM 3431 O O . VAL A 1 450 ? -17.465 -1.965 24.298 1.00 88.50 450 VAL A O 1
ATOM 3434 N N . ALA A 1 451 ? -18.598 -1.851 22.360 1.00 84.06 451 ALA A N 1
ATOM 3435 C CA . ALA A 1 451 ? -19.879 -1.521 22.970 1.00 84.06 451 ALA A CA 1
ATOM 3436 C C . ALA A 1 451 ? -20.289 -2.590 24.002 1.00 84.06 451 ALA A C 1
ATOM 3438 O O . ALA A 1 451 ? -20.232 -3.796 23.747 1.00 84.06 451 ALA A O 1
ATOM 3439 N N . ASN A 1 452 ? -20.713 -2.135 25.183 1.00 67.88 452 ASN A N 1
ATOM 3440 C CA . ASN A 1 452 ? -20.923 -2.995 26.348 1.00 67.88 452 ASN A CA 1
ATOM 3441 C C . ASN A 1 452 ? -21.986 -4.094 26.143 1.00 67.88 452 ASN A C 1
ATOM 3443 O O . ASN A 1 452 ? -22.966 -3.947 25.407 1.00 67.88 452 ASN A O 1
ATOM 3447 N N . ALA A 1 453 ? -21.800 -5.212 26.852 1.00 59.06 453 ALA A N 1
ATOM 3448 C CA . ALA A 1 453 ? -22.736 -6.332 26.877 1.00 59.06 453 ALA A CA 1
ATOM 3449 C C . ALA A 1 453 ? -24.017 -6.012 27.680 1.00 59.06 453 ALA A C 1
ATOM 3451 O O . ALA A 1 453 ? -23.977 -5.344 28.708 1.00 59.06 453 ALA A O 1
ATOM 3452 N N . ARG A 1 454 ? -25.152 -6.564 27.222 1.00 68.06 454 ARG A N 1
ATOM 3453 C CA . ARG A 1 454 ? -26.537 -6.283 27.664 1.00 68.06 454 ARG A CA 1
ATOM 3454 C C . ARG A 1 454 ? -26.940 -6.960 28.981 1.00 68.06 454 ARG A C 1
ATOM 3456 O O . ARG A 1 454 ? -27.932 -7.695 29.028 1.00 68.06 454 ARG A O 1
ATOM 3463 N N . THR A 1 455 ? -26.153 -6.803 30.036 1.00 75.81 455 THR A N 1
ATOM 3464 C CA . THR A 1 455 ? -26.625 -7.193 31.373 1.00 75.81 455 THR A CA 1
ATOM 3465 C C . THR A 1 455 ? -27.689 -6.197 31.848 1.00 75.81 455 THR A C 1
ATOM 3467 O O . THR A 1 455 ? -27.546 -5.027 31.527 1.00 75.81 455 THR A O 1
ATOM 3470 N N . PRO A 1 456 ? -28.739 -6.618 32.574 1.00 85.38 456 PRO A N 1
ATOM 3471 C CA . PRO A 1 456 ? -29.756 -5.696 33.082 1.00 85.38 456 PRO A CA 1
ATOM 3472 C C . PRO A 1 456 ? -29.238 -4.694 34.122 1.00 85.38 456 PRO A C 1
ATOM 3474 O O . PRO A 1 456 ? -28.265 -4.982 34.825 1.00 85.38 456 PRO A O 1
ATOM 3477 N N . ASP A 1 457 ? -29.972 -3.595 34.289 1.00 87.38 457 ASP A N 1
ATOM 3478 C CA . ASP A 1 457 ? -29.850 -2.605 35.364 1.00 87.38 457 ASP A CA 1
ATOM 3479 C C . ASP A 1 457 ? -28.439 -1.992 35.481 1.00 87.38 457 ASP A C 1
ATOM 3481 O O . ASP A 1 457 ? -27.885 -1.855 36.578 1.00 87.38 457 ASP A O 1
ATOM 3485 N N . GLN A 1 458 ? -27.814 -1.659 34.351 1.00 87.94 458 GLN A N 1
ATOM 3486 C CA . GLN A 1 458 ? -26.469 -1.085 34.308 1.00 87.94 458 GLN A CA 1
ATOM 3487 C C . GLN A 1 458 ? -26.477 0.441 34.232 1.00 87.94 458 GLN A C 1
ATOM 3489 O O . GLN A 1 458 ? -27.392 1.068 33.703 1.00 87.94 458 GLN A O 1
ATOM 3494 N N . VAL A 1 459 ? -25.391 1.040 34.725 1.00 88.25 459 VAL A N 1
ATOM 3495 C CA . VAL A 1 459 ? -25.026 2.427 34.416 1.00 88.25 459 VAL A CA 1
ATOM 3496 C C . VAL A 1 459 ? -23.918 2.378 33.374 1.00 88.25 459 VAL A C 1
ATOM 3498 O O . VAL A 1 459 ? -22.798 1.967 33.681 1.00 88.25 459 VAL A O 1
ATOM 3501 N N . VAL A 1 460 ? -24.233 2.776 32.145 1.00 87.56 460 VAL A N 1
ATOM 3502 C CA . VAL A 1 460 ? -23.299 2.769 31.019 1.00 87.56 460 VAL A CA 1
ATOM 3503 C C . VAL A 1 460 ? -22.945 4.204 30.673 1.00 87.56 460 VAL A C 1
ATOM 3505 O O . VAL A 1 460 ? -23.781 4.956 30.175 1.00 87.56 460 VAL A O 1
ATOM 3508 N N . ILE A 1 461 ? -21.696 4.573 30.942 1.00 85.50 461 ILE A N 1
ATOM 3509 C CA . ILE A 1 461 ? -21.154 5.879 30.580 1.00 85.50 461 ILE A CA 1
ATOM 3510 C C . ILE A 1 461 ? -20.169 5.690 29.427 1.00 85.50 461 ILE A C 1
ATOM 3512 O O . ILE A 1 461 ? -19.260 4.862 29.531 1.00 85.50 461 ILE A O 1
ATOM 3516 N N . GLY A 1 462 ? -20.373 6.425 28.337 1.00 84.00 462 GLY A N 1
ATOM 3517 C CA . GLY A 1 462 ? -19.468 6.479 27.201 1.00 84.00 462 GLY A CA 1
ATOM 3518 C C . GLY A 1 462 ? -18.205 7.280 27.527 1.00 84.00 462 GLY A C 1
ATOM 3519 O O . GLY A 1 462 ? -17.698 7.268 28.654 1.00 84.00 462 GLY A O 1
ATOM 3520 N N . SER A 1 463 ? -17.571 7.840 26.518 1.00 83.81 463 SER A N 1
ATOM 3521 C CA . SER A 1 463 ? -16.223 8.396 26.551 1.00 83.81 463 SER A CA 1
ATOM 3522 C C . SER A 1 463 ? -16.229 9.876 26.182 1.00 83.81 463 SER A C 1
ATOM 3524 O O . SER A 1 463 ? -17.242 10.549 26.333 1.00 83.81 463 SER A O 1
ATOM 3526 N N . GLY A 1 464 ? -15.071 10.423 25.810 1.00 81.06 464 GLY A N 1
ATOM 3527 C CA . GLY A 1 464 ? -15.039 11.726 25.148 1.00 81.06 464 GLY A CA 1
ATOM 3528 C C . GLY A 1 464 ? -14.966 11.627 23.626 1.00 81.06 464 GLY A C 1
ATOM 3529 O O . GLY A 1 464 ? -14.849 12.648 22.957 1.00 81.06 464 GLY A O 1
ATOM 3530 N N . SER A 1 465 ? -14.953 10.417 23.073 1.00 83.62 465 SER A N 1
ATOM 3531 C CA . SER A 1 465 ? -15.058 10.149 21.639 1.00 83.62 465 SER A CA 1
ATOM 3532 C C . SER A 1 465 ? -16.493 9.778 21.279 1.00 83.62 465 SER A C 1
ATOM 3534 O O . SER A 1 465 ? -17.263 9.407 22.147 1.00 83.62 465 SER A O 1
ATOM 3536 N N . ALA A 1 466 ? -16.820 9.774 19.984 1.00 83.50 466 ALA A N 1
ATOM 3537 C CA . ALA A 1 466 ? -18.080 9.202 19.518 1.00 83.50 466 ALA A CA 1
ATOM 3538 C C . ALA A 1 466 ? -18.215 7.726 19.944 1.00 83.50 466 ALA A C 1
ATOM 3540 O O . ALA A 1 466 ? -17.441 6.866 19.498 1.00 83.50 466 ALA A O 1
ATOM 3541 N N . ASP A 1 467 ? -19.212 7.426 20.770 1.00 86.44 467 ASP A N 1
ATOM 3542 C CA . ASP A 1 467 ? -19.512 6.087 21.258 1.00 86.44 467 ASP A CA 1
ATOM 3543 C C . ASP A 1 467 ? -20.752 5.488 20.598 1.00 86.44 467 ASP A C 1
ATOM 3545 O O . ASP A 1 467 ? -21.682 6.158 20.141 1.00 86.44 467 ASP A O 1
ATOM 3549 N N . VAL A 1 468 ? -20.793 4.157 20.616 1.00 88.12 468 VAL A N 1
ATOM 3550 C CA . VAL A 1 468 ? -22.017 3.408 20.360 1.00 88.12 468 VAL A CA 1
ATOM 3551 C C . VAL A 1 468 ? -22.444 2.745 21.656 1.00 88.12 468 VAL A C 1
ATOM 3553 O O . VAL A 1 468 ? -21.828 1.787 22.122 1.00 88.12 468 VAL A O 1
ATOM 3556 N N . LEU A 1 469 ? -23.548 3.222 22.218 1.00 88.31 469 LEU A N 1
ATOM 3557 C CA . LEU A 1 469 ? -24.120 2.702 23.448 1.00 88.31 469 LEU A CA 1
ATOM 3558 C C . LEU A 1 469 ? -25.311 1.818 23.111 1.00 88.31 469 LEU A C 1
ATOM 3560 O O . LEU A 1 469 ? -26.325 2.260 22.572 1.00 88.31 469 LEU A O 1
ATOM 3564 N N . ILE A 1 470 ? -25.195 0.536 23.433 1.00 88.94 470 ILE A N 1
ATOM 3565 C CA . ILE A 1 470 ? -26.269 -0.424 23.226 1.00 88.94 470 ILE A CA 1
ATOM 3566 C C . ILE A 1 470 ? -27.002 -0.623 24.549 1.00 88.94 470 ILE A C 1
ATOM 3568 O O . ILE A 1 470 ? -26.430 -1.188 25.475 1.00 88.94 470 ILE A O 1
ATOM 3572 N N . ALA A 1 471 ? -28.274 -0.224 24.601 1.00 88.00 471 ALA A N 1
ATOM 3573 C CA . ALA A 1 471 ? -29.124 -0.453 25.761 1.00 88.00 471 ALA A CA 1
ATOM 3574 C C . ALA A 1 471 ? -29.288 -1.959 26.038 1.00 88.00 471 ALA A C 1
ATOM 3576 O O . ALA A 1 471 ? -29.494 -2.768 25.119 1.00 88.00 471 ALA A O 1
ATOM 3577 N N . GLY A 1 472 ? -29.175 -2.331 27.306 1.00 88.44 472 GLY A N 1
ATOM 3578 C CA . GLY A 1 472 ? -29.678 -3.562 27.889 1.00 88.44 472 GLY A CA 1
ATOM 3579 C C . GLY A 1 472 ? -30.976 -3.323 28.675 1.00 88.44 472 GLY A C 1
ATOM 3580 O O . GLY A 1 472 ? -31.572 -2.242 28.619 1.00 88.44 472 GLY A O 1
ATOM 3581 N N . PRO A 1 473 ? -31.482 -4.358 29.367 1.00 90.31 473 PRO A N 1
ATOM 3582 C CA . PRO A 1 473 ? -32.728 -4.250 30.108 1.00 90.31 473 PRO A CA 1
ATOM 3583 C C . PRO A 1 473 ? -32.633 -3.274 31.285 1.00 90.31 473 PRO A C 1
ATOM 3585 O O . PRO A 1 473 ? -31.963 -3.558 32.270 1.00 90.31 473 PRO A O 1
ATOM 3588 N N . ASN A 1 474 ? -33.404 -2.194 31.224 1.00 91.06 474 ASN A N 1
ATOM 3589 C CA . ASN A 1 474 ? -33.519 -1.165 32.259 1.00 91.06 474 ASN A CA 1
ATOM 3590 C C . ASN A 1 474 ? -32.242 -0.363 32.595 1.00 91.06 474 ASN A C 1
ATOM 3592 O O . ASN A 1 474 ? -31.975 -0.078 33.766 1.00 91.06 474 ASN A O 1
ATOM 3596 N N . ASP A 1 475 ? -31.455 0.025 31.594 1.00 92.69 475 ASP A N 1
ATOM 3597 C CA . ASP A 1 475 ? -30.192 0.725 31.832 1.00 92.69 475 ASP A CA 1
ATOM 3598 C C . ASP A 1 475 ? -30.338 2.250 31.977 1.00 92.69 475 ASP A C 1
ATOM 3600 O O . ASP A 1 475 ? -31.295 2.889 31.523 1.00 92.69 475 ASP A O 1
ATOM 3604 N N . TYR A 1 476 ? -29.319 2.843 32.596 1.00 92.12 476 TYR A N 1
ATOM 3605 C CA . TYR A 1 476 ? -29.046 4.275 32.601 1.00 92.12 476 TYR A CA 1
ATOM 3606 C C . TYR A 1 476 ? -27.837 4.552 31.705 1.00 92.12 476 TYR A C 1
ATOM 3608 O O . TYR A 1 476 ? -26.735 4.082 31.987 1.00 92.12 476 TYR A O 1
ATOM 3616 N N . LEU A 1 477 ? -28.033 5.312 30.634 1.00 91.56 477 LEU A N 1
ATOM 3617 C CA . LEU A 1 477 ? -27.042 5.563 29.592 1.00 91.56 477 LEU A CA 1
ATOM 3618 C C . LEU A 1 477 ? -26.653 7.044 29.583 1.00 91.56 477 LEU A C 1
ATOM 3620 O O . LEU A 1 477 ? -27.531 7.904 29.597 1.00 91.56 477 LEU A O 1
ATOM 3624 N N . GLY A 1 478 ? -25.360 7.342 29.502 1.00 89.69 478 GLY A N 1
ATOM 3625 C CA . GLY A 1 478 ? -24.852 8.690 29.236 1.00 89.69 478 GLY A CA 1
ATOM 3626 C C . GLY A 1 478 ? -23.645 8.617 28.311 1.00 89.69 478 GLY A C 1
ATOM 3627 O O . GLY A 1 478 ? -22.683 7.930 28.627 1.00 89.69 478 GLY A O 1
ATOM 3628 N N . GLY A 1 479 ? -23.707 9.273 27.164 1.00 84.75 479 GLY A N 1
ATOM 3629 C CA . GLY A 1 479 ? -22.746 9.145 26.067 1.00 84.75 479 GLY A CA 1
ATOM 3630 C C . GLY A 1 479 ? -21.408 9.796 26.383 1.00 84.75 479 GLY A C 1
ATOM 3631 O O . GLY A 1 479 ? -20.364 9.190 26.182 1.00 84.75 479 GLY A O 1
ATOM 3632 N N . GLY A 1 480 ? -21.445 10.923 27.093 1.00 84.25 480 GLY A N 1
ATOM 3633 C CA . GLY A 1 480 ? -20.246 11.611 27.548 1.00 84.25 480 GLY A CA 1
ATOM 3634 C C . GLY A 1 480 ? -20.007 12.861 26.715 1.00 84.25 480 GLY A C 1
ATOM 3635 O O . GLY A 1 480 ? -20.791 13.800 26.808 1.00 84.25 480 GLY A O 1
ATOM 3636 N N . ALA A 1 481 ? -18.885 12.934 26.008 1.00 79.69 481 ALA A N 1
ATOM 3637 C CA . ALA A 1 481 ? -18.620 13.985 25.027 1.00 79.69 481 ALA A CA 1
ATOM 3638 C C . ALA A 1 481 ? -18.379 13.356 23.650 1.00 79.69 481 ALA A C 1
ATOM 3640 O O . ALA A 1 481 ? -18.063 12.176 23.562 1.00 79.69 481 ALA A O 1
ATOM 3641 N N . GLY A 1 482 ? -18.466 14.155 22.587 1.00 79.25 482 GLY A N 1
ATOM 3642 C CA . GLY A 1 482 ? -18.549 13.633 21.224 1.00 79.25 482 GLY A CA 1
ATOM 3643 C C . GLY A 1 482 ? -19.994 13.516 20.744 1.00 79.25 482 GLY A C 1
ATOM 3644 O O . GLY A 1 482 ? -20.906 14.037 21.374 1.00 79.25 482 GLY A O 1
ATOM 3645 N N . GLY A 1 483 ? -20.184 12.938 19.555 1.00 79.69 483 GLY A N 1
ATOM 3646 C CA . GLY A 1 483 ? -21.510 12.644 19.008 1.00 79.69 483 GLY A CA 1
ATOM 3647 C C . GLY A 1 483 ? -21.816 11.159 19.145 1.00 79.69 483 GLY A C 1
ATOM 3648 O O . GLY A 1 483 ? -21.179 10.344 18.472 1.00 79.69 483 GLY A O 1
ATOM 3649 N N . ASP A 1 484 ? -22.791 10.819 19.979 1.00 85.81 484 ASP A N 1
ATOM 3650 C CA . ASP A 1 484 ? -23.031 9.452 20.433 1.00 85.81 484 ASP A CA 1
ATOM 3651 C C . ASP A 1 484 ? -24.235 8.788 19.763 1.00 85.81 484 ASP A C 1
ATOM 3653 O O . ASP A 1 484 ? -25.219 9.419 19.368 1.00 85.81 484 ASP A O 1
ATOM 3657 N N . ILE A 1 485 ? -24.182 7.462 19.633 1.00 87.31 485 ILE A N 1
ATOM 3658 C CA . ILE A 1 485 ? -25.263 6.656 19.060 1.00 87.31 485 ILE A CA 1
ATOM 3659 C C . ILE A 1 485 ? -25.820 5.713 20.124 1.00 87.31 485 ILE A C 1
ATOM 3661 O O . ILE A 1 485 ? -25.208 4.707 20.479 1.00 87.31 485 ILE A O 1
ATOM 3665 N N . TYR A 1 486 ? -27.048 5.977 20.554 1.00 89.56 486 TYR A N 1
ATOM 3666 C CA . TYR A 1 486 ? -27.807 5.136 21.470 1.00 89.56 486 TYR A CA 1
ATOM 3667 C C . TYR A 1 486 ? -28.674 4.156 20.690 1.00 89.56 486 TYR A C 1
ATOM 3669 O O . TYR A 1 486 ? -29.530 4.556 19.901 1.00 89.56 486 TYR A O 1
ATOM 3677 N N . ILE A 1 487 ? -28.501 2.859 20.919 1.00 90.19 487 ILE A N 1
ATOM 3678 C CA . ILE A 1 487 ? -29.295 1.811 20.277 1.00 90.19 487 ILE A CA 1
ATOM 3679 C C . ILE A 1 487 ? -30.234 1.192 21.301 1.00 90.19 487 ILE A C 1
ATOM 3681 O O . ILE A 1 487 ? -29.789 0.467 22.189 1.00 90.19 487 ILE A O 1
ATOM 3685 N N . TYR A 1 488 ? -31.532 1.396 21.096 1.00 90.69 488 TYR A N 1
ATOM 3686 C CA . TYR A 1 488 ? -32.599 0.790 21.888 1.00 90.69 488 TYR A CA 1
ATOM 3687 C C . TYR A 1 488 ? -33.353 -0.268 21.076 1.00 90.69 488 TYR A C 1
ATOM 3689 O O . TYR A 1 488 ? -33.634 -0.074 19.888 1.00 90.69 488 TYR A O 1
ATOM 3697 N N . ARG A 1 489 ? -33.707 -1.397 21.693 1.00 90.88 489 ARG A N 1
ATOM 3698 C CA . ARG A 1 489 ? -34.475 -2.488 21.081 1.00 90.88 489 ARG A CA 1
ATOM 3699 C C . ARG A 1 489 ? -35.729 -2.802 21.884 1.00 90.88 489 ARG A C 1
ATOM 3701 O O . ARG A 1 489 ? -35.795 -2.628 23.094 1.00 90.88 489 ARG A O 1
ATOM 3708 N N . ARG A 1 490 ? -36.726 -3.349 21.188 1.00 89.94 490 ARG A N 1
ATOM 3709 C CA . ARG A 1 490 ? -37.896 -3.950 21.836 1.00 89.94 490 ARG A CA 1
ATOM 3710 C C . ARG A 1 490 ? -37.448 -5.041 22.819 1.00 89.94 490 ARG A C 1
ATOM 3712 O O . ARG A 1 490 ? -36.677 -5.922 22.434 1.00 89.94 490 ARG A O 1
ATOM 3719 N N . GLY A 1 491 ? -37.969 -5.003 24.039 1.00 89.62 491 GLY A N 1
ATOM 3720 C CA . GLY A 1 491 ? -37.605 -5.875 25.152 1.00 89.62 491 GLY A CA 1
ATOM 3721 C C . GLY A 1 491 ? -36.502 -5.328 26.063 1.00 89.62 491 GLY A C 1
ATOM 3722 O O . GLY A 1 491 ? -36.202 -5.982 27.061 1.00 89.62 491 GLY A O 1
ATOM 3723 N N . ASP A 1 492 ? -35.919 -4.163 25.760 1.00 91.06 492 ASP A N 1
ATOM 3724 C CA . ASP A 1 492 ? -34.922 -3.521 26.627 1.00 91.06 492 ASP A CA 1
ATOM 3725 C C . ASP A 1 492 ? -35.583 -2.820 27.840 1.00 91.06 492 ASP A C 1
ATOM 3727 O O . ASP A 1 492 ? -34.895 -2.317 28.722 1.00 91.06 492 ASP A O 1
ATOM 3731 N N . GLY A 1 493 ? -36.916 -2.799 27.961 1.00 92.94 493 GLY A N 1
ATOM 3732 C CA . GLY A 1 493 ? -37.597 -2.318 29.166 1.00 92.94 493 GLY A CA 1
ATOM 3733 C C . GLY A 1 493 ? -37.438 -0.812 29.387 1.00 92.94 493 GLY A C 1
ATOM 3734 O O . GLY A 1 493 ? -37.469 -0.029 28.434 1.00 92.94 493 GLY A O 1
ATOM 3735 N N . TYR A 1 494 ? -37.296 -0.389 30.643 1.00 95.06 494 TYR A N 1
ATOM 3736 C CA . TYR A 1 494 ? -37.286 1.018 31.047 1.00 95.06 494 TYR A CA 1
ATOM 3737 C C . TYR A 1 494 ? -35.871 1.607 31.062 1.00 95.06 494 TYR A C 1
ATOM 3739 O O . TYR A 1 494 ? -35.165 1.495 32.056 1.00 95.06 494 TYR A O 1
ATOM 3747 N N . ASN A 1 495 ? -35.463 2.286 29.995 1.00 94.81 495 ASN A N 1
ATOM 3748 C CA . ASN A 1 495 ? -34.148 2.917 29.906 1.00 94.81 495 ASN A CA 1
ATOM 3749 C C . ASN A 1 495 ? -34.209 4.430 30.132 1.00 94.81 495 ASN A C 1
ATOM 3751 O O . ASN A 1 495 ? -35.176 5.099 29.751 1.00 94.81 495 ASN A O 1
ATOM 3755 N N . VAL A 1 496 ? -33.138 4.984 30.693 1.00 94.75 496 VAL A N 1
ATOM 3756 C CA . VAL A 1 496 ? -32.928 6.430 30.820 1.00 94.75 496 VAL A CA 1
ATOM 3757 C C . VAL A 1 496 ? -31.682 6.811 30.034 1.00 94.75 496 VAL A C 1
ATOM 3759 O O . VAL A 1 496 ? -30.628 6.227 30.236 1.00 94.75 496 VAL A O 1
ATOM 3762 N N . ILE A 1 497 ? -31.806 7.797 29.153 1.00 93.44 497 ILE A N 1
ATOM 3763 C CA . ILE A 1 497 ? -30.692 8.455 28.479 1.00 93.44 497 ILE A CA 1
ATOM 3764 C C . ILE A 1 497 ? -30.523 9.819 29.138 1.00 93.44 497 ILE A C 1
ATOM 3766 O O . ILE A 1 497 ? -31.420 10.664 29.076 1.00 93.44 497 ILE A O 1
ATOM 3770 N N . ASP A 1 498 ? -29.387 10.010 29.791 1.00 89.94 498 ASP A N 1
ATOM 3771 C CA . ASP A 1 498 ? -28.964 11.265 30.395 1.00 89.94 498 ASP A CA 1
ATOM 3772 C C . ASP A 1 498 ? -27.684 11.737 29.720 1.00 89.94 498 ASP A C 1
ATOM 3774 O O . ASP A 1 498 ? -26.575 11.543 30.221 1.00 89.94 498 ASP A O 1
ATOM 3778 N N . ASP A 1 499 ? -27.868 12.331 28.545 1.00 82.00 499 ASP A N 1
ATOM 3779 C CA . ASP A 1 499 ? -26.784 12.964 27.819 1.00 82.00 499 ASP A CA 1
ATOM 3780 C C . ASP A 1 499 ? -26.740 14.451 28.164 1.00 82.00 499 ASP A C 1
ATOM 3782 O O . ASP A 1 499 ? -27.618 15.224 27.785 1.00 82.00 499 ASP A O 1
ATOM 3786 N N . GLN A 1 500 ? -25.756 14.840 28.967 1.00 68.62 500 GLN A N 1
ATOM 3787 C CA . GLN A 1 500 ? -25.497 16.237 29.328 1.00 68.62 500 GLN A CA 1
ATOM 3788 C C . GLN A 1 500 ? -24.201 16.734 28.667 1.00 68.62 500 GLN A C 1
ATOM 3790 O O . GLN A 1 500 ? -23.569 17.662 29.189 1.00 68.62 500 GLN A O 1
ATOM 3795 N N . GLY A 1 501 ? -23.768 16.083 27.579 1.00 60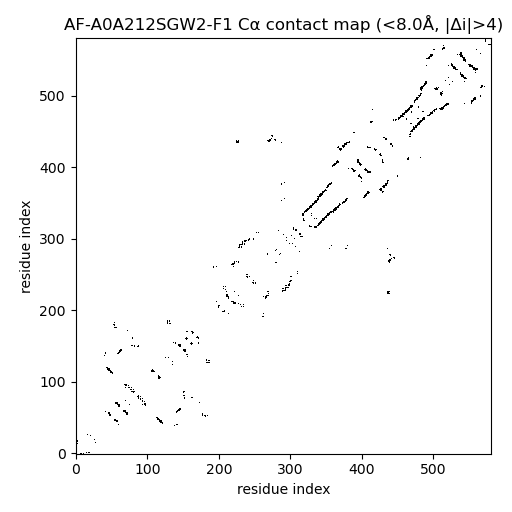.44 501 GLY A N 1
ATOM 3796 C CA . GLY A 1 501 ? -22.516 16.359 26.885 1.00 60.44 501 GLY A CA 1
ATOM 3797 C C . GLY A 1 501 ? -22.317 17.835 26.530 1.00 60.44 501 GLY A C 1
ATOM 3798 O O . GLY A 1 501 ? -23.257 18.608 26.319 1.00 60.44 501 GLY A O 1
ATOM 3799 N N . LYS A 1 502 ? -21.053 18.273 26.514 1.00 54.53 502 LYS A N 1
ATOM 3800 C CA . LYS A 1 502 ? -20.691 19.629 26.075 1.00 54.53 502 LYS A CA 1
ATOM 3801 C C . LYS A 1 502 ? -20.708 19.672 24.543 1.00 54.53 502 LYS A C 1
ATOM 3803 O O . LYS A 1 502 ? -20.191 18.774 23.901 1.00 54.53 502 LYS A O 1
ATOM 3808 N N . PHE A 1 503 ? -21.269 20.741 23.979 1.00 49.75 503 PHE A N 1
ATOM 3809 C CA . PHE A 1 503 ? -21.365 20.976 22.532 1.00 49.75 503 PHE A CA 1
ATOM 3810 C C . PHE A 1 503 ? -20.016 20.826 21.795 1.00 49.75 503 PHE A C 1
ATOM 3812 O O . PHE A 1 503 ? -19.037 21.458 22.202 1.00 49.75 503 PHE A O 1
ATOM 3819 N N . SER A 1 504 ? -20.011 20.079 20.681 1.00 52.69 504 SER A N 1
ATOM 3820 C CA . SER A 1 504 ? -18.846 19.812 19.817 1.00 52.69 504 SER A CA 1
ATOM 3821 C C . SER A 1 504 ? -19.023 20.339 18.376 1.00 52.69 504 SER A C 1
ATOM 3823 O O . SER A 1 504 ? -20.119 20.728 17.973 1.00 52.69 504 SER A O 1
ATOM 3825 N N . PHE A 1 505 ? -17.940 20.420 17.591 1.00 45.22 505 PHE A N 1
ATOM 3826 C CA . PHE A 1 505 ? -17.900 21.000 16.238 1.00 45.22 505 PHE A CA 1
ATOM 3827 C C . PHE A 1 505 ? -17.503 19.974 15.148 1.00 45.22 505 PHE A C 1
ATOM 3829 O O . PHE A 1 505 ? -16.344 19.582 15.049 1.00 45.22 505 PHE A O 1
ATOM 3836 N N . GLY A 1 506 ? -18.439 19.627 14.244 1.00 42.00 506 GLY A N 1
ATOM 3837 C CA . GLY A 1 506 ? -18.242 18.748 13.067 1.00 42.00 506 GLY A CA 1
ATOM 3838 C C . GLY A 1 506 ? -19.570 18.212 12.491 1.00 42.00 506 GLY A C 1
ATOM 3839 O O . GLY A 1 506 ? -20.604 18.741 12.867 1.00 42.00 506 GLY A O 1
ATOM 3840 N N . PRO A 1 507 ? -19.615 17.258 11.535 1.00 39.66 507 PRO A N 1
ATOM 3841 C CA . PRO A 1 507 ? -20.878 16.670 11.039 1.00 39.66 507 PRO A CA 1
ATOM 3842 C C . PRO A 1 507 ? -21.205 15.261 11.595 1.00 39.66 507 PRO A C 1
ATOM 3844 O O . PRO A 1 507 ? -22.372 14.881 11.609 1.00 39.66 507 PRO A O 1
ATOM 3847 N N . VAL A 1 508 ? -20.201 14.533 12.101 1.00 44.72 508 VAL A N 1
ATOM 3848 C CA . VAL A 1 508 ? -20.313 13.370 13.026 1.00 44.72 508 VAL A CA 1
ATOM 3849 C C . VAL A 1 508 ? -19.509 13.673 14.300 1.00 44.72 508 VAL A C 1
ATOM 3851 O O . VAL A 1 508 ? -19.985 13.459 15.402 1.00 44.72 508 VAL A O 1
ATOM 3854 N N . THR A 1 509 ? -18.412 14.418 14.146 1.00 50.41 509 THR A N 1
ATOM 3855 C CA . THR A 1 509 ? -17.800 15.335 15.130 1.00 50.41 509 THR A CA 1
ATOM 3856 C C . THR A 1 509 ? -18.724 16.492 15.566 1.00 50.41 509 THR A C 1
ATOM 3858 O O . THR A 1 509 ? -18.284 17.437 16.195 1.00 50.41 509 THR A O 1
ATOM 3861 N N . ALA A 1 510 ? -20.015 16.464 15.218 1.00 50.00 510 ALA A N 1
ATOM 3862 C CA . ALA A 1 510 ? -20.986 17.535 15.469 1.00 50.00 510 ALA A CA 1
ATOM 3863 C C . ALA A 1 510 ? -21.427 17.701 16.921 1.00 50.00 510 ALA A C 1
ATOM 3865 O O . ALA A 1 510 ? -22.237 18.588 17.188 1.00 50.00 510 ALA A O 1
ATOM 3866 N N . GLY A 1 511 ? -21.020 16.787 17.806 1.00 59.00 511 GLY A N 1
ATOM 3867 C CA . GLY A 1 511 ? -21.679 16.606 19.100 1.00 59.00 511 GLY A CA 1
ATOM 3868 C C . GLY A 1 511 ? -23.186 16.408 18.944 1.00 59.00 511 GLY A C 1
ATOM 3869 O O . GLY A 1 511 ? -23.961 16.933 19.734 1.00 59.00 511 GLY A O 1
ATOM 3870 N N . LEU A 1 512 ? -23.615 15.804 17.826 1.00 72.38 512 LEU A N 1
ATOM 3871 C CA . LEU A 1 512 ? -25.014 15.470 17.611 1.00 72.38 512 LEU A CA 1
ATOM 3872 C C . LEU A 1 512 ? -25.205 14.016 17.979 1.00 72.38 512 LEU A C 1
ATOM 3874 O O . LEU A 1 512 ? -24.689 13.131 17.296 1.00 72.38 512 LEU A O 1
ATOM 3878 N N . ASP A 1 513 ? -26.034 13.815 18.986 1.00 79.62 513 ASP A N 1
ATOM 3879 C CA . ASP A 1 513 ? -26.368 12.490 19.462 1.00 79.62 513 ASP A CA 1
ATOM 3880 C C . ASP A 1 513 ? -27.600 11.946 18.738 1.00 79.62 513 ASP A C 1
ATOM 3882 O O . ASP A 1 513 ? -28.546 12.676 18.390 1.00 79.62 513 ASP A O 1
ATOM 3886 N N . PHE A 1 514 ? -27.602 10.634 18.529 1.00 84.38 514 PHE A N 1
ATOM 3887 C CA . PHE A 1 514 ? -28.638 9.906 17.814 1.00 84.38 514 PHE A CA 1
ATOM 3888 C C . PHE A 1 514 ? -29.213 8.787 18.672 1.00 84.38 514 PHE A C 1
ATOM 3890 O O . PHE A 1 514 ? -28.505 7.892 19.121 1.00 84.38 514 PHE A O 1
ATOM 3897 N N . LEU A 1 515 ? -30.539 8.769 18.801 1.00 89.56 515 LEU A N 1
ATOM 3898 C CA . LEU A 1 515 ? -31.270 7.594 19.263 1.00 89.56 515 LEU A CA 1
ATOM 3899 C C . LEU A 1 515 ? -31.730 6.771 18.056 1.00 89.56 515 LEU A C 1
ATOM 3901 O O . LEU A 1 515 ? -32.465 7.269 17.201 1.00 89.56 515 LEU A O 1
ATOM 3905 N N . VAL A 1 516 ? -31.328 5.505 18.014 1.00 88.25 516 VAL A N 1
ATOM 3906 C CA . VAL A 1 516 ? -31.690 4.530 16.985 1.00 88.25 516 VAL A CA 1
ATOM 3907 C C . VAL A 1 516 ? -32.578 3.456 17.600 1.00 88.25 516 VAL A C 1
ATOM 3909 O O . VAL A 1 516 ? -32.147 2.678 18.456 1.00 88.25 516 VAL A O 1
ATOM 3912 N N . LEU A 1 517 ? -33.816 3.377 17.120 1.00 90.81 517 LEU A N 1
ATOM 3913 C CA . LEU A 1 517 ? -34.766 2.350 17.526 1.00 90.81 517 LEU A CA 1
ATOM 3914 C C . LEU A 1 517 ? -34.628 1.132 16.601 1.00 90.81 517 LEU A C 1
ATOM 3916 O O . LEU A 1 517 ? -34.656 1.233 15.376 1.00 90.81 517 LEU A O 1
ATOM 3920 N N . LYS A 1 518 ? -34.430 -0.051 17.185 1.00 87.94 518 LYS A N 1
ATOM 3921 C CA . LYS A 1 518 ? -34.297 -1.329 16.469 1.00 87.94 518 LYS A CA 1
ATOM 3922 C C . LYS A 1 518 ? -35.316 -2.354 16.978 1.00 87.94 518 LYS A C 1
ATOM 3924 O O . LYS A 1 518 ? -36.003 -2.160 17.975 1.00 87.94 518 LYS A O 1
ATOM 3929 N N . GLY A 1 519 ? -35.424 -3.483 16.276 1.00 83.88 519 GLY A N 1
ATOM 3930 C CA . GLY A 1 519 ? -36.338 -4.569 16.659 1.00 83.88 519 GLY A CA 1
ATOM 3931 C C . GLY A 1 519 ? -37.795 -4.335 16.243 1.00 83.88 519 GLY A C 1
ATOM 3932 O O . GLY A 1 519 ? -38.712 -4.697 16.974 1.00 83.88 519 GLY A O 1
ATOM 3933 N N . GLY A 1 520 ? -38.011 -3.715 15.076 1.00 84.88 520 GLY A N 1
ATOM 3934 C CA . GLY A 1 520 ? -39.353 -3.487 14.523 1.00 84.88 520 GLY A CA 1
ATOM 3935 C C . GLY A 1 520 ? -40.155 -2.411 15.257 1.00 84.88 520 GLY A C 1
ATOM 3936 O O . GLY A 1 520 ? -41.378 -2.367 15.145 1.00 84.88 520 GLY A O 1
ATOM 3937 N N . ILE A 1 521 ? -39.485 -1.566 16.040 1.00 89.81 521 ILE A N 1
ATOM 3938 C CA . ILE A 1 521 ? -40.051 -0.296 16.481 1.00 89.81 521 ILE A CA 1
ATOM 3939 C C . ILE A 1 521 ? -40.011 0.625 15.260 1.00 89.81 521 ILE A C 1
ATOM 3941 O O . ILE A 1 521 ? -38.979 0.723 14.611 1.00 89.81 521 ILE A O 1
ATOM 3945 N N . SER A 1 522 ? -41.152 1.203 14.908 1.00 89.12 522 SER A N 1
ATOM 3946 C CA . SER A 1 522 ? -41.309 2.175 13.828 1.00 89.12 522 SER A CA 1
ATOM 3947 C C . SER A 1 522 ? -41.974 3.433 14.376 1.00 89.12 522 SER A C 1
ATOM 3949 O O . SER A 1 522 ? -42.505 3.432 15.489 1.00 89.12 522 SER A O 1
ATOM 3951 N N . ALA A 1 523 ? -41.987 4.516 13.597 1.00 87.69 523 ALA A N 1
ATOM 3952 C CA . ALA A 1 523 ? -42.532 5.801 14.041 1.00 87.69 523 ALA A CA 1
ATOM 3953 C C . ALA A 1 523 ? -44.007 5.744 14.503 1.00 87.69 523 ALA A C 1
ATOM 3955 O O . ALA A 1 523 ? -44.409 6.528 15.359 1.00 87.69 523 ALA A O 1
ATOM 3956 N N . ASP A 1 524 ? -44.820 4.821 13.980 1.00 89.44 524 ASP A N 1
ATOM 3957 C CA . ASP A 1 524 ? -46.206 4.589 14.418 1.00 89.44 524 ASP A CA 1
ATOM 3958 C C . ASP A 1 524 ? -46.318 3.752 15.707 1.00 89.44 524 ASP A C 1
ATOM 3960 O O . ASP A 1 524 ? -47.386 3.690 16.317 1.00 89.44 524 ASP A O 1
ATOM 3964 N N . LYS A 1 525 ? -45.219 3.130 16.146 1.00 94.25 525 LYS A N 1
ATOM 3965 C CA . LYS A 1 525 ? -45.121 2.293 17.351 1.00 94.25 525 LYS A CA 1
ATOM 3966 C C . LYS A 1 525 ? -44.498 3.015 18.534 1.00 94.25 525 LYS A C 1
ATOM 3968 O O . LYS A 1 525 ? -44.101 2.366 19.498 1.00 94.25 525 LYS A O 1
ATOM 3973 N N . VAL A 1 526 ? -44.423 4.338 18.490 1.00 95.12 526 VAL A N 1
ATOM 3974 C CA . VAL A 1 526 ? -43.901 5.144 19.591 1.00 95.12 526 VAL A CA 1
ATOM 3975 C C . VAL A 1 526 ? -44.859 6.264 19.956 1.00 95.12 526 VAL A C 1
ATOM 3977 O O . VAL A 1 526 ? -45.494 6.888 19.108 1.00 95.12 526 VAL A O 1
ATOM 3980 N N . LYS A 1 527 ? -44.952 6.538 21.254 1.00 95.19 527 LYS A N 1
ATOM 3981 C CA . LYS A 1 527 ? -45.687 7.676 21.798 1.00 95.19 527 LYS A CA 1
ATOM 3982 C C . LYS A 1 527 ? -44.747 8.569 22.591 1.00 95.19 527 LYS A C 1
ATOM 3984 O O . LYS A 1 527 ? -44.196 8.154 23.606 1.00 95.19 527 LYS A O 1
ATOM 3989 N N . PHE A 1 528 ? -44.648 9.819 22.159 1.00 94.56 528 PHE A N 1
ATOM 3990 C CA . PHE A 1 528 ? -43.853 10.859 22.801 1.00 94.56 528 PHE A CA 1
ATOM 3991 C C . PHE A 1 528 ? -44.688 11.617 23.833 1.00 94.56 528 PHE A C 1
ATOM 3993 O O . PHE A 1 528 ? -45.796 12.071 23.541 1.00 94.56 528 PHE A O 1
ATOM 4000 N N . THR A 1 529 ? -44.161 11.765 25.044 1.00 95.31 529 THR A N 1
ATOM 4001 C CA . THR A 1 529 ? -44.795 12.510 26.135 1.00 95.31 529 THR A CA 1
ATOM 4002 C C . THR A 1 529 ? -43.749 13.372 26.827 1.00 95.31 529 THR A C 1
ATOM 4004 O O . THR A 1 529 ? -42.717 12.865 27.251 1.00 95.31 529 THR A O 1
ATOM 4007 N N . ARG A 1 530 ? -44.014 14.670 26.979 1.00 94.69 530 ARG A N 1
ATOM 4008 C CA . ARG A 1 530 ? -43.200 15.542 27.837 1.00 94.69 530 ARG A CA 1
ATOM 4009 C C . ARG A 1 530 ? -43.544 15.267 29.297 1.00 94.69 530 ARG A C 1
ATOM 4011 O O . ARG A 1 530 ? -44.727 15.252 29.644 1.00 94.69 530 ARG A O 1
ATOM 4018 N N . VAL A 1 531 ? -42.539 15.013 30.125 1.00 94.75 531 VAL A N 1
ATOM 4019 C CA . VAL A 1 531 ? -42.698 14.630 31.534 1.00 94.75 531 VAL A CA 1
ATOM 4020 C C . VAL A 1 531 ? -41.685 15.363 32.406 1.00 94.75 531 VAL A C 1
ATOM 4022 O O . VAL A 1 531 ? -40.587 15.672 31.956 1.00 94.75 531 VAL A O 1
ATOM 4025 N N . ASP A 1 532 ? -42.043 15.601 33.666 1.00 93.44 532 ASP A N 1
ATOM 4026 C CA . ASP A 1 532 ? -41.057 15.923 34.696 1.00 93.44 532 ASP A CA 1
ATOM 4027 C C . ASP A 1 532 ? -40.420 14.612 35.170 1.00 93.44 532 ASP A C 1
ATOM 4029 O O . ASP A 1 532 ? -41.110 13.739 35.707 1.00 93.44 532 ASP A O 1
ATOM 4033 N N . TYR A 1 533 ? -39.126 14.453 34.909 1.00 90.62 533 TYR A N 1
ATOM 4034 C CA . TYR A 1 533 ? -38.336 13.319 35.373 1.00 90.62 533 TYR A CA 1
ATOM 4035 C C . TYR A 1 533 ? -37.218 13.836 36.273 1.00 90.62 533 TYR A C 1
ATOM 4037 O O . TYR A 1 533 ? -36.323 14.547 35.816 1.00 90.62 533 TYR A O 1
ATOM 4045 N N . GLU A 1 534 ? -37.293 13.509 37.565 1.00 90.75 534 GLU A N 1
ATOM 4046 C CA . GLU A 1 534 ? -36.320 13.933 38.585 1.00 90.75 534 GLU A CA 1
ATOM 4047 C C . GLU A 1 534 ? -36.082 15.457 38.644 1.00 90.75 534 GLU A C 1
ATOM 4049 O O . GLU A 1 534 ? -34.973 15.914 38.918 1.00 90.75 534 GLU A O 1
ATOM 4054 N N . GLY A 1 535 ? -37.117 16.266 38.394 1.00 86.88 535 GLY A N 1
ATOM 4055 C CA . GLY A 1 535 ? -37.012 17.728 38.388 1.00 86.88 535 GLY A CA 1
ATOM 4056 C C . GLY A 1 535 ? -36.472 18.309 37.078 1.00 86.88 535 GLY A C 1
ATOM 4057 O O . GLY A 1 535 ? -36.163 19.502 37.026 1.00 86.88 535 GLY A O 1
ATOM 4058 N N . SER A 1 536 ? -36.342 17.490 36.029 1.00 85.56 536 SER A N 1
ATOM 4059 C CA . SER A 1 536 ? -35.905 17.903 34.695 1.00 85.56 536 SER A CA 1
ATOM 4060 C C . SER A 1 536 ? -37.005 17.724 33.652 1.00 85.56 536 SER A C 1
ATOM 4062 O O . SER A 1 536 ? -37.775 16.759 33.660 1.00 85.56 536 SER A O 1
ATOM 4064 N N . ASP A 1 537 ? -37.050 18.659 32.710 1.00 90.25 537 ASP A N 1
ATOM 4065 C CA . ASP A 1 537 ? -38.053 18.684 31.655 1.00 90.25 537 ASP A CA 1
ATOM 4066 C C . ASP A 1 537 ? -37.654 17.755 30.505 1.00 90.25 537 ASP A C 1
ATOM 4068 O O . ASP A 1 537 ? -36.786 18.073 29.686 1.00 90.25 537 ASP A O 1
ATOM 4072 N N . SER A 1 538 ? -38.267 16.575 30.497 1.00 92.25 538 SER A N 1
ATOM 4073 C CA . SER A 1 538 ? -37.757 15.387 29.817 1.00 92.25 538 SER A CA 1
ATOM 4074 C C . SER A 1 538 ? -38.729 14.848 28.777 1.00 92.25 538 SER A C 1
ATOM 4076 O O . SER A 1 538 ? -39.946 15.059 28.842 1.00 92.25 538 SER A O 1
ATOM 4078 N N . LEU A 1 539 ? -38.194 14.102 27.812 1.00 93.56 539 LEU A N 1
ATOM 4079 C CA . LEU A 1 539 ? -38.984 13.384 26.822 1.00 93.56 539 LEU A CA 1
ATOM 4080 C C . LEU A 1 539 ? -39.102 11.914 27.219 1.00 93.56 539 LEU A C 1
ATOM 4082 O O . LEU A 1 539 ? -38.113 11.199 27.281 1.00 93.56 539 LEU A O 1
ATOM 4086 N N . LYS A 1 540 ? -40.328 11.439 27.414 1.00 95.69 540 LYS A N 1
ATOM 4087 C CA . LYS A 1 540 ? -40.643 10.020 27.561 1.00 95.69 540 LYS A CA 1
ATOM 4088 C C . LYS A 1 540 ? -41.155 9.456 26.239 1.00 95.69 540 LYS A C 1
ATOM 4090 O O . LYS A 1 540 ? -42.119 9.974 25.674 1.00 95.69 540 LYS A O 1
ATOM 4095 N N . ILE A 1 541 ? -40.541 8.377 25.779 1.00 96.38 541 ILE A N 1
ATOM 4096 C CA . ILE A 1 541 ? -40.922 7.600 24.604 1.00 96.38 541 ILE A CA 1
ATOM 4097 C C . ILE A 1 541 ? -41.469 6.265 25.106 1.00 96.38 541 ILE A C 1
ATOM 4099 O O . ILE A 1 541 ? -40.756 5.485 25.726 1.00 96.38 541 ILE A O 1
ATOM 4103 N N . ASN A 1 542 ? -42.749 6.006 24.869 1.00 96.88 542 ASN A N 1
ATOM 4104 C CA . ASN A 1 542 ? -43.376 4.717 25.146 1.00 96.88 542 ASN A CA 1
ATOM 4105 C C . ASN A 1 542 ? -43.456 3.904 23.856 1.00 96.88 542 ASN A C 1
ATOM 4107 O O . ASN A 1 542 ? -44.047 4.386 22.886 1.00 96.88 542 ASN A O 1
ATOM 4111 N N . VAL A 1 543 ? -42.938 2.677 23.855 1.00 95.88 543 VAL A N 1
ATOM 4112 C CA . VAL A 1 543 ? -43.135 1.748 22.736 1.00 95.88 543 VAL A CA 1
ATOM 4113 C C . VAL A 1 543 ? -44.532 1.138 22.830 1.00 95.88 543 VAL A C 1
ATOM 4115 O O . VAL A 1 543 ? -45.005 0.774 23.911 1.00 95.88 543 VAL A O 1
ATOM 4118 N N . LEU A 1 544 ? -45.208 1.047 21.690 1.00 95.50 544 LEU A N 1
ATOM 4119 C CA . LEU A 1 544 ? -46.561 0.523 21.562 1.00 95.50 544 LEU A CA 1
ATOM 4120 C C . LEU A 1 544 ? -46.554 -0.909 21.005 1.00 95.50 544 LEU A C 1
ATOM 4122 O O . LEU A 1 544 ? -45.638 -1.325 20.279 1.00 95.50 544 LEU A O 1
ATOM 4126 N N . ASP A 1 545 ? -47.594 -1.663 21.349 1.00 92.44 545 ASP A N 1
ATOM 4127 C CA . ASP A 1 545 ? -47.898 -2.961 20.752 1.00 92.44 545 ASP A CA 1
ATOM 4128 C C . ASP A 1 545 ? -48.637 -2.822 19.403 1.00 92.44 545 ASP A C 1
ATOM 4130 O O . ASP A 1 545 ? -48.792 -1.733 18.831 1.00 92.44 545 ASP A O 1
ATOM 4134 N N . ASP A 1 546 ? -49.086 -3.947 18.847 1.00 89.88 546 ASP A N 1
ATOM 4135 C CA . ASP A 1 546 ? -49.810 -3.959 17.575 1.00 89.88 546 ASP A CA 1
ATOM 4136 C C . ASP A 1 546 ? -51.213 -3.359 17.648 1.00 89.88 546 ASP A C 1
ATOM 4138 O O . ASP A 1 546 ? -51.766 -2.944 16.629 1.00 89.88 546 ASP A O 1
ATOM 4142 N N . GLN A 1 547 ? -51.758 -3.254 18.853 1.00 90.56 547 GLN A N 1
ATOM 4143 C CA . GLN A 1 547 ? -53.072 -2.708 19.150 1.00 90.56 547 GLN A CA 1
ATOM 4144 C C . GLN A 1 547 ? -52.998 -1.230 19.572 1.00 90.56 547 GLN A C 1
ATOM 4146 O O . GLN A 1 547 ? -54.037 -0.605 19.794 1.00 90.56 547 GLN A O 1
ATOM 4151 N N . GLY A 1 548 ? -51.793 -0.652 19.639 1.00 89.31 548 GLY A N 1
ATOM 4152 C CA . GLY A 1 548 ? -51.550 0.738 20.015 1.00 89.31 548 GLY A CA 1
ATOM 4153 C C . GLY A 1 548 ? -51.561 0.991 21.526 1.00 89.31 548 GLY A C 1
ATOM 4154 O O . GLY A 1 548 ? -51.601 2.152 21.940 1.00 89.31 548 GLY A O 1
ATOM 4155 N N . ALA A 1 549 ? -51.539 -0.055 22.357 1.00 92.69 549 ALA A N 1
ATOM 4156 C CA . ALA A 1 549 ? -51.383 0.078 23.800 1.00 92.69 549 ALA A CA 1
ATOM 4157 C C . ALA A 1 549 ? -49.900 0.210 24.177 1.00 92.69 549 ALA A C 1
ATOM 4159 O O . ALA A 1 549 ? -49.021 -0.338 23.512 1.00 92.69 549 ALA A O 1
ATOM 4160 N N . SER A 1 550 ? -49.614 0.964 25.243 1.00 92.56 550 SER A N 1
ATOM 4161 C CA . SER A 1 550 ? -48.251 1.091 25.769 1.00 92.56 550 SER A CA 1
ATOM 4162 C C . SER A 1 550 ? -47.748 -0.245 26.309 1.00 92.56 550 SER A C 1
ATOM 4164 O O . SER A 1 550 ? -48.458 -0.920 27.052 1.00 92.56 550 SER A O 1
ATOM 4166 N N . THR A 1 551 ? -46.504 -0.568 25.979 1.00 94.38 551 THR A N 1
ATOM 4167 C CA . THR A 1 551 ? -45.750 -1.693 26.543 1.00 94.38 551 THR A CA 1
ATOM 4168 C C . THR A 1 551 ? -44.895 -1.235 27.734 1.00 94.38 551 THR A C 1
ATOM 4170 O O . THR A 1 551 ? -44.872 -0.043 28.064 1.00 94.38 551 THR A O 1
ATOM 4173 N N . ASP A 1 552 ? -44.187 -2.179 28.361 1.00 92.62 552 ASP A N 1
ATOM 4174 C CA . ASP A 1 552 ? -43.200 -1.906 29.420 1.00 92.62 552 ASP A CA 1
ATOM 4175 C C . ASP A 1 552 ? -41.883 -1.315 28.873 1.00 92.62 552 ASP A C 1
ATOM 4177 O O . ASP A 1 552 ? -41.058 -0.816 29.637 1.00 92.62 552 ASP A O 1
ATOM 4181 N N . ASP A 1 553 ? -41.712 -1.319 27.549 1.00 95.25 553 ASP A N 1
ATOM 4182 C CA . ASP A 1 553 ? -40.583 -0.709 26.856 1.00 95.25 553 ASP A CA 1
ATOM 4183 C C . ASP A 1 553 ? -40.743 0.820 26.831 1.00 95.25 553 ASP A C 1
ATOM 4185 O O . ASP A 1 553 ? -41.653 1.393 26.206 1.00 95.25 553 ASP A O 1
ATOM 4189 N N . VAL A 1 554 ? -39.852 1.498 27.550 1.00 95.81 554 VAL A N 1
ATOM 4190 C CA . VAL A 1 554 ? -39.877 2.942 27.770 1.00 95.81 554 VAL A CA 1
ATOM 4191 C C . VAL A 1 554 ? -38.468 3.500 27.672 1.00 95.81 554 VAL A C 1
ATOM 4193 O O . VAL A 1 554 ? -37.536 2.944 28.234 1.00 95.81 554 VAL A O 1
ATOM 4196 N N . ILE A 1 555 ? -38.335 4.654 27.027 1.00 95.88 555 ILE A N 1
ATOM 4197 C CA . ILE A 1 555 ? -37.099 5.437 27.010 1.00 95.88 555 ILE A CA 1
ATOM 4198 C C . ILE A 1 555 ? -37.410 6.800 27.615 1.00 95.88 555 ILE A C 1
ATOM 4200 O O . ILE A 1 555 ? -38.371 7.454 27.204 1.00 95.88 555 ILE A O 1
ATOM 4204 N N . VAL A 1 556 ? -36.616 7.251 28.577 1.00 95.62 556 VAL A N 1
ATOM 4205 C CA . VAL A 1 556 ? -36.655 8.634 29.059 1.00 95.62 556 VAL A CA 1
ATOM 4206 C C . VAL A 1 556 ? -35.381 9.335 28.639 1.00 95.62 556 VAL A C 1
ATOM 4208 O O . VAL A 1 556 ? -34.308 8.959 29.077 1.00 95.62 556 VAL A O 1
ATOM 4211 N N . ILE A 1 557 ? -35.511 10.376 27.826 1.00 93.44 557 ILE A N 1
ATOM 4212 C CA . ILE A 1 557 ? -34.424 11.299 27.519 1.00 93.44 557 ILE A CA 1
ATOM 4213 C C . ILE A 1 557 ? -34.516 12.459 28.506 1.00 93.44 557 ILE A C 1
ATOM 4215 O O . ILE A 1 557 ? -35.421 13.303 28.418 1.00 93.44 557 ILE A O 1
ATOM 4219 N N . LYS A 1 558 ? -33.612 12.456 29.481 1.00 91.00 558 LYS A N 1
ATOM 4220 C CA . LYS A 1 558 ? -33.579 13.414 30.582 1.00 91.00 558 LYS A CA 1
ATOM 4221 C C . LYS A 1 558 ? -33.196 14.802 30.069 1.00 91.00 558 LYS A C 1
ATOM 4223 O O . LYS A 1 558 ? -32.278 14.946 29.274 1.00 91.00 558 LYS A O 1
ATOM 4228 N N . GLY A 1 559 ? -33.935 15.834 30.475 1.00 86.06 559 GLY A N 1
ATOM 4229 C CA . GLY A 1 559 ? -33.624 17.223 30.107 1.00 86.06 559 GLY A CA 1
ATOM 4230 C C . GLY A 1 559 ? -33.765 17.572 28.615 1.00 86.06 559 GLY A C 1
ATOM 4231 O O . GLY A 1 559 ? -33.319 18.643 28.206 1.00 86.06 559 GLY A O 1
ATOM 4232 N N . ALA A 1 560 ? -34.420 16.729 27.805 1.00 84.19 560 ALA A N 1
ATOM 4233 C CA . ALA A 1 560 ? -34.539 16.886 26.347 1.00 84.19 560 ALA A 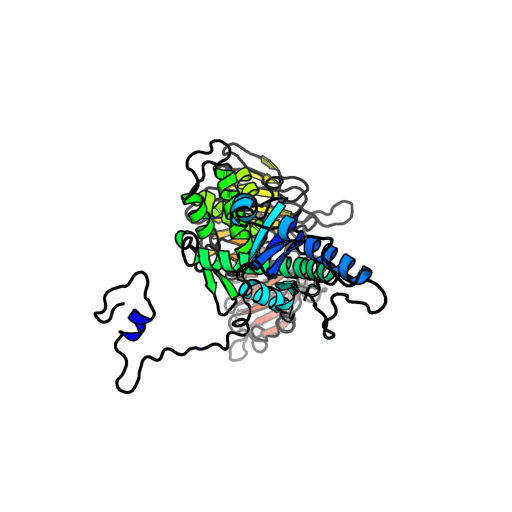CA 1
ATOM 4234 C C . ALA A 1 560 ? -35.079 18.252 25.863 1.00 84.19 560 ALA A C 1
ATOM 4236 O O . ALA A 1 560 ? -34.918 18.602 24.695 1.00 84.19 560 ALA A O 1
ATOM 4237 N N . PHE A 1 561 ? -35.750 19.020 26.729 1.00 82.12 561 PHE A N 1
ATOM 4238 C CA . PHE A 1 561 ? -36.323 20.330 26.400 1.00 82.12 561 PHE A CA 1
ATOM 4239 C C . PHE A 1 561 ? -35.587 21.518 27.040 1.00 82.12 561 PHE A C 1
ATOM 4241 O O . PHE A 1 561 ? -36.072 22.648 26.958 1.00 82.12 561 PHE A O 1
ATOM 4248 N N . GLN A 1 562 ? -34.430 21.291 27.670 1.00 74.56 562 GLN A N 1
ATOM 4249 C CA . GLN A 1 562 ? -33.650 22.323 28.365 1.00 74.56 562 GLN A CA 1
ATOM 4250 C C . GLN A 1 562 ? -32.542 22.965 27.497 1.00 74.56 562 GLN A C 1
ATOM 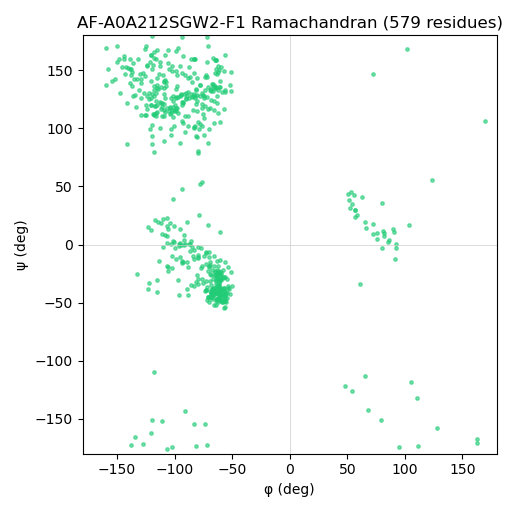4252 O O . GLN A 1 562 ? -31.870 23.883 27.961 1.00 74.56 562 GLN A O 1
ATOM 4257 N N . GLY A 1 563 ? -32.380 22.551 26.232 1.00 61.34 563 GLY A N 1
ATOM 4258 C CA . GLY A 1 563 ? -31.353 23.050 25.303 1.00 61.34 563 GLY A CA 1
ATOM 4259 C C . GLY A 1 563 ? -31.142 22.111 24.106 1.00 61.34 563 GLY A C 1
ATOM 4260 O O . GLY A 1 563 ? -31.962 21.226 23.879 1.00 61.34 563 GLY A O 1
ATOM 4261 N N . ALA A 1 564 ? -30.072 22.297 23.321 1.00 54.75 564 ALA A N 1
ATOM 4262 C CA . ALA A 1 564 ? -29.706 21.358 22.252 1.00 54.75 564 ALA A CA 1
ATOM 4263 C C . ALA A 1 564 ? -29.068 20.110 22.879 1.00 54.75 564 ALA A C 1
ATOM 4265 O O . ALA A 1 564 ? -27.927 20.191 23.315 1.00 54.75 564 ALA A O 1
ATOM 4266 N N . VAL A 1 565 ? -29.836 19.020 22.985 1.00 61.03 565 VAL A N 1
ATOM 4267 C CA . VAL A 1 565 ? -29.420 17.827 23.744 1.00 61.03 565 VAL A CA 1
ATOM 4268 C C . VAL A 1 565 ? -29.419 16.547 22.905 1.00 61.03 565 VAL A C 1
ATOM 4270 O O . VAL A 1 565 ? -28.509 15.775 23.076 1.00 61.03 565 VAL A O 1
ATOM 4273 N N . LEU A 1 566 ? -30.363 16.305 21.980 1.00 58.25 566 LEU A N 1
ATOM 4274 C CA . LEU A 1 566 ? -30.393 15.075 21.156 1.00 58.25 566 LEU A CA 1
ATOM 4275 C C . LEU A 1 566 ? -31.244 15.293 19.889 1.00 58.25 566 LEU A C 1
ATOM 4277 O O . LEU A 1 566 ? -32.331 15.877 19.971 1.00 58.25 566 LEU A O 1
ATOM 4281 N N . ASN A 1 567 ? -30.800 14.827 18.713 1.00 54.50 567 ASN A N 1
ATOM 4282 C CA . ASN A 1 567 ? -31.563 14.969 17.464 1.00 54.50 567 ASN A CA 1
ATOM 4283 C C . ASN A 1 567 ? -32.297 13.667 17.105 1.00 54.50 567 ASN A C 1
ATOM 4285 O O . ASN A 1 567 ? -31.699 12.644 16.778 1.00 54.50 567 ASN A O 1
ATOM 4289 N N . LEU A 1 568 ? -33.630 13.709 17.123 1.00 51.84 568 LEU A N 1
ATOM 4290 C CA . LEU A 1 568 ? -34.470 12.555 16.810 1.00 51.84 568 LEU A CA 1
ATOM 4291 C C . LEU A 1 568 ? -34.633 12.410 15.287 1.00 51.84 568 LEU A C 1
ATOM 4293 O O . LEU A 1 568 ? -35.430 13.109 14.661 1.00 51.84 568 LEU A O 1
ATOM 4297 N N . GLY A 1 569 ? -33.897 11.471 14.684 1.00 46.56 569 GLY A N 1
ATOM 4298 C CA . GLY A 1 569 ? -34.192 10.957 13.339 1.00 46.56 569 GLY A CA 1
ATOM 4299 C C . GLY A 1 569 ? -33.550 11.681 12.146 1.00 46.56 569 GLY A C 1
ATOM 4300 O O . GLY A 1 569 ? -33.935 11.420 11.005 1.00 46.56 569 GLY A O 1
ATOM 4301 N N . ALA A 1 570 ? -32.553 12.552 12.342 1.00 45.38 570 ALA A N 1
ATOM 4302 C CA . ALA A 1 570 ? -31.844 13.192 11.220 1.00 45.38 570 ALA A CA 1
ATOM 4303 C C . ALA A 1 570 ? -30.942 12.223 10.414 1.00 45.38 570 ALA A C 1
ATOM 4305 O O . ALA A 1 570 ? -30.653 12.479 9.243 1.00 45.38 570 ALA A O 1
ATOM 4306 N N . PHE A 1 571 ? -30.571 11.076 10.995 1.00 43.62 571 PHE A N 1
ATOM 4307 C CA . PHE A 1 571 ? -29.668 10.079 10.401 1.00 43.62 571 PHE A CA 1
ATOM 4308 C C . PHE A 1 571 ? -30.218 9.438 9.105 1.00 43.62 571 PHE A C 1
ATOM 4310 O O . PHE A 1 571 ? -29.480 9.241 8.140 1.00 43.62 571 PHE A O 1
ATOM 4317 N N . ALA A 1 572 ? -31.539 9.214 9.013 1.00 46.53 572 ALA A N 1
ATOM 4318 C CA . ALA A 1 572 ? -32.190 8.627 7.829 1.00 46.53 572 ALA A CA 1
ATOM 4319 C C . ALA A 1 572 ? -32.081 9.509 6.565 1.00 46.53 572 ALA A C 1
ATOM 4321 O O . ALA A 1 572 ? -32.096 9.014 5.437 1.00 46.53 572 ALA A O 1
ATOM 4322 N N . LYS A 1 573 ? -31.939 10.830 6.743 1.00 40.22 573 LYS A N 1
ATOM 4323 C CA . LYS A 1 573 ? -31.762 11.794 5.644 1.00 40.22 573 LYS A CA 1
ATOM 4324 C C . LYS A 1 573 ? -30.322 11.854 5.129 1.00 40.22 573 LYS A C 1
ATOM 4326 O O . LYS A 1 573 ? -30.130 12.201 3.969 1.00 40.22 573 LYS A O 1
ATOM 4331 N N . VAL A 1 574 ? -29.343 11.522 5.972 1.00 43.22 574 VAL A N 1
ATOM 4332 C CA . VAL A 1 574 ? -27.908 11.541 5.639 1.00 43.22 574 VAL A CA 1
ATOM 4333 C C . VAL A 1 574 ? -27.486 10.249 4.932 1.00 43.22 574 VAL A C 1
ATOM 4335 O O . VAL A 1 574 ? -26.713 10.306 3.983 1.00 43.22 574 VAL A O 1
ATOM 4338 N N . LEU A 1 575 ? -28.057 9.101 5.313 1.00 44.34 575 LEU A N 1
ATOM 4339 C CA . LEU A 1 575 ? -27.745 7.793 4.712 1.00 44.34 575 LEU A CA 1
ATOM 4340 C C . LEU A 1 575 ? -28.644 7.391 3.525 1.00 44.34 575 LEU A C 1
ATOM 4342 O O . LEU A 1 575 ? -28.473 6.312 2.963 1.00 44.34 575 LEU A O 1
ATOM 4346 N N . GLY A 1 576 ? -29.619 8.222 3.137 1.00 38.31 576 GLY A N 1
ATOM 4347 C CA . GLY A 1 576 ? -30.487 7.953 1.981 1.00 38.31 576 GLY A CA 1
ATOM 4348 C C . GLY A 1 576 ? -31.406 6.728 2.128 1.00 38.31 576 GLY A C 1
ATOM 4349 O O . GLY A 1 576 ? -31.892 6.208 1.125 1.00 38.31 576 GLY A O 1
ATOM 4350 N N . SER A 1 577 ? -31.657 6.264 3.356 1.00 46.19 577 SER A N 1
ATOM 4351 C CA . SER A 1 577 ? -32.449 5.064 3.646 1.00 46.19 577 SER A CA 1
ATOM 4352 C C . SER A 1 577 ? -33.411 5.298 4.809 1.00 46.19 577 SER A C 1
ATOM 4354 O O . SER A 1 577 ? -33.044 5.856 5.840 1.00 46.19 577 SER A O 1
ATOM 4356 N N . SER A 1 578 ? -34.653 4.835 4.651 1.00 36.56 578 SER A N 1
ATOM 4357 C CA . SER A 1 578 ? -35.701 4.864 5.679 1.00 36.56 578 SER A CA 1
ATOM 4358 C C . SER A 1 578 ? -35.753 3.592 6.538 1.00 36.56 578 SER A C 1
ATOM 4360 O O . SER A 1 578 ? -36.712 3.397 7.285 1.00 36.56 578 SER A O 1
ATOM 4362 N N . ALA A 1 579 ? -34.782 2.685 6.406 1.00 35.78 579 ALA A N 1
ATOM 4363 C CA . ALA A 1 579 ? -34.726 1.466 7.206 1.00 35.78 579 ALA A CA 1
ATOM 4364 C C . ALA A 1 579 ? -34.113 1.764 8.586 1.00 35.78 579 ALA A C 1
ATOM 4366 O O . ALA A 1 579 ? -32.896 1.727 8.743 1.00 35.78 579 ALA A O 1
ATOM 4367 N N . GLY A 1 580 ? -34.961 2.051 9.577 1.00 42.22 580 GLY A N 1
ATOM 4368 C CA . GLY A 1 580 ? -34.551 2.264 10.974 1.00 42.22 580 GLY A CA 1
ATOM 4369 C C . GLY A 1 580 ? -34.971 3.617 11.545 1.00 42.22 580 GLY A C 1
ATOM 4370 O O . GLY A 1 580 ? -34.118 4.373 12.000 1.00 42.22 580 GLY A O 1
ATOM 4371 N N . LEU A 1 581 ? -36.274 3.913 11.482 1.00 32.41 581 LEU A N 1
ATOM 4372 C CA . LEU A 1 581 ? -36.903 4.925 12.337 1.00 32.41 581 LEU A CA 1
ATOM 4373 C C . LEU A 1 581 ? -37.069 4.380 13.751 1.00 32.41 581 LEU A C 1
ATOM 4375 O O . LEU A 1 581 ? -37.662 3.284 13.843 1.00 32.41 581 LEU A O 1
#

InterPro domains:
  IPR010566 Haemolysin-type calcium binding-related [PF06594] (394-445)
  IPR011049 Serralysin-like metalloprotease, C-terminal [SSF51120] (323-443)

Mean predicted aligned error: 10.94 Å

Secondary structure (DSSP, 8-state):
--TTS---SS--HHHHHTS---TT-----------TTTT-----EEEEEETTEEEEEEEEEEETTEEEEEEHHHHHHHHHHHHHHSS-TTS-GGGGEE-TTTSHHHHT--TT-SEEEEEE-HHHHHHHHHHTTPPP-GGGGEEEB-TTT--B----STT--SBS-SSS--BHHHHHHHHHHHHHHHHHHHHHHHHHHHHHHTTTGGG-TTEEEETTTTEEEESSTTTTHHHHHHHHHTS-SS-GGGHHHHHHHHHHHHHTTTGGGEEPPP---SSS----SSHHHHHHHHHHHHHHH--SS-HHHHHHHTT--GGGEEE--TT-SEEE--SS-EEEEE-SS--EEE--SS-EEEEE-TT--EEEEE-EESS---EEEESS--GGGEEEEEETTEEEEEETTSS-EEEETTTT-GGGSPBPTTSPBPEES-SEEE-TTS-EEEHHHHHHHTPPP--SS-EEEEESS--EEE--TT-EEEEESS--EEEEETT--EEEE---PPP--SSSTT---EEEEESS--GGGEEEEEEEETTEEEEEEEEE-TTS-EEEEEEEETTTTSSS--BSSTHHHHTT--S--